Protein AF-0000000066328862 (afdb_homodimer)

InterPro domains:
  IPR002052 DNA methylase, N-6 adenine-specific, conserved site [PS00092] (103-109)
  IPR007848 Methyltransferase small domain [PF05175] (30-119)
  IPR029063 S-adenosyl-L-methionine-dependent methyltransferase superfamily [G3DSA:3.40.50.150] (1-232)
  IPR029063 S-adenosyl-L-methionine-dependent methyltransferase superfamily [SSF53335] (8-154)
  IPR050210 tRNA (adenine-N(6)-)-methyltransferase [PTHR47739] (4-227)

Radius of gyration: 25.63 Å; Cα contacts (8 Å, |Δi|>4): 1022; chains: 2; bounding box: 63×76×62 Å

Secondary structure (DSSP, 8-state):
--TT-EEEEEETTSPPP-HHHHHHHHHHGGG--SEEEEEEES-TTTHHHHHHHHH-TEEEEEEEE-SHHHHHHHHHHHTT-TTEEEEES-GGG---SS-EEEEEE------TT-TT---SS---------HHHHHHHHHHHEEEEEEEEEEEEGGGHHHHHHHHHHTTEEEEEEEEEESSTTSPEEEEEEEEEET--PPPEEPPPEE-BSSS-TT-B-HHHHHHHHHH-EEEEEE---/--TT-EEEEEETTSPPP-HHHHHHHHHHGGG--SEEEEEEET-TTTHHHHHHHHH-TEEEEEEEE-SHHHHHHHHHHHTT-TTEEEEES-GGG---SS-EEEEEE------TT-TT---SS---------HHHHHHHHHHHEEEEEEEEEEEEGGGHHHHHHHHHHTTEEEEEEEEEESSTTSPEEEEEEEEEET--PPPEEPPPEE-BSSS-TT-B-HHHHHHHHHH-EEEEEE---

Organism: Helicobacter pylori (strain ATCC 700392 / 26695) (NCBI:txid85962)

Sequence (476 aa):
MDRKLLRLYQPLNAYSYNSDSLFLYDFSRPFIKNSGAILDIGSGCGILGLLCARDNPLAIVHLVEKDNKMAFCSQKNALKFPNAQVFEGDFLDFNPPILYDIIVCNPPFYALGSIKSKIKGHARHQSELDFASLVAKVKKCLKPKGYFIFCYEALSLCLVIEGLKSVKLTLETLRFVQSFKDKNAHLMLGAARNNSKSALKVLPPLITHHSKNQSDNTKEVLSIYQTCNTYSIKALLNMDRKLLRLYQPLNAYSYNSDSLFLYDFSRPFIKNSGAILDIGSGCGILGLLCARDNPLAIVHLVEKDNKMAFCSQKNALKFPNAQVFEGDFLDFNPPILYDIIVCNPPFYALGSIKSKIKGHARHQSELDFASLVAKVKKCLKPKGYFIFCYEALSLCLVIEGLKSVKLTLETLRFVQSFKDKNAHLMLGAARNNSKSALKVLPPLITHHSKNQSDNTKEVLSIYQTCNTYSIKALLN

Nearest PDB structures (foldseek):
  7wm6-assembly2_D  TM=8.786E-01  e=4.513E-19  Mycoplasma capricolum subsp. capricolum
  7wm6-assembly1_A  TM=8.725E-01  e=9.317E-19  Mycoplasma capricolum subsp. capricolum
  3lpm-assembly1_B  TM=9.022E-01  e=5.055E-18  Listeria monocytogenes serotype 4b str. CLIP 80459
  7wm6-assembly1_B  TM=9.159E-01  e=1.488E-16  Mycoplasma capricolum subsp. capricolum
  7wm5-assembly1_A-2  TM=8.228E-01  e=4.156E-16  Mycoplasma capricolum subsp. capricolum

Foldseek 3Di:
DPLQAQEFEAAPPDDDDDLVLLVLLVVCVVQDDLEWEEEEEQCQLNLNQVNSLSSRVRYATEYEHADPRRLVRNQVSCVVRPRYDYDHHHLLPDDDPAATQEYEYAFPAPPPPPPPPPPDDDPCCPPRPDLLSVLQSNLVRHDAFGKYKYKYFPVCVVVNCVSCVVSQWAWAEKEFEDQEPPGDTGMMITITTHPDPHDHDYDYHHHQAHDPPNVRGDPVSVVSCVSSNYDYDHDHDD/DPLQAQEFEAAPPDDDDDLVLLVLLVVCVVQDDLEWEEEEEQCQLNLNQVNSLSVRVRYATEYEHADPRRLVRNQVSCVVRPRYDYDHHHLLPDDDPAATQEYEYEFPAPPPPPPPPPPDDDPVCPPRPDLLSVLQSNLVRHDAFGKYKYKYFPVCVVVNCVSCVVSQWAWAEKEFEDQEPPGDTGMMITITTHPDPHDHDYDYHHHQAHDPPNVRGDPVSVVSCVNSNYDYDHDHDD

pLDDT: mean 89.43, std 17.98, range [27.19, 98.94]

Structure (mmCIF, N/CA/C/O backbone):
data_AF-0000000066328862-model_v1
#
loop_
_entity.id
_entity.type
_entity.pdbx_description
1 polymer 'Methyltransferase small domain-containing protein'
#
loop_
_atom_site.group_PDB
_atom_site.id
_atom_site.type_symbol
_atom_site.label_atom_id
_atom_site.label_alt_id
_atom_site.label_comp_id
_atom_site.label_asym_id
_atom_site.label_entity_id
_atom_site.label_seq_id
_atom_site.pdbx_PDB_ins_code
_atom_site.Cartn_x
_atom_site.Cartn_y
_atom_site.Cartn_z
_atom_site.occupancy
_atom_site.B_iso_or_equiv
_atom_site.auth_seq_id
_atom_site.auth_comp_id
_atom_site.auth_asym_id
_atom_site.auth_atom_id
_atom_site.pdbx_PDB_model_num
ATOM 1 N N . MET A 1 1 ? -5.512 42.219 -2.586 1 34.72 1 MET A N 1
ATOM 2 C CA . MET A 1 1 ? -4.641 41.281 -1.863 1 34.72 1 MET A CA 1
ATOM 3 C C . MET A 1 1 ? -5.133 39.844 -2.01 1 34.72 1 MET A C 1
ATOM 5 O O . MET A 1 1 ? -6.305 39.562 -1.754 1 34.72 1 MET A O 1
ATOM 9 N N . ASP A 1 2 ? -4.59 39.031 -2.863 1 46.25 2 ASP A N 1
ATOM 10 C CA . ASP A 1 2 ? -5.094 37.719 -3.314 1 46.25 2 ASP A CA 1
ATOM 11 C C . ASP A 1 2 ? -5.434 36.844 -2.131 1 46.25 2 ASP A C 1
ATOM 13 O O . ASP A 1 2 ? -4.562 36.5 -1.328 1 46.25 2 ASP A O 1
ATOM 17 N N . ARG A 1 3 ? -6.594 36.781 -1.546 1 56.75 3 ARG A N 1
ATOM 18 C CA . ARG A 1 3 ? -7.211 36.406 -0.275 1 56.75 3 ARG A CA 1
ATOM 19 C C . ARG A 1 3 ? -6.762 35.031 0.168 1 56.75 3 ARG A C 1
ATOM 21 O O . ARG A 1 3 ? -6.902 34.656 1.34 1 56.75 3 ARG A O 1
ATOM 28 N N . LYS A 1 4 ? -5.965 34.25 -0.49 1 84.06 4 LYS A N 1
ATOM 29 C CA . LYS A 1 4 ? -5.711 32.938 0.059 1 84.06 4 LYS A CA 1
ATOM 30 C C . LYS A 1 4 ? -4.219 32.594 0.056 1 84.06 4 LYS A C 1
ATOM 32 O O . LYS A 1 4 ? -3.826 31.438 0.203 1 84.06 4 LYS A O 1
ATOM 37 N N . LEU A 1 5 ? -3.412 33.812 -0.08 1 93.31 5 LEU A N 1
ATOM 38 C CA . LEU A 1 5 ? -1.97 33.594 -0.104 1 93.31 5 LEU A CA 1
ATOM 39 C C . LEU A 1 5 ? -1.421 33.438 1.31 1 93.31 5 LEU A C 1
ATOM 41 O O . LEU A 1 5 ? -1.724 34.219 2.195 1 93.31 5 LEU A O 1
ATOM 45 N N . LEU A 1 6 ? -0.622 32.469 1.519 1 96.94 6 LEU A N 1
ATOM 46 C CA . LEU A 1 6 ? 0.038 32.219 2.797 1 96.94 6 LEU A CA 1
ATOM 47 C C . LEU A 1 6 ? 1.531 32.5 2.703 1 96.94 6 LEU A C 1
ATOM 49 O O . LEU A 1 6 ? 2.279 31.734 2.084 1 96.94 6 LEU A O 1
ATOM 53 N N . ARG A 1 7 ? 1.954 33.625 3.258 1 95.75 7 ARG A N 1
ATOM 54 C CA . ARG A 1 7 ? 3.371 33.969 3.324 1 95.75 7 ARG A CA 1
ATOM 55 C C . ARG A 1 7 ? 4.016 33.406 4.578 1 95.75 7 ARG A C 1
ATOM 57 O O . ARG A 1 7 ? 3.5 33.562 5.684 1 95.75 7 ARG A O 1
ATOM 64 N N . LEU A 1 8 ? 5.137 32.719 4.375 1 96.5 8 LEU A N 1
ATOM 65 C CA . LEU A 1 8 ? 5.805 32.062 5.496 1 96.5 8 LEU A CA 1
ATOM 66 C C . LEU A 1 8 ? 7.273 32.469 5.566 1 96.5 8 LEU A C 1
ATOM 68 O O . LEU A 1 8 ? 8.008 32.344 4.59 1 96.5 8 LEU A O 1
ATOM 72 N N . TYR A 1 9 ? 7.625 32.969 6.73 1 95.38 9 TYR A N 1
ATOM 73 C CA . TYR A 1 9 ? 9.047 33.188 7.008 1 95.38 9 TYR A CA 1
ATOM 74 C C . TYR A 1 9 ? 9.734 31.844 7.293 1 95.38 9 TYR A C 1
ATOM 76 O O . TYR A 1 9 ? 9.203 31.016 8.023 1 95.38 9 TYR A O 1
ATOM 84 N N . GLN A 1 10 ? 10.852 31.609 6.668 1 93.62 10 GLN A N 1
ATOM 85 C CA . GLN A 1 10 ? 11.688 30.438 6.898 1 93.62 10 GLN A CA 1
ATOM 86 C C . GLN A 1 10 ? 13.164 30.828 7.004 1 93.62 10 GLN A C 1
ATOM 88 O O . GLN A 1 10 ? 13.609 31.781 6.355 1 93.62 10 GLN A O 1
ATOM 93 N N . PRO A 1 11 ? 13.828 30.062 7.797 1 89.06 11 PRO A N 1
ATOM 94 C CA . PRO A 1 11 ? 15.258 30.391 7.906 1 89.06 11 PRO A CA 1
ATOM 95 C C . PRO A 1 11 ? 16.016 30.125 6.605 1 89.06 11 PRO A C 1
ATOM 97 O O . PRO A 1 11 ? 15.727 29.172 5.887 1 89.06 11 PRO A O 1
ATOM 100 N N . LEU A 1 12 ? 17.016 30.922 6.293 1 85.12 12 LEU A N 1
ATOM 101 C CA . LEU A 1 12 ? 17.828 30.828 5.086 1 85.12 12 LEU A CA 1
ATOM 102 C C . LEU A 1 12 ? 18.672 29.562 5.109 1 85.12 12 LEU A C 1
ATOM 104 O O . LEU A 1 12 ? 18.859 28.906 4.078 1 85.12 12 LEU A O 1
ATOM 108 N N . ASN A 1 13 ? 19.266 29.125 6.262 1 78.81 13 ASN A N 1
ATOM 109 C CA . ASN A 1 13 ? 20.188 28 6.344 1 78.81 13 ASN A CA 1
ATOM 110 C C . ASN A 1 13 ? 19.594 26.828 7.129 1 78.81 13 ASN A C 1
ATOM 112 O O . ASN A 1 13 ? 20.281 26.172 7.902 1 78.81 13 ASN A O 1
ATOM 116 N N . ALA A 1 14 ? 18.328 26.734 6.98 1 76.5 14 ALA A N 1
ATOM 117 C CA . ALA A 1 14 ? 17.688 25.609 7.668 1 76.5 14 ALA A CA 1
ATOM 118 C C . ALA A 1 14 ? 16.672 24.922 6.754 1 76.5 14 ALA A C 1
ATOM 120 O O . ALA A 1 14 ? 16.516 25.297 5.59 1 76.5 14 ALA A O 1
ATOM 121 N N . TYR A 1 15 ? 16.172 23.922 7.238 1 76.81 15 TYR A N 1
ATOM 122 C CA . TYR A 1 15 ? 15.188 23.125 6.504 1 76.81 15 TYR A CA 1
ATOM 123 C C . TYR A 1 15 ? 13.992 23.984 6.102 1 76.81 15 TYR A C 1
ATOM 125 O O . TYR A 1 15 ? 13.508 24.797 6.891 1 76.81 15 TYR A O 1
ATOM 133 N N . SER A 1 16 ? 13.656 23.969 4.809 1 85.56 16 SER A N 1
ATOM 134 C CA . SER A 1 16 ? 12.438 24.562 4.277 1 85.56 16 SER A CA 1
ATOM 135 C C . SER A 1 16 ? 11.375 23.5 4.008 1 85.56 16 SER A C 1
ATOM 137 O O . SER A 1 16 ? 11.703 22.328 3.783 1 85.56 16 SER A O 1
ATOM 139 N N . TYR A 1 17 ? 10.156 24.047 4.219 1 89.19 17 TYR A N 1
ATOM 140 C CA . TYR A 1 17 ? 9.117 23.078 3.896 1 89.19 17 TYR A CA 1
ATOM 141 C C . TYR A 1 17 ? 9.227 22.625 2.445 1 89.19 17 TYR A C 1
ATOM 143 O O . TYR A 1 17 ? 9.781 23.328 1.605 1 89.19 17 TYR A O 1
ATOM 151 N N . ASN A 1 18 ? 8.734 21.375 2.152 1 91.56 18 ASN A N 1
ATOM 152 C CA . ASN A 1 18 ? 8.797 20.812 0.809 1 91.56 18 ASN A CA 1
ATOM 153 C C . ASN A 1 18 ? 7.41 20.422 0.305 1 91.56 18 ASN A C 1
ATOM 155 O O . ASN A 1 18 ? 6.402 20.688 0.969 1 91.56 18 ASN A O 1
ATOM 159 N N . SER A 1 19 ? 7.332 19.906 -0.858 1 95.19 19 SER A N 1
ATOM 160 C CA . SER A 1 19 ? 6.074 19.578 -1.517 1 95.19 19 SER A CA 1
ATOM 161 C C . SER A 1 19 ? 5.312 18.5 -0.745 1 95.19 19 SER A C 1
ATOM 163 O O . SER A 1 19 ? 4.082 18.422 -0.826 1 95.19 19 SER A O 1
ATOM 165 N N . ASP A 1 20 ? 5.996 17.672 0.044 1 96.56 20 ASP A N 1
ATOM 166 C CA . ASP A 1 20 ? 5.324 16.641 0.824 1 96.56 20 ASP A CA 1
ATOM 167 C C . ASP A 1 20 ? 4.289 17.25 1.766 1 96.56 20 ASP A C 1
ATOM 169 O O . ASP A 1 20 ? 3.199 16.688 1.936 1 96.56 20 ASP A O 1
ATOM 173 N N . SER A 1 21 ? 4.664 18.406 2.381 1 97.44 21 SER A N 1
ATOM 174 C CA . SER A 1 21 ? 3.738 19.094 3.281 1 97.44 21 SER A CA 1
ATOM 175 C C . SER A 1 21 ? 2.479 19.547 2.545 1 97.44 21 SER A C 1
ATOM 177 O O . SER A 1 21 ? 1.374 19.453 3.088 1 97.44 21 SER A O 1
ATOM 179 N N . LEU A 1 22 ? 2.66 19.984 1.319 1 98.12 22 LEU A N 1
ATOM 180 C CA . LEU A 1 22 ? 1.532 20.469 0.534 1 98.12 22 LEU A CA 1
ATOM 181 C C . LEU A 1 22 ? 0.655 19.312 0.065 1 98.12 22 LEU A C 1
ATOM 183 O O . LEU A 1 22 ? -0.573 19.422 0.06 1 98.12 22 LEU A O 1
ATOM 187 N N . PHE A 1 23 ? 1.33 18.203 -0.307 1 98.62 23 PHE A N 1
ATOM 188 C CA . PHE A 1 23 ? 0.582 17 -0.649 1 98.62 23 PHE A CA 1
ATOM 189 C C . PHE A 1 23 ? -0.224 16.516 0.545 1 98.62 23 PHE A C 1
ATOM 191 O O . PHE A 1 23 ? -1.386 16.125 0.401 1 98.62 23 PHE A O 1
ATOM 198 N N . LEU A 1 24 ? 0.427 16.516 1.709 1 98.75 24 LEU A N 1
ATOM 199 C CA . LEU A 1 24 ? -0.233 16.062 2.926 1 98.75 24 LEU A CA 1
ATOM 200 C C . LEU A 1 24 ? -1.418 16.953 3.273 1 98.75 24 LEU A C 1
ATOM 202 O O . LEU A 1 24 ? -2.469 16.469 3.695 1 98.75 24 LEU A O 1
ATOM 206 N N . TYR A 1 25 ? -1.276 18.281 3.107 1 98.69 25 TYR A N 1
ATOM 207 C CA . TYR A 1 25 ? -2.387 19.203 3.352 1 98.69 25 TYR A CA 1
ATOM 208 C C . TYR A 1 25 ? -3.57 18.875 2.449 1 98.69 25 TYR A C 1
ATOM 210 O O . TYR A 1 25 ? -4.699 18.719 2.924 1 98.69 25 TYR A O 1
ATOM 218 N N . ASP A 1 26 ? -3.305 18.75 1.202 1 98.75 26 ASP A N 1
ATOM 219 C CA . ASP A 1 26 ? -4.371 18.438 0.256 1 98.75 26 ASP A CA 1
ATOM 220 C C . ASP A 1 26 ? -5.059 17.125 0.621 1 98.75 26 ASP A C 1
ATOM 222 O O . ASP A 1 26 ? -6.285 17.031 0.606 1 98.75 26 ASP A O 1
ATOM 226 N N . PHE A 1 27 ? -4.289 16.109 0.97 1 98.81 27 PHE A N 1
ATOM 227 C CA . PHE A 1 27 ? -4.785 14.789 1.364 1 98.81 27 PHE A CA 1
ATOM 228 C C . PHE A 1 27 ? -5.645 14.891 2.619 1 98.81 27 PHE A C 1
ATOM 230 O O . PHE A 1 27 ? -6.617 14.148 2.773 1 98.81 27 PHE A O 1
ATOM 237 N N . SER A 1 28 ? -5.344 15.828 3.521 1 98.75 28 SER A N 1
ATOM 238 C CA . SER A 1 28 ? -5.984 15.922 4.828 1 98.75 28 SER A CA 1
ATOM 239 C C . SER A 1 28 ? -7.332 16.625 4.738 1 98.75 28 SER A C 1
ATOM 241 O O . SER A 1 28 ? -8.188 16.469 5.609 1 98.75 28 SER A O 1
ATOM 243 N N . ARG A 1 29 ? -7.562 17.375 3.719 1 98.25 29 ARG A N 1
ATOM 244 C CA . ARG A 1 29 ? -8.672 18.312 3.625 1 98.25 29 ARG A CA 1
ATOM 245 C C . ARG A 1 29 ? -10.016 17.609 3.785 1 98.25 29 ARG A C 1
ATOM 247 O O . ARG A 1 29 ? -10.883 18.062 4.523 1 98.25 29 ARG A O 1
ATOM 254 N N . PRO A 1 30 ? -10.195 16.438 3.154 1 97.75 30 PRO A N 1
ATOM 255 C CA . PRO A 1 30 ? -11.5 15.773 3.273 1 97.75 30 PRO A CA 1
ATOM 256 C C . PRO A 1 30 ? -11.805 15.328 4.703 1 97.75 30 PRO A C 1
ATOM 258 O O . PRO A 1 30 ? -12.961 15.055 5.031 1 97.75 30 PRO A O 1
ATOM 261 N N . PHE A 1 31 ? -10.812 15.25 5.547 1 97.75 31 PHE A N 1
ATOM 262 C CA . PHE A 1 31 ? -10.992 14.742 6.898 1 97.75 31 PHE A CA 1
ATOM 263 C C . PH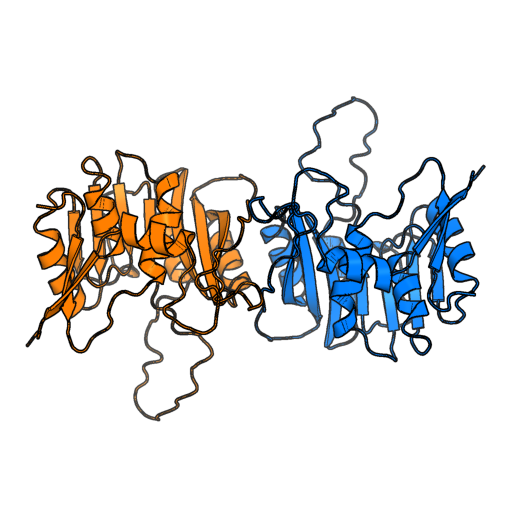E A 1 31 ? -11.227 15.883 7.883 1 97.75 31 PHE A C 1
ATOM 265 O O . PHE A 1 31 ? -11.664 15.656 9.016 1 97.75 31 PHE A O 1
ATOM 272 N N . ILE A 1 32 ? -10.828 17.094 7.504 1 97 32 ILE A N 1
ATOM 273 C CA . ILE A 1 32 ? -10.867 18.25 8.398 1 97 32 ILE A CA 1
ATOM 274 C C . ILE A 1 32 ? -12.25 18.906 8.328 1 97 32 ILE A C 1
ATOM 276 O O . ILE A 1 32 ? -12.711 19.266 7.246 1 97 32 ILE A O 1
ATOM 280 N N . LYS A 1 33 ? -12.766 18.984 9.484 1 90.06 33 LYS A N 1
ATOM 281 C CA . LYS A 1 33 ? -14.023 19.719 9.609 1 90.06 33 LYS A CA 1
ATOM 282 C C . LYS A 1 33 ? -13.773 21.203 9.844 1 90.06 33 LYS A C 1
ATOM 284 O O . LYS A 1 33 ? -12.703 21.594 10.32 1 90.06 33 LYS A O 1
ATOM 289 N N . ASN A 1 34 ? -14.773 21.953 9.547 1 88.25 34 ASN A N 1
ATOM 290 C CA . ASN A 1 34 ? -14.656 23.391 9.625 1 88.25 34 ASN A CA 1
ATOM 291 C C . ASN A 1 34 ? -14.359 23.859 11.047 1 88.25 34 ASN A C 1
ATOM 293 O O . ASN A 1 34 ? -13.672 24.875 11.242 1 88.25 34 ASN A O 1
ATOM 297 N N . SER A 1 35 ? -15.008 23.016 11.875 1 90.62 35 SER A N 1
ATOM 298 C CA . SER A 1 35 ? -14.781 23.344 13.281 1 90.62 35 SER A CA 1
ATOM 299 C C . SER A 1 35 ? -14.148 22.172 14.023 1 90.62 35 SER A C 1
ATOM 301 O O . SER A 1 35 ? -14.18 21.031 13.547 1 90.62 35 SER A O 1
ATOM 303 N N . GLY A 1 36 ? -13.156 22.344 14.906 1 95.19 36 GLY A N 1
ATOM 304 C CA . GLY A 1 36 ? -12.5 21.312 15.703 1 95.19 36 GLY A CA 1
ATOM 305 C C . GLY A 1 36 ? -11.094 21.688 16.125 1 95.19 36 GLY A C 1
ATOM 306 O O . GLY A 1 36 ? -10.727 22.875 16.094 1 95.19 36 GLY A O 1
ATOM 307 N N . ALA A 1 37 ? -10.5 20.719 16.641 1 98.69 37 ALA A N 1
ATOM 308 C CA . ALA A 1 37 ? -9.141 20.922 17.141 1 98.69 37 ALA A CA 1
ATOM 309 C C . ALA A 1 37 ? -8.125 20.156 16.281 1 98.69 37 ALA A C 1
ATOM 311 O O . ALA A 1 37 ? -8.289 18.969 16.031 1 98.69 37 ALA A O 1
ATOM 312 N N . ILE A 1 38 ? -7.133 20.875 15.797 1 98.81 38 ILE A N 1
ATOM 313 C CA . ILE A 1 38 ? -6.102 20.312 14.93 1 98.81 38 ILE A CA 1
ATOM 314 C C . ILE A 1 38 ? -4.73 20.5 15.578 1 98.81 38 ILE A C 1
ATOM 316 O O . ILE A 1 38 ? -4.43 21.547 16.141 1 98.81 38 ILE A O 1
ATOM 320 N N . LEU A 1 39 ? -3.932 19.453 15.578 1 98.81 39 LEU A N 1
ATOM 321 C CA . LEU A 1 39 ? -2.551 19.516 16.047 1 98.81 39 LEU A CA 1
ATOM 322 C C . LEU A 1 39 ? -1.579 19.219 14.906 1 98.81 39 LEU A C 1
ATOM 324 O O . LEU A 1 39 ? -1.739 18.219 14.188 1 98.81 39 LEU A O 1
ATOM 328 N N . ASP A 1 40 ? -0.647 20.094 14.688 1 98.69 40 ASP A N 1
ATOM 329 C CA . ASP A 1 40 ? 0.462 19.891 13.766 1 98.69 40 ASP A CA 1
ATOM 330 C C . ASP A 1 40 ? 1.74 19.516 14.508 1 98.69 40 ASP A C 1
ATOM 332 O O . ASP A 1 40 ? 2.336 20.359 15.188 1 98.69 40 ASP A O 1
ATOM 336 N N . ILE A 1 41 ? 2.197 18.25 14.336 1 97.69 41 ILE A N 1
ATOM 337 C CA . ILE A 1 41 ? 3.381 17.75 15.031 1 97.69 41 ILE A CA 1
ATOM 338 C C . ILE A 1 41 ? 4.621 17.984 14.172 1 97.69 41 ILE A C 1
ATOM 340 O O . ILE A 1 41 ? 4.652 17.609 13 1 97.69 41 ILE A O 1
ATOM 344 N N . GLY A 1 42 ? 5.703 18.453 14.781 1 95.38 42 GLY A N 1
ATOM 345 C CA . GLY A 1 42 ? 6.855 18.812 13.969 1 95.38 42 GLY A CA 1
ATOM 346 C C . GLY A 1 42 ? 6.527 19.812 12.883 1 95.38 42 GLY A C 1
ATOM 347 O O . GLY A 1 42 ? 6.773 19.562 11.703 1 95.38 42 GLY A O 1
ATOM 348 N N . SER A 1 43 ? 6.074 21.031 13.336 1 96 43 SER A N 1
ATOM 349 C CA . SER A 1 43 ? 5.383 21.938 12.43 1 96 43 SER A CA 1
ATOM 350 C C . SER A 1 43 ? 6.367 22.703 11.562 1 96 43 SER A C 1
ATOM 352 O O . SER A 1 43 ? 5.98 23.312 10.562 1 96 43 SER A O 1
ATOM 354 N N . GLY A 1 44 ? 7.73 22.656 11.914 1 94.56 44 GLY A N 1
ATOM 355 C CA . GLY A 1 44 ? 8.672 23.484 11.18 1 94.56 44 GLY A CA 1
ATOM 356 C C . GLY A 1 44 ? 8.297 24.969 11.195 1 94.56 44 GLY A C 1
ATOM 357 O O . GLY A 1 44 ? 8.078 25.547 12.258 1 94.56 44 GLY A O 1
ATOM 358 N N . CYS A 1 45 ? 8.195 25.562 10.07 1 95.56 45 CYS A N 1
ATOM 359 C CA . CYS A 1 45 ? 7.832 26.984 10 1 95.56 45 CYS A CA 1
ATOM 360 C C . CYS A 1 45 ? 6.32 27.156 10.102 1 95.56 45 CYS A C 1
ATOM 362 O O . CYS A 1 45 ? 5.812 28.266 10.023 1 95.56 45 CYS A O 1
ATOM 364 N N . GLY A 1 46 ? 5.578 26.078 10.203 1 97.5 46 GLY A N 1
ATOM 365 C CA . GLY A 1 46 ? 4.145 26.109 10.461 1 97.5 46 GLY A CA 1
ATOM 366 C C . GLY A 1 46 ? 3.311 25.891 9.211 1 97.5 46 GLY A C 1
ATOM 367 O O . GLY A 1 46 ? 2.096 26.094 9.227 1 97.5 46 GLY A O 1
ATOM 368 N N . ILE A 1 47 ? 3.934 25.391 8.094 1 97.38 47 ILE A N 1
ATOM 369 C CA . ILE A 1 47 ? 3.307 25.359 6.777 1 97.38 47 ILE A CA 1
ATOM 370 C C . ILE A 1 47 ? 2.012 24.562 6.844 1 97.38 47 ILE A C 1
ATOM 372 O O . ILE A 1 47 ? 0.949 25.047 6.453 1 97.38 47 ILE A O 1
ATOM 376 N N . LEU A 1 48 ? 2.004 23.375 7.395 1 98.06 48 LEU A N 1
ATOM 377 C CA . LEU A 1 48 ? 0.842 22.5 7.398 1 98.06 48 LEU A CA 1
ATOM 378 C C . LEU A 1 48 ? -0.24 23.031 8.336 1 98.06 48 LEU A C 1
ATOM 380 O O . LEU A 1 48 ? -1.391 23.203 7.922 1 98.06 48 LEU A O 1
ATOM 384 N N . GLY A 1 49 ? 0.129 23.328 9.562 1 98.44 49 GLY A N 1
ATOM 385 C CA . GLY A 1 49 ? -0.817 23.844 10.539 1 98.44 49 GLY A CA 1
ATOM 386 C C . GLY A 1 49 ? -1.453 25.156 10.117 1 98.44 49 GLY A C 1
ATOM 387 O O . GLY A 1 49 ? -2.654 25.359 10.305 1 98.44 49 GLY A O 1
ATOM 388 N N . LEU A 1 50 ? -0.693 26.016 9.508 1 98.5 50 LEU A N 1
ATOM 389 C CA . LEU A 1 50 ? -1.213 27.344 9.172 1 98.5 50 LEU A CA 1
ATOM 390 C C . LEU A 1 50 ? -2.078 27.281 7.914 1 98.5 50 LEU A C 1
ATOM 392 O O . LEU A 1 50 ? -3.01 28.078 7.758 1 98.5 50 LEU A O 1
ATOM 396 N N . LEU A 1 51 ? -1.783 26.328 6.984 1 98.31 51 LEU A N 1
ATOM 397 C CA . LEU A 1 51 ? -2.738 26.078 5.91 1 98.31 51 LEU A CA 1
ATOM 398 C C . LEU A 1 51 ? -4.082 25.625 6.477 1 98.31 51 LEU A C 1
ATOM 400 O O . LEU A 1 51 ? -5.133 26.094 6.035 1 98.31 51 LEU A O 1
ATOM 404 N N . CYS A 1 52 ? -4.027 24.766 7.5 1 98.25 52 CYS A N 1
ATOM 405 C CA . CYS A 1 52 ? -5.25 24.312 8.164 1 98.25 52 CYS A CA 1
ATOM 406 C C . CYS A 1 52 ? -5.961 25.484 8.828 1 98.25 52 CYS A C 1
ATOM 408 O O . CYS A 1 52 ? -7.18 25.625 8.711 1 98.25 52 CYS A O 1
ATOM 410 N N . ALA A 1 53 ? -5.191 26.312 9.516 1 98.06 53 ALA A N 1
ATOM 411 C CA . ALA A 1 53 ? -5.77 27.469 10.203 1 98.06 53 ALA A CA 1
ATOM 412 C C . ALA A 1 53 ? -6.422 28.422 9.211 1 98.06 53 ALA A C 1
ATOM 414 O O . ALA A 1 53 ? -7.523 28.922 9.453 1 98.06 53 ALA A O 1
ATOM 415 N N . ARG A 1 54 ? -5.73 28.672 8.109 1 97.44 54 ARG A N 1
ATOM 416 C CA . ARG A 1 54 ? -6.207 29.594 7.078 1 97.44 54 ARG A CA 1
ATOM 417 C C . ARG A 1 54 ? -7.539 29.125 6.508 1 97.44 54 ARG A C 1
ATOM 419 O O . ARG A 1 54 ? -8.461 29.938 6.344 1 97.44 54 ARG A O 1
ATOM 426 N N . ASP A 1 55 ? -7.688 27.859 6.25 1 97.06 55 ASP A N 1
ATOM 427 C CA . ASP A 1 55 ? -8.844 27.344 5.52 1 97.06 55 ASP A CA 1
ATOM 428 C C . ASP A 1 55 ? -9.945 26.906 6.473 1 97.06 55 ASP A C 1
ATOM 430 O O . ASP A 1 55 ? -11.047 26.562 6.043 1 97.06 55 ASP A O 1
ATOM 434 N N . ASN A 1 56 ? -9.648 26.875 7.773 1 97 56 ASN A N 1
ATOM 435 C CA . ASN A 1 56 ? -10.625 26.531 8.797 1 97 56 ASN A CA 1
ATOM 436 C C . ASN A 1 56 ? -10.617 27.547 9.945 1 97 56 ASN A C 1
ATOM 438 O O . ASN A 1 56 ? -10.18 27.219 11.055 1 97 56 ASN A O 1
ATOM 442 N N . PRO A 1 57 ? -11.219 28.688 9.734 1 96.19 57 PRO A N 1
ATOM 443 C CA . PRO A 1 57 ? -11.102 29.797 10.688 1 96.19 57 PRO A CA 1
ATOM 444 C C . PRO A 1 57 ? -11.789 29.5 12.016 1 96.19 57 PRO A C 1
ATOM 446 O O . PRO A 1 57 ? -11.477 30.125 13.031 1 96.19 57 PRO A O 1
ATOM 449 N N . LEU A 1 58 ? -12.664 28.516 12.016 1 97.69 58 LEU A N 1
ATOM 450 C CA . LEU A 1 58 ? -13.383 28.203 13.25 1 97.69 58 LEU A CA 1
ATOM 451 C C . LEU A 1 58 ? -12.672 27.109 14.023 1 97.69 58 LEU A C 1
ATOM 453 O O . LEU A 1 58 ? -13.047 26.797 15.156 1 97.69 58 LEU A O 1
ATOM 457 N N . ALA A 1 59 ? -11.641 26.547 13.5 1 98.06 59 ALA A N 1
ATOM 458 C CA . ALA A 1 59 ? -10.883 25.484 14.156 1 98.06 59 ALA A CA 1
ATOM 459 C C . ALA A 1 59 ? -9.852 26.062 15.117 1 98.06 59 ALA A C 1
ATOM 461 O O . ALA A 1 59 ? -9.453 27.219 14.992 1 98.06 59 ALA A O 1
ATOM 462 N N . ILE A 1 60 ? -9.586 25.266 16.125 1 98.31 60 ILE A N 1
ATOM 463 C CA . ILE A 1 60 ? -8.422 25.531 16.969 1 98.31 60 ILE A CA 1
ATOM 464 C C . ILE A 1 60 ? -7.219 24.75 16.438 1 98.31 60 ILE A C 1
ATOM 466 O O . ILE A 1 60 ? -7.285 23.531 16.266 1 98.31 60 ILE A O 1
ATOM 470 N N . VAL A 1 61 ? -6.137 25.5 16.156 1 98.75 61 VAL A N 1
ATOM 471 C CA . VAL A 1 61 ? -4.969 24.844 15.562 1 98.75 61 VAL A CA 1
ATOM 472 C C . VAL A 1 61 ? -3.76 25.031 16.469 1 98.75 61 VAL A C 1
ATOM 474 O O . VAL A 1 61 ? -3.379 26.156 16.797 1 98.75 61 VAL A O 1
ATOM 477 N N . HIS A 1 62 ? -3.221 23.938 16.938 1 98.88 62 HIS A N 1
ATOM 478 C CA . HIS A 1 62 ? -1.983 23.938 17.703 1 98.88 62 HIS A CA 1
ATOM 479 C C . HIS A 1 62 ? -0.825 23.375 16.891 1 98.88 62 HIS A C 1
ATOM 481 O O . HIS A 1 62 ? -1.005 22.422 16.125 1 98.88 62 HIS A O 1
ATOM 487 N N . LEU A 1 63 ? 0.31 24.016 17.016 1 98.69 63 LEU A N 1
ATOM 488 C CA . LEU A 1 63 ? 1.55 23.578 16.391 1 98.69 63 LEU A CA 1
ATOM 489 C C . LEU A 1 63 ? 2.611 23.266 17.438 1 98.69 63 LEU A C 1
ATOM 491 O O . LEU A 1 63 ? 2.777 24.016 18.406 1 98.69 63 LEU A O 1
ATOM 495 N N . VAL A 1 64 ? 3.283 22.141 17.266 1 98.06 64 VAL A N 1
ATOM 496 C CA . VAL A 1 64 ? 4.387 21.781 18.156 1 98.06 64 VAL A CA 1
ATOM 497 C C . VAL A 1 64 ? 5.68 21.656 17.344 1 98.06 64 VAL A C 1
ATOM 499 O O . VAL A 1 64 ? 5.719 20.953 16.344 1 98.06 64 VAL A O 1
ATOM 502 N N . GLU A 1 65 ? 6.695 22.344 17.734 1 95.81 65 GLU A N 1
ATOM 503 C CA . GLU A 1 65 ? 7.984 22.344 17.047 1 95.81 65 GLU A CA 1
ATOM 504 C C . GLU A 1 65 ? 9.141 22.391 18.047 1 95.81 65 GLU A C 1
ATOM 506 O O . GLU A 1 65 ? 9.18 23.266 18.906 1 95.81 65 GLU A O 1
ATOM 511 N N . LYS A 1 66 ? 10.078 21.422 17.859 1 94.62 66 LYS A N 1
ATOM 512 C CA . LYS A 1 66 ? 11.141 21.281 18.844 1 94.62 66 LYS A CA 1
ATOM 513 C C . LYS A 1 66 ? 12.305 22.219 18.531 1 94.62 66 LYS A C 1
ATOM 515 O O . LYS A 1 66 ? 13 22.672 19.438 1 94.62 66 LYS A O 1
ATOM 520 N N . ASP A 1 67 ? 12.617 22.438 17.25 1 92.69 67 ASP A N 1
ATOM 521 C CA . ASP A 1 67 ? 13.727 23.297 16.875 1 92.69 67 ASP A CA 1
ATOM 522 C C . ASP A 1 67 ? 13.406 24.766 17.156 1 92.69 67 ASP A C 1
ATOM 524 O O . ASP A 1 67 ? 12.414 25.297 16.656 1 92.69 67 ASP A O 1
ATOM 528 N N . ASN A 1 68 ? 14.227 25.422 17.906 1 93.88 68 ASN A N 1
ATOM 529 C CA . ASN A 1 68 ? 13.961 26.766 18.391 1 93.88 68 ASN A CA 1
ATOM 530 C C . ASN A 1 68 ? 13.852 27.766 17.234 1 93.88 68 ASN A C 1
ATOM 532 O O . ASN A 1 68 ? 13 28.656 17.266 1 93.88 68 ASN A O 1
ATOM 536 N N . LYS A 1 69 ? 14.711 27.594 16.281 1 92.31 69 LYS A N 1
ATOM 537 C CA . LYS A 1 69 ? 14.68 28.516 15.141 1 92.31 69 LYS A CA 1
ATOM 538 C C . LYS A 1 69 ? 13.406 28.344 14.32 1 92.31 69 LYS A C 1
ATOM 540 O O . LYS A 1 69 ? 12.781 29.328 13.914 1 92.31 69 LYS A O 1
ATOM 545 N N . MET A 1 70 ? 12.992 27.156 14.102 1 93.75 70 MET A N 1
ATOM 546 C CA . MET A 1 70 ? 11.773 26.859 13.359 1 93.75 70 MET A CA 1
ATOM 547 C C . MET A 1 70 ? 10.539 27.297 14.148 1 93.75 70 MET A C 1
ATOM 549 O O . MET A 1 70 ? 9.609 27.859 13.578 1 93.75 70 MET A O 1
ATOM 553 N N . ALA A 1 71 ? 10.594 27 15.43 1 95.69 71 ALA A N 1
ATOM 554 C CA . ALA A 1 71 ? 9.484 27.422 16.281 1 95.69 71 ALA A CA 1
ATOM 555 C C . ALA A 1 71 ? 9.312 28.938 16.25 1 95.69 71 ALA A C 1
ATOM 557 O O . ALA A 1 71 ? 8.188 29.438 16.234 1 95.69 71 ALA A O 1
ATOM 558 N N . PHE A 1 72 ? 10.406 29.609 16.281 1 95.88 72 PHE A N 1
ATOM 559 C CA . PHE A 1 72 ? 10.367 31.062 16.219 1 95.88 72 PHE A CA 1
ATOM 560 C C . PHE A 1 72 ? 9.688 31.531 14.93 1 95.88 72 PHE A C 1
ATOM 562 O O . PHE A 1 72 ? 8.797 32.375 14.969 1 95.88 72 PHE A O 1
ATOM 569 N N . CYS A 1 73 ? 10.094 30.969 13.828 1 95.94 73 CYS A N 1
ATOM 570 C CA . CYS A 1 73 ? 9.469 31.312 12.555 1 95.94 73 CYS A CA 1
ATOM 571 C C . CYS A 1 73 ? 7.984 30.969 12.562 1 95.94 73 CYS A C 1
ATOM 573 O O . CYS A 1 73 ? 7.16 31.766 12.102 1 95.94 73 CYS A O 1
ATOM 575 N N . SER A 1 74 ? 7.68 29.812 13.062 1 96.62 74 SER A N 1
ATOM 576 C CA . SER A 1 74 ? 6.285 29.375 13.148 1 96.62 74 SER A CA 1
ATOM 577 C C . SER A 1 74 ? 5.453 30.359 13.969 1 96.62 74 SER A C 1
ATOM 579 O O . SER A 1 74 ? 4.32 30.672 13.602 1 96.62 74 SER A O 1
ATOM 581 N N . GLN A 1 75 ? 6.016 30.812 15.07 1 97.88 75 GLN A N 1
ATOM 582 C CA . GLN A 1 75 ? 5.324 31.781 15.922 1 97.88 75 GLN A CA 1
ATOM 583 C C . GLN A 1 75 ? 5.074 33.094 15.172 1 97.88 75 GLN A C 1
ATOM 585 O O . GLN A 1 75 ? 3.973 33.625 15.227 1 97.88 75 GLN A O 1
ATOM 590 N N . LYS A 1 76 ? 6.066 33.562 14.492 1 97.31 76 LYS A N 1
ATOM 591 C CA . LYS A 1 76 ? 5.922 34.781 13.695 1 97.31 76 LYS A CA 1
ATOM 592 C C . LYS A 1 76 ? 4.867 34.594 12.609 1 97.31 76 LYS A C 1
ATOM 594 O O . LYS A 1 76 ? 4.027 35.469 12.406 1 97.31 76 LYS A O 1
ATOM 599 N N . ASN A 1 77 ? 4.957 33.469 11.914 1 97.81 77 ASN A N 1
ATOM 600 C CA . ASN A 1 77 ? 4.02 33.188 10.836 1 97.81 77 ASN A CA 1
ATOM 601 C C . ASN A 1 77 ? 2.59 33.062 11.352 1 97.81 77 ASN A C 1
ATOM 603 O O . ASN A 1 77 ? 1.637 33.375 10.641 1 97.81 77 ASN A O 1
ATOM 607 N N . ALA A 1 78 ? 2.41 32.625 12.594 1 98.25 78 ALA A N 1
ATOM 608 C CA . ALA A 1 78 ? 1.1 32.312 13.172 1 98.25 78 ALA A CA 1
ATOM 609 C C . ALA A 1 78 ? 0.424 33.594 13.672 1 98.25 78 ALA A C 1
ATOM 611 O O . ALA A 1 78 ? -0.771 33.594 13.977 1 98.25 78 ALA A O 1
ATOM 612 N N . LEU A 1 79 ? 1.141 34.719 13.789 1 97.25 79 LEU A N 1
ATOM 613 C CA . LEU A 1 79 ? 0.637 35.938 14.375 1 97.25 79 LEU A CA 1
ATOM 614 C C . LEU A 1 79 ? -0.626 36.406 13.664 1 97.25 79 LEU A C 1
ATOM 616 O O . LEU A 1 79 ? -1.516 37 14.281 1 97.25 79 LEU A O 1
ATOM 620 N N . LYS A 1 80 ? -0.82 36.094 12.453 1 94.31 80 LYS A N 1
ATOM 621 C CA . LYS A 1 80 ? -1.965 36.562 11.68 1 94.31 80 LYS A CA 1
ATOM 622 C C . LYS A 1 80 ? -3.145 35.594 11.805 1 94.31 80 LYS A C 1
ATOM 624 O O . LYS A 1 80 ? -4.219 35.844 11.25 1 94.31 80 LYS A O 1
ATOM 629 N N . PHE A 1 81 ? -2.951 34.562 12.477 1 97.62 81 PHE A N 1
ATOM 630 C CA . PHE A 1 81 ? -3.986 33.531 12.633 1 97.62 81 PHE A CA 1
ATOM 631 C C . PHE A 1 81 ? -4.418 33.438 14.094 1 97.62 81 PHE A C 1
ATOM 633 O O . PHE A 1 81 ? -3.824 32.688 14.867 1 97.62 81 PHE A O 1
ATOM 640 N N . PRO A 1 82 ? -5.477 34.094 14.43 1 97.81 82 PRO A N 1
ATOM 641 C CA . PRO A 1 82 ? -5.914 34.062 15.828 1 97.81 82 PRO A CA 1
ATOM 642 C C . PRO A 1 82 ? -6.285 32.688 16.312 1 97.81 82 PRO A C 1
ATOM 644 O O . PRO A 1 82 ? -6.328 32.438 17.531 1 97.81 82 PRO A O 1
ATOM 647 N N . ASN A 1 83 ? -6.559 31.766 15.398 1 98.19 83 ASN A N 1
ATOM 648 C CA . ASN A 1 83 ? -6.969 30.406 15.773 1 98.19 83 ASN A CA 1
ATOM 649 C C . ASN A 1 83 ? -5.777 29.453 15.82 1 98.19 83 ASN A C 1
ATOM 651 O O . ASN A 1 83 ? -5.957 28.234 15.906 1 98.19 83 ASN A O 1
ATOM 655 N N . ALA A 1 84 ? -4.543 29.969 15.758 1 98.75 84 ALA A N 1
ATOM 656 C CA . ALA A 1 84 ? -3.355 29.125 15.773 1 98.75 84 ALA A CA 1
ATOM 657 C C . ALA A 1 84 ? -2.441 29.484 16.938 1 98.75 84 ALA A C 1
ATOM 659 O O . ALA A 1 84 ? -2.244 30.672 17.25 1 98.75 84 ALA A O 1
ATOM 660 N N . GLN A 1 85 ? -1.919 28.484 17.609 1 98.69 85 GLN A N 1
ATOM 661 C CA . GLN A 1 85 ? -0.955 28.656 18.688 1 98.69 85 GLN A CA 1
ATOM 662 C C . GLN A 1 85 ? 0.228 27.703 18.531 1 98.69 85 GLN A C 1
ATOM 664 O O . GLN A 1 85 ? 0.043 26.516 18.281 1 98.69 85 GLN A O 1
ATOM 669 N N . VAL A 1 86 ? 1.432 28.234 18.688 1 98.56 86 VAL A N 1
ATOM 670 C CA . VAL A 1 86 ? 2.646 27.438 18.531 1 98.56 86 VAL A CA 1
ATOM 671 C C . VAL A 1 86 ? 3.223 27.094 19.906 1 98.56 86 VAL A C 1
ATOM 673 O O . VAL A 1 86 ? 3.344 27.969 20.766 1 98.56 86 VAL A O 1
ATOM 676 N N . PHE A 1 87 ? 3.49 25.875 20.109 1 98.5 87 PHE A N 1
ATOM 677 C CA . PHE A 1 87 ? 4.176 25.375 21.281 1 98.5 87 PHE A CA 1
ATOM 678 C C . PHE A 1 87 ? 5.59 24.922 20.938 1 98.5 87 PHE A C 1
ATOM 680 O O . PHE A 1 87 ? 5.77 23.969 20.156 1 98.5 87 PHE A O 1
ATOM 687 N N . GLU A 1 88 ? 6.594 25.594 21.516 1 97.88 88 GLU A N 1
ATOM 688 C CA . GLU A 1 88 ? 7.973 25.156 21.328 1 97.88 88 GLU A CA 1
ATOM 689 C C . GLU A 1 88 ? 8.328 24.031 22.281 1 97.88 88 GLU A C 1
ATOM 691 O O . GLU A 1 88 ? 8.219 24.172 23.5 1 97.88 88 GLU A O 1
ATOM 696 N N . GLY A 1 89 ? 8.719 22.844 21.734 1 96.56 89 GLY A N 1
ATOM 697 C CA . GLY A 1 89 ? 9.109 21.719 22.562 1 96.56 89 GLY A CA 1
ATOM 698 C C . GLY A 1 89 ? 9.055 20.391 21.828 1 96.56 89 GLY A C 1
ATOM 699 O O . GLY A 1 89 ? 8.609 20.328 20.672 1 96.56 89 GLY A O 1
ATOM 700 N N . ASP A 1 90 ? 9.555 19.391 22.484 1 95.94 90 ASP A N 1
ATOM 701 C CA . ASP A 1 90 ? 9.484 18.016 21.984 1 95.94 90 ASP A CA 1
ATOM 702 C C . ASP A 1 90 ? 8.062 17.469 22.109 1 95.94 90 ASP A C 1
ATOM 704 O O . ASP A 1 90 ? 7.453 17.516 23.172 1 95.94 90 ASP A O 1
ATOM 708 N N . PHE A 1 91 ? 7.598 17.016 20.984 1 96.38 91 PHE A N 1
ATOM 709 C CA . PHE A 1 91 ? 6.246 16.469 20.984 1 96.38 91 PHE A CA 1
ATOM 710 C C . PHE A 1 91 ? 6.098 15.375 22.031 1 96.38 91 PHE A C 1
ATOM 712 O O . PHE A 1 91 ? 5.055 15.266 22.688 1 96.38 91 PHE A O 1
ATOM 719 N N . LEU A 1 92 ? 7.09 14.578 22.156 1 95.56 92 LEU A N 1
ATOM 720 C CA . LEU A 1 92 ? 7.004 13.469 23.109 1 95.56 92 LEU A CA 1
ATOM 721 C C . LEU A 1 92 ? 6.848 13.977 24.531 1 95.56 92 LEU A C 1
ATOM 723 O O . LEU A 1 92 ? 6.359 13.25 25.406 1 95.56 92 LEU A O 1
ATOM 727 N N . ASP A 1 93 ? 7.234 15.234 24.781 1 96.44 93 ASP A N 1
ATOM 728 C CA . ASP A 1 93 ? 7.098 15.852 26.094 1 96.44 93 ASP A CA 1
ATOM 729 C C . ASP A 1 93 ? 5.902 16.797 26.141 1 96.44 93 ASP A C 1
ATOM 731 O O . ASP A 1 93 ? 5.613 17.391 27.188 1 96.44 93 ASP A O 1
ATOM 735 N N . PHE A 1 94 ? 5.277 16.953 25.016 1 96.75 94 PHE A N 1
ATOM 736 C CA . PHE A 1 94 ? 4.18 17.906 24.875 1 96.75 94 PHE A CA 1
ATOM 737 C C . PHE A 1 94 ? 2.963 17.438 25.672 1 96.75 94 PHE A C 1
ATOM 739 O O . PHE A 1 94 ? 2.516 16.297 25.531 1 96.75 94 PHE A O 1
ATOM 746 N N . ASN A 1 95 ? 2.471 18.297 26.578 1 96 95 ASN A N 1
ATOM 747 C CA . ASN A 1 95 ? 1.21 18.078 27.281 1 96 95 ASN A CA 1
ATOM 748 C C . ASN A 1 95 ? 0.065 18.844 26.625 1 96 95 ASN A C 1
ATOM 750 O O . ASN A 1 95 ? -0.08 20.047 26.844 1 96 95 ASN A O 1
ATOM 754 N N . PRO A 1 96 ? -0.733 18.141 25.906 1 95.5 96 PRO A N 1
ATOM 755 C CA . PRO A 1 96 ? -1.78 18.844 25.172 1 95.5 96 PRO A CA 1
ATOM 756 C C . PRO A 1 96 ? -2.83 19.469 26.078 1 95.5 96 PRO A C 1
ATOM 758 O O . PRO A 1 96 ? -3.354 18.812 26.969 1 95.5 96 PRO A O 1
ATOM 761 N N . PRO A 1 97 ? -3.188 20.719 25.875 1 95.88 97 PRO A N 1
ATOM 762 C CA . PRO A 1 97 ? -4.25 21.359 26.672 1 95.88 97 PRO A CA 1
ATOM 763 C C . PRO A 1 97 ? -5.633 20.797 26.344 1 95.88 97 PRO A C 1
ATOM 765 O O . PRO A 1 97 ? -6.578 20.984 27.109 1 95.88 97 PRO A O 1
ATOM 768 N N . ILE A 1 98 ? -5.797 20.25 25.188 1 97.69 98 ILE A N 1
ATOM 769 C CA . ILE A 1 98 ? -7.027 19.625 24.703 1 97.69 98 ILE A CA 1
ATOM 770 C C . ILE A 1 98 ? -6.695 18.359 23.906 1 97.69 98 ILE A C 1
ATOM 772 O O . ILE A 1 98 ? -5.523 18.094 23.625 1 97.69 98 ILE A O 1
ATOM 776 N N . LEU A 1 99 ? -7.781 17.594 23.609 1 98.31 99 LEU A N 1
ATOM 777 C CA . LEU A 1 99 ? -7.641 16.516 22.656 1 98.31 99 LEU A CA 1
ATOM 778 C C . LEU A 1 99 ? -7.996 16.984 21.25 1 98.31 99 LEU A C 1
ATOM 780 O O . LEU A 1 99 ? -8.742 17.953 21.078 1 98.31 99 LEU A O 1
ATOM 784 N N . TYR A 1 100 ? -7.562 16.25 20.328 1 98.69 100 TYR A N 1
ATOM 785 C CA . TYR A 1 100 ? -7.648 16.781 18.969 1 98.69 100 TYR A CA 1
ATOM 786 C C . TYR A 1 100 ? -8.523 15.883 18.094 1 98.69 100 TYR A C 1
ATOM 788 O O . TYR A 1 100 ? -8.523 14.664 18.25 1 98.69 100 TYR A O 1
ATOM 796 N N . ASP A 1 101 ? -9.281 16.516 17.141 1 98.75 101 ASP A N 1
ATOM 797 C CA . ASP A 1 101 ? -10.016 15.805 16.109 1 98.75 101 ASP A CA 1
ATOM 798 C C . ASP A 1 101 ? -9.086 15.32 15 1 98.75 101 ASP A C 1
ATOM 800 O O . ASP A 1 101 ? -9.297 14.258 14.414 1 98.75 101 ASP A O 1
ATOM 804 N N . ILE A 1 102 ? -8.078 16.141 14.742 1 98.81 102 ILE A N 1
ATOM 805 C CA . ILE A 1 102 ? -7.133 15.883 13.656 1 98.81 102 ILE A CA 1
ATOM 806 C C . ILE A 1 102 ? -5.711 16.141 14.148 1 98.81 102 ILE A C 1
ATOM 808 O O . ILE A 1 102 ? -5.434 17.156 14.773 1 98.81 102 ILE A O 1
ATOM 812 N N . ILE A 1 103 ? -4.867 15.219 13.906 1 98.81 103 ILE A N 1
ATOM 813 C CA . ILE A 1 103 ? -3.432 15.406 14.078 1 98.81 103 ILE A CA 1
ATOM 814 C C . ILE A 1 103 ? -2.721 15.195 12.742 1 98.81 103 ILE A C 1
ATOM 816 O O . ILE A 1 103 ? -2.91 14.164 12.086 1 98.81 103 ILE A O 1
ATOM 820 N N . VAL A 1 104 ? -1.981 16.172 12.305 1 98.75 104 VAL A N 1
ATOM 821 C CA . VAL A 1 104 ? -1.206 16.062 11.07 1 98.75 104 VAL A CA 1
ATOM 822 C C . VAL A 1 104 ? 0.285 16.031 11.398 1 98.75 104 VAL A C 1
ATOM 824 O O . VAL A 1 104 ? 0.727 16.672 12.359 1 98.75 104 VAL A O 1
ATOM 827 N N . CYS A 1 105 ? 1.03 15.289 10.602 1 97.88 105 CYS A N 1
ATOM 828 C CA . CYS A 1 105 ? 2.463 15.172 10.852 1 97.88 105 CYS A CA 1
ATOM 829 C C . CYS A 1 105 ? 3.215 14.836 9.562 1 97.88 105 CYS A C 1
ATOM 831 O O . CYS A 1 105 ? 2.906 13.844 8.906 1 97.88 105 CYS A O 1
ATOM 833 N N . ASN A 1 106 ? 4.086 15.617 9.133 1 95.88 106 ASN A N 1
ATOM 834 C CA . ASN A 1 106 ? 5.141 15.32 8.172 1 95.88 106 ASN A CA 1
ATOM 835 C C . ASN A 1 106 ? 6.488 15.125 8.852 1 95.88 106 ASN A C 1
ATOM 837 O O . ASN A 1 106 ? 7.273 16.062 8.969 1 95.88 106 ASN A O 1
ATOM 841 N N . PRO A 1 107 ? 6.703 13.922 9.352 1 86.31 107 PRO A N 1
ATOM 842 C CA . PRO A 1 107 ? 7.902 13.727 10.172 1 86.31 107 PRO A CA 1
ATOM 843 C C . PRO A 1 107 ? 9.195 13.898 9.375 1 86.31 107 PRO A C 1
ATOM 845 O O . PRO A 1 107 ? 9.195 13.727 8.156 1 86.31 107 PRO A O 1
ATOM 848 N N . PRO A 1 108 ? 10.195 14.375 10.078 1 65.75 108 PRO A N 1
ATOM 849 C CA . PRO A 1 108 ? 11.484 14.406 9.383 1 65.75 108 PRO A CA 1
ATOM 850 C C . PRO A 1 108 ? 12.008 13.016 9.055 1 65.75 108 PRO A C 1
ATOM 852 O O . PRO A 1 108 ? 11.781 12.07 9.812 1 65.75 108 PRO A O 1
ATOM 855 N N . PHE A 1 109 ? 11.82 12.57 7.75 1 56.38 109 PHE A N 1
ATOM 856 C CA . PHE A 1 109 ? 12.156 11.195 7.391 1 56.38 109 PHE A CA 1
ATOM 857 C C . PHE A 1 109 ? 13.664 10.977 7.438 1 56.38 109 PHE A C 1
ATOM 859 O O . PHE A 1 109 ? 14.422 11.688 6.77 1 56.38 109 PHE A O 1
ATOM 866 N N . TYR A 1 110 ? 14.305 10.742 8.492 1 44.91 110 TYR A N 1
ATOM 867 C CA . TYR A 1 110 ? 15.648 10.211 8.32 1 44.91 110 TYR A CA 1
ATOM 868 C C . TYR A 1 110 ? 15.609 8.734 7.965 1 44.91 110 TYR A C 1
ATOM 870 O O . TYR A 1 110 ? 14.906 7.949 8.609 1 44.91 110 TYR A O 1
ATOM 878 N N . ALA A 1 111 ? 15.648 8.5 6.613 1 42.41 111 ALA A N 1
ATOM 879 C CA . ALA A 1 111 ? 15.75 7.102 6.215 1 42.41 111 ALA A CA 1
ATOM 880 C C . ALA A 1 111 ? 16.609 6.312 7.191 1 42.41 111 ALA A C 1
ATOM 882 O O . ALA A 1 111 ? 17.719 6.746 7.543 1 42.41 111 ALA A O 1
ATOM 883 N N . LEU A 1 112 ? 16.078 5.391 7.934 1 38.91 112 LEU A N 1
ATOM 884 C CA . LEU A 1 112 ? 16.969 4.484 8.664 1 38.91 112 LEU A CA 1
ATOM 885 C C . LEU A 1 112 ? 18.219 4.184 7.863 1 38.91 112 LEU A C 1
ATOM 887 O O . LEU A 1 112 ? 19.312 4.035 8.438 1 38.91 112 LEU A O 1
ATOM 891 N N . GLY A 1 113 ? 18.125 3.85 6.535 1 37.62 113 GLY A N 1
ATOM 892 C CA . GLY A 1 113 ? 19.266 3.33 5.781 1 37.62 113 GLY A CA 1
ATOM 893 C C . GLY A 1 113 ? 20.297 4.391 5.449 1 37.62 113 GLY A C 1
ATOM 894 O O . GLY A 1 113 ? 21.359 4.086 4.895 1 37.62 113 GLY A O 1
ATOM 895 N N . SER A 1 114 ? 19.922 5.559 5.168 1 37.34 114 SER A N 1
ATOM 896 C CA . SER A 1 114 ? 21 6.457 4.742 1 37.34 114 SER A CA 1
ATOM 897 C C . SER A 1 114 ? 21.984 6.707 5.871 1 37.34 114 SER A C 1
ATOM 899 O O . SER A 1 114 ? 22.516 7.816 6.012 1 37.34 114 SER A O 1
ATOM 901 N N . ILE A 1 115 ? 22.078 5.844 6.695 1 32.53 115 ILE A N 1
ATOM 902 C CA . ILE A 1 115 ? 23.203 5.969 7.609 1 32.53 115 ILE A CA 1
ATOM 903 C C . ILE A 1 115 ? 24.516 5.809 6.836 1 32.53 115 ILE A C 1
ATOM 905 O O . ILE A 1 115 ? 25.359 5.004 7.211 1 32.53 115 ILE A O 1
ATOM 909 N N . LYS A 1 116 ? 24.609 5.93 5.496 1 32.19 116 LYS A N 1
ATOM 910 C CA . LYS A 1 116 ? 25.984 5.809 5.02 1 32.19 116 LYS A CA 1
ATOM 911 C C . LYS A 1 116 ? 26.875 6.879 5.641 1 32.19 116 LYS A C 1
ATOM 913 O O . LYS A 1 116 ? 28.109 6.742 5.645 1 32.19 116 LYS A O 1
ATOM 918 N N . SER A 1 117 ? 26.719 8.141 5.426 1 29.98 117 SER A N 1
ATOM 919 C CA . SER A 1 117 ? 27.922 8.914 5.734 1 29.98 117 SER A CA 1
ATOM 920 C C . SER A 1 117 ? 28.266 8.828 7.215 1 29.98 117 SER A C 1
ATOM 922 O O . SER A 1 117 ? 27.5 9.297 8.07 1 29.98 117 SER A O 1
ATOM 924 N N . LYS A 1 118 ? 28.969 7.762 7.547 1 33.16 118 LYS A N 1
ATOM 925 C CA . LYS A 1 118 ? 29.812 7.656 8.727 1 33.16 118 LYS A CA 1
ATOM 926 C C . LYS A 1 118 ? 30.656 8.914 8.906 1 33.16 118 LYS A C 1
ATOM 928 O O . LYS A 1 118 ? 31.844 8.93 8.57 1 33.16 118 LYS A O 1
ATOM 933 N N . ILE A 1 119 ? 30.656 9.961 8.523 1 27.19 119 ILE A N 1
ATOM 934 C CA . ILE A 1 119 ? 31.594 10.742 9.312 1 27.19 119 ILE A CA 1
ATOM 935 C C . ILE A 1 119 ? 31.453 10.398 10.789 1 27.19 119 ILE A C 1
ATOM 937 O O . ILE A 1 119 ? 30.344 10.328 11.312 1 27.19 119 ILE A O 1
ATOM 941 N N . LYS A 1 120 ? 32.625 9.93 11.508 1 31.73 120 LYS A N 1
ATOM 942 C CA . LYS A 1 120 ? 33 9.445 12.82 1 31.73 120 LYS A CA 1
ATOM 943 C C . LYS A 1 120 ? 32.156 10.07 13.922 1 31.73 120 LYS A C 1
ATOM 945 O O . LYS A 1 120 ? 31.922 9.445 14.961 1 31.73 120 LYS A O 1
ATOM 950 N N . GLY A 1 121 ? 32.438 11.344 14.188 1 27.61 121 GLY A N 1
ATOM 951 C CA . GLY A 1 121 ? 32.219 11.844 15.539 1 27.61 121 GLY A CA 1
ATOM 952 C C . GLY A 1 121 ? 30.797 11.68 16.016 1 27.61 121 GLY A C 1
ATOM 953 O O . GLY A 1 121 ? 30.547 11.133 17.094 1 27.61 121 GLY A O 1
ATOM 954 N N . HIS A 1 122 ? 29.984 12.742 15.633 1 29.31 122 HIS A N 1
ATOM 955 C CA . HIS A 1 122 ? 28.844 13.008 16.516 1 29.31 122 HIS A CA 1
ATOM 956 C C . HIS A 1 122 ? 27.797 11.898 16.422 1 29.31 122 HIS A C 1
ATOM 958 O O . HIS A 1 122 ? 27.562 11.367 15.328 1 29.31 122 HIS A O 1
ATOM 964 N N . ALA A 1 123 ? 27.719 11.023 17.484 1 33.19 123 ALA A N 1
ATOM 965 C CA . ALA A 1 123 ? 26.625 10.352 18.188 1 33.19 123 ALA A CA 1
ATOM 966 C C . ALA A 1 123 ? 25.266 10.938 17.781 1 33.19 123 ALA A C 1
ATOM 968 O O . ALA A 1 123 ? 24.562 11.492 18.625 1 33.19 123 ALA A O 1
ATOM 969 N N . ARG A 1 124 ? 25.234 11.781 16.828 1 31.92 124 ARG A N 1
ATOM 970 C CA . ARG A 1 124 ? 23.844 12.195 16.625 1 31.92 124 ARG A CA 1
ATOM 971 C C . ARG A 1 124 ? 22.953 11 16.328 1 31.92 124 ARG A C 1
ATOM 973 O O . ARG A 1 124 ? 22.688 10.688 15.164 1 31.92 124 ARG A O 1
ATOM 980 N N . HIS A 1 125 ? 23.391 9.82 16.344 1 37.41 125 HIS A N 1
ATOM 981 C CA . HIS A 1 125 ? 22.391 8.766 16.469 1 37.41 125 HIS A CA 1
ATOM 982 C C . HIS A 1 125 ? 21.141 9.281 17.188 1 37.41 125 HIS A C 1
ATOM 984 O O . HIS A 1 125 ? 20.859 8.859 18.328 1 37.41 125 HIS A O 1
ATOM 990 N N . GLN A 1 126 ? 21.109 10.57 17.5 1 34.88 126 GLN A N 1
ATOM 991 C CA . GLN A 1 126 ? 20.062 11.289 18.219 1 34.88 126 GLN A CA 1
ATOM 992 C C . GLN A 1 126 ? 18.688 10.695 17.938 1 34.88 126 GLN A C 1
ATOM 994 O O . GLN A 1 126 ? 18.469 10.125 16.859 1 34.88 126 GLN A O 1
ATOM 999 N N . SER A 1 127 ? 17.641 10.812 18.938 1 43.59 127 SER A N 1
ATOM 1000 C CA . SER A 1 127 ? 16.297 10.43 19.344 1 43.59 127 SER A CA 1
ATOM 1001 C C . SER A 1 127 ? 15.297 10.641 18.203 1 43.59 127 SER A C 1
ATOM 1003 O O . SER A 1 127 ? 14.648 11.688 18.125 1 43.59 127 SER A O 1
ATOM 1005 N N . GLU A 1 128 ? 15.734 10.602 17 1 54.47 128 GLU A N 1
ATOM 1006 C CA . GLU A 1 128 ? 14.742 10.68 15.938 1 54.47 128 GLU A CA 1
ATOM 1007 C C . GLU A 1 128 ? 13.453 9.961 16.328 1 54.47 128 GLU A C 1
ATOM 1009 O O . GLU A 1 128 ? 13.484 8.977 17.062 1 54.47 128 GLU A O 1
ATOM 1014 N N . LEU A 1 129 ? 12.383 10.789 16.375 1 65.38 129 LEU A N 1
ATOM 1015 C CA . LEU A 1 129 ? 11.031 10.312 16.672 1 65.38 129 LEU A CA 1
ATOM 1016 C C . LEU A 1 129 ? 10.703 9.07 15.859 1 65.38 129 LEU A C 1
ATOM 1018 O O . LEU A 1 129 ? 10.492 9.156 14.648 1 65.38 129 LEU A O 1
ATOM 1022 N N . ASP A 1 130 ? 11.086 7.844 16.484 1 85.62 130 ASP A N 1
ATOM 1023 C CA . ASP A 1 130 ? 10.688 6.629 15.781 1 85.62 130 ASP A CA 1
ATOM 1024 C C . ASP A 1 130 ? 9.172 6.531 15.664 1 85.62 130 ASP A C 1
ATOM 1026 O O . ASP A 1 130 ? 8.445 7.113 16.469 1 85.62 130 ASP A O 1
ATOM 1030 N N . PHE A 1 131 ? 8.727 5.969 14.68 1 93.12 131 PHE A N 1
ATOM 1031 C CA . PHE A 1 131 ? 7.309 5.953 14.328 1 93.12 131 PHE A CA 1
ATOM 1032 C C . PHE A 1 131 ? 6.477 5.348 15.453 1 93.12 131 PHE A C 1
ATOM 1034 O O . PHE A 1 131 ? 5.371 5.809 15.734 1 93.12 131 PHE A O 1
ATOM 1041 N N . ALA A 1 132 ? 7.023 4.367 16.141 1 93 132 ALA A N 1
ATOM 1042 C CA . ALA A 1 132 ? 6.297 3.711 17.234 1 93 132 ALA A CA 1
ATOM 1043 C C . ALA A 1 132 ? 6.035 4.68 18.375 1 93 132 ALA A C 1
ATOM 1045 O O . ALA A 1 132 ? 4.914 4.758 18.891 1 93 132 ALA A O 1
ATOM 1046 N N . SER A 1 133 ? 7.066 5.434 18.766 1 94.06 133 SER A N 1
ATOM 1047 C CA . SER A 1 133 ? 6.902 6.418 19.844 1 94.06 133 SER A CA 1
ATOM 1048 C C . SER A 1 133 ? 5.961 7.543 19.406 1 94.06 133 SER A C 1
ATOM 1050 O O . SER A 1 133 ? 5.16 8.023 20.219 1 94.06 133 SER A O 1
ATOM 1052 N N . LEU A 1 134 ? 6.078 7.902 18.188 1 95.88 134 LEU A N 1
ATOM 1053 C CA . LEU A 1 134 ? 5.219 8.945 17.641 1 95.88 134 LEU A CA 1
ATOM 1054 C C . LEU A 1 134 ? 3.748 8.555 17.75 1 95.88 134 LEU A C 1
ATOM 1056 O O . LEU A 1 134 ? 2.945 9.289 18.328 1 95.88 134 LEU A O 1
ATOM 1060 N N . VAL A 1 135 ? 3.416 7.379 17.281 1 96.88 135 VAL A N 1
ATOM 1061 C CA . VAL A 1 135 ? 2.008 7.004 17.203 1 96.88 135 VAL A CA 1
ATOM 1062 C C . VAL A 1 135 ? 1.48 6.707 18.609 1 96.88 135 VAL A C 1
ATOM 1064 O O . VAL A 1 135 ? 0.304 6.941 18.891 1 96.88 135 VAL A O 1
ATOM 1067 N N . ALA A 1 136 ? 2.328 6.234 19.516 1 96.94 136 ALA A N 1
ATOM 1068 C CA . ALA A 1 136 ? 1.91 6.035 20.891 1 96.94 136 ALA A CA 1
ATOM 1069 C C . ALA A 1 136 ? 1.474 7.352 21.531 1 96.94 136 ALA A C 1
ATOM 1071 O O . ALA A 1 136 ? 0.449 7.41 22.219 1 96.94 136 ALA A O 1
ATOM 1072 N N . LYS A 1 137 ? 2.26 8.359 21.344 1 97.5 137 LYS A N 1
ATOM 1073 C CA . LYS A 1 137 ? 1.927 9.68 21.875 1 97.5 137 LYS A CA 1
ATOM 1074 C C . LYS A 1 137 ? 0.728 10.281 21.141 1 97.5 137 LYS A C 1
ATOM 1076 O O . LYS A 1 137 ? -0.141 10.891 21.766 1 97.5 137 LYS A O 1
ATOM 1081 N N . VAL A 1 138 ? 0.629 10.094 19.812 1 98.12 138 VAL A N 1
ATOM 1082 C CA . VAL A 1 138 ? -0.497 10.562 19.016 1 98.12 138 VAL A CA 1
ATOM 1083 C C . VAL A 1 138 ? -1.801 10 19.578 1 98.12 138 VAL A C 1
ATOM 1085 O O . VAL A 1 138 ? -2.777 10.734 19.75 1 98.12 138 VAL A O 1
ATOM 1088 N N . LYS A 1 139 ? -1.781 8.727 19.859 1 98.12 139 LYS A N 1
ATOM 1089 C CA . LYS A 1 139 ? -2.963 8.055 20.391 1 98.12 139 LYS A CA 1
ATOM 1090 C C . LYS A 1 139 ? -3.488 8.75 21.641 1 98.12 139 LYS A C 1
ATOM 1092 O O . LYS A 1 139 ? -4.695 8.945 21.781 1 98.12 139 LYS A O 1
ATOM 1097 N N . LYS A 1 140 ? -2.605 9.211 22.469 1 97.81 140 LYS A N 1
ATOM 1098 C CA . LYS A 1 140 ? -2.963 9.852 23.734 1 97.81 140 LYS A CA 1
ATOM 1099 C C . LYS A 1 140 ? -3.512 11.258 23.5 1 97.81 140 LYS A C 1
ATOM 1101 O O . LYS A 1 140 ? -4.156 11.836 24.375 1 97.81 140 LYS A O 1
ATOM 1106 N N . CYS A 1 141 ? -3.281 11.82 22.359 1 98.56 141 CYS A N 1
ATOM 1107 C CA . CYS A 1 141 ? -3.646 13.203 22.078 1 98.56 141 CYS A CA 1
ATOM 1108 C C . CYS A 1 141 ? -4.926 13.266 21.25 1 98.56 141 CYS A C 1
ATOM 1110 O O . CYS A 1 141 ? -5.5 14.344 21.062 1 98.56 141 CYS A O 1
ATOM 1112 N N . LEU A 1 142 ? -5.359 12.094 20.766 1 98.38 142 LEU A N 1
ATOM 1113 C CA . LEU A 1 142 ? -6.488 12.07 19.844 1 98.38 142 LEU A CA 1
ATOM 1114 C C . LEU A 1 142 ? -7.805 11.906 20.594 1 98.38 142 LEU A C 1
ATOM 1116 O O . LEU A 1 142 ? -7.883 11.141 21.547 1 98.38 142 LEU A O 1
ATOM 1120 N N . LYS A 1 143 ? -8.875 12.602 20.109 1 97.69 143 LYS A N 1
ATOM 1121 C CA . LYS A 1 143 ? -10.242 12.289 20.516 1 97.69 143 LYS A CA 1
ATOM 1122 C C . LYS A 1 143 ? -10.68 10.938 19.953 1 97.69 143 LYS A C 1
ATOM 1124 O O . LYS A 1 143 ? -10.109 10.445 18.969 1 97.69 143 LYS A O 1
ATOM 1129 N N . PRO A 1 144 ? -11.703 10.391 20.609 1 96.19 144 PRO A N 1
ATOM 1130 C CA . PRO A 1 144 ? -12.305 9.242 19.938 1 96.19 144 PRO A CA 1
ATOM 1131 C C . PRO A 1 144 ? -12.758 9.562 18.516 1 96.19 144 PRO A C 1
ATOM 1133 O O . PRO A 1 144 ? -13.281 10.648 18.266 1 96.19 144 PRO A O 1
ATOM 1136 N N . LYS A 1 145 ? -12.414 8.703 17.594 1 95.75 145 LYS A N 1
ATOM 1137 C CA . LYS A 1 145 ? -12.781 8.812 16.188 1 95.75 145 LYS A CA 1
ATOM 1138 C C . LYS A 1 145 ? -11.961 9.898 15.484 1 95.75 145 LYS A C 1
ATOM 1140 O O . LYS A 1 145 ? -12.25 10.258 14.344 1 95.75 145 LYS A O 1
ATOM 1145 N N . GLY A 1 146 ? -11.023 10.523 16.266 1 98.12 146 GLY A N 1
ATOM 1146 C CA . GLY A 1 146 ? -10.109 11.461 15.633 1 98.12 146 GLY A CA 1
ATOM 1147 C C . GLY A 1 146 ? -9.188 10.805 14.617 1 98.12 146 GLY A C 1
ATOM 1148 O O . GLY A 1 146 ? -9.062 9.578 14.594 1 98.12 146 GLY A O 1
ATOM 1149 N N . TYR A 1 147 ? -8.586 11.625 13.758 1 98.75 147 TYR A N 1
ATOM 1150 C CA . TYR A 1 147 ? -7.711 11.133 12.703 1 98.75 147 TYR A CA 1
ATOM 1151 C C . TYR A 1 147 ? -6.266 11.555 12.945 1 98.75 147 TYR A C 1
ATOM 1153 O O . TYR A 1 147 ? -6.008 12.695 13.359 1 98.75 147 TYR A O 1
ATOM 1161 N N . PHE A 1 148 ? -5.414 10.594 12.805 1 98.81 148 PHE A N 1
ATOM 1162 C CA . PHE A 1 148 ? -3.994 10.852 12.578 1 98.81 148 PHE A CA 1
ATOM 1163 C C . PHE A 1 148 ? -3.658 10.805 11.094 1 98.81 148 PHE A C 1
ATOM 1165 O O . PHE A 1 148 ? -3.805 9.766 10.453 1 98.81 148 PHE A O 1
ATOM 1172 N N . ILE A 1 149 ? -3.246 11.953 10.484 1 98.88 149 ILE A N 1
ATOM 1173 C CA . ILE A 1 149 ? -2.951 12.078 9.062 1 98.88 149 ILE A CA 1
ATOM 1174 C C . ILE A 1 149 ? -1.478 12.43 8.875 1 98.88 149 ILE A C 1
ATOM 1176 O O . ILE A 1 149 ? -1.003 13.445 9.391 1 98.88 149 ILE A O 1
ATOM 1180 N N . PHE A 1 150 ? -0.776 11.586 8.109 1 98.31 150 PHE A N 1
ATOM 1181 C CA . PHE A 1 150 ? 0.677 11.703 8.086 1 98.31 150 PHE A CA 1
ATOM 1182 C C . PHE A 1 150 ? 1.228 11.328 6.715 1 98.31 150 PHE A C 1
ATOM 1184 O O . PHE A 1 150 ? 0.511 10.773 5.883 1 98.31 150 PHE A O 1
ATOM 1191 N N . CYS A 1 151 ? 2.412 11.719 6.445 1 97.5 151 CYS A N 1
ATOM 1192 C CA . CYS A 1 151 ? 3.166 11.141 5.34 1 97.5 151 CYS A CA 1
ATOM 1193 C C . CYS A 1 151 ? 4.43 10.445 5.844 1 97.5 151 CYS A C 1
ATOM 1195 O O . CYS A 1 151 ? 4.914 10.75 6.938 1 97.5 151 CYS A O 1
ATOM 1197 N N . TYR A 1 152 ? 4.891 9.477 5.207 1 96.44 152 TYR A N 1
ATOM 1198 C CA . TYR A 1 152 ? 6.066 8.672 5.523 1 96.44 152 TYR A CA 1
ATOM 1199 C C . TYR A 1 152 ? 6.645 8.031 4.266 1 96.44 152 TYR A C 1
ATOM 1201 O O . TYR A 1 152 ? 5.98 7.977 3.227 1 96.44 152 TYR A O 1
ATOM 1209 N N . GLU A 1 153 ? 7.906 7.695 4.309 1 96.06 153 GLU A N 1
ATOM 1210 C CA . GLU A 1 153 ? 8.5 7.027 3.156 1 96.06 153 GLU A CA 1
ATOM 1211 C C . GLU A 1 153 ? 7.766 5.734 2.826 1 96.06 153 GLU A C 1
ATOM 1213 O O . GLU A 1 153 ? 7.414 4.965 3.725 1 96.06 153 GLU A O 1
ATOM 1218 N N . ALA A 1 154 ? 7.578 5.465 1.555 1 97.38 154 ALA A N 1
ATOM 1219 C CA . ALA A 1 154 ? 6.797 4.316 1.098 1 97.38 154 ALA A CA 1
ATOM 1220 C C . ALA A 1 154 ? 7.453 3.006 1.515 1 97.38 154 ALA A C 1
ATOM 1222 O O . ALA A 1 154 ? 6.766 2.041 1.857 1 97.38 154 ALA A O 1
ATOM 1223 N N . LEU A 1 155 ? 8.766 2.965 1.505 1 96.12 155 LEU A N 1
ATOM 1224 C CA . LEU A 1 155 ? 9.484 1.727 1.797 1 96.12 155 LEU A CA 1
ATOM 1225 C C . LEU A 1 155 ? 9.242 1.284 3.236 1 96.12 155 LEU A C 1
ATOM 1227 O O . LEU A 1 155 ? 9.539 0.143 3.598 1 96.12 155 LEU A O 1
ATOM 1231 N N . SER A 1 156 ? 8.703 2.148 4.09 1 95.25 156 SER A N 1
ATOM 1232 C CA . SER A 1 156 ? 8.484 1.855 5.504 1 95.25 156 SER A CA 1
ATOM 1233 C C . SER A 1 156 ? 7.039 1.437 5.762 1 95.25 156 SER A C 1
ATOM 1235 O O . SER A 1 156 ? 6.578 1.449 6.902 1 95.25 156 SER A O 1
ATOM 1237 N N . LEU A 1 157 ? 6.32 1.062 4.715 1 97.75 157 LEU A N 1
ATOM 1238 C CA . LEU A 1 157 ? 4.902 0.737 4.805 1 97.75 157 LEU A CA 1
ATOM 1239 C C . LEU A 1 157 ? 4.652 -0.3 5.895 1 97.75 157 LEU A C 1
ATOM 1241 O O . LEU A 1 157 ? 3.771 -0.12 6.742 1 97.75 157 LEU A O 1
ATOM 1245 N N . CYS A 1 158 ? 5.363 -1.384 5.91 1 96.88 158 CYS A N 1
ATOM 1246 C CA . CYS A 1 158 ? 5.145 -2.457 6.871 1 96.88 158 CYS A CA 1
ATOM 1247 C C . CYS A 1 158 ? 5.363 -1.963 8.297 1 96.88 158 CYS A C 1
ATOM 1249 O O . CYS A 1 158 ? 4.586 -2.285 9.195 1 96.88 158 CYS A O 1
ATOM 1251 N N . LEU A 1 159 ? 6.406 -1.174 8.516 1 94.75 159 LEU A N 1
ATOM 1252 C CA . LEU A 1 159 ? 6.688 -0.582 9.82 1 94.75 159 LEU A CA 1
ATOM 1253 C C . LEU A 1 159 ? 5.543 0.319 10.266 1 94.75 159 LEU A C 1
ATOM 1255 O O . LEU A 1 159 ? 5.133 0.277 11.43 1 94.75 159 LEU A O 1
ATOM 1259 N N . VAL A 1 160 ? 5.055 1.089 9.367 1 96.62 160 VAL A N 1
ATOM 1260 C CA . VAL A 1 160 ? 3.984 2.041 9.656 1 96.62 160 VAL A CA 1
ATOM 1261 C C . VAL A 1 160 ? 2.723 1.289 10.07 1 96.62 160 VAL A C 1
ATOM 1263 O O . VAL A 1 160 ? 2.105 1.619 11.086 1 96.62 160 VAL A O 1
ATOM 1266 N N . ILE A 1 161 ? 2.387 0.288 9.305 1 97.56 161 ILE A N 1
ATOM 1267 C CA . ILE A 1 161 ? 1.17 -0.468 9.578 1 97.56 161 ILE A CA 1
ATOM 1268 C C . ILE A 1 161 ? 1.294 -1.167 10.93 1 97.56 161 ILE A C 1
ATOM 1270 O O . ILE A 1 161 ? 0.353 -1.164 11.727 1 97.56 161 ILE A O 1
ATOM 1274 N N . GLU A 1 162 ? 2.4 -1.722 11.203 1 95.62 162 GLU A N 1
ATOM 1275 C CA . GLU A 1 162 ? 2.648 -2.361 12.492 1 95.62 162 GLU A CA 1
ATOM 1276 C C . GLU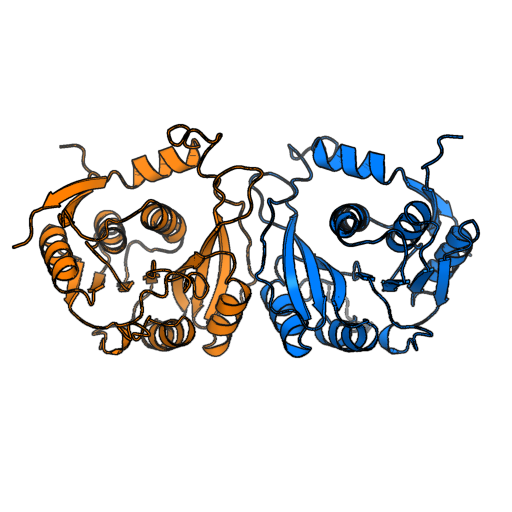 A 1 162 ? 2.535 -1.358 13.633 1 95.62 162 GLU A C 1
ATOM 1278 O O . GLU A 1 162 ? 1.941 -1.657 14.672 1 95.62 162 GLU A O 1
ATOM 1283 N N . GLY A 1 163 ? 3.154 -0.212 13.477 1 96.06 163 GLY A N 1
ATOM 1284 C CA . GLY A 1 163 ? 3.096 0.826 14.492 1 96.06 163 GLY A CA 1
ATOM 1285 C C . GLY A 1 163 ? 1.681 1.284 14.797 1 96.06 163 GLY A C 1
ATOM 1286 O O . GLY A 1 163 ? 1.3 1.408 15.961 1 96.06 163 GLY A O 1
ATOM 1287 N N . LEU A 1 164 ? 0.901 1.54 13.766 1 97.81 164 LEU A N 1
ATOM 1288 C CA . LEU A 1 164 ? -0.483 1.963 13.945 1 97.81 164 LEU A CA 1
ATOM 1289 C C . LEU A 1 164 ? -1.283 0.903 14.695 1 97.81 164 LEU A C 1
ATOM 1291 O O . LEU A 1 164 ? -2.021 1.222 15.633 1 97.81 164 LEU A O 1
ATOM 1295 N N . LYS A 1 165 ? -1.1 -0.281 14.258 1 95.31 165 LYS A N 1
ATOM 1296 C CA . LYS A 1 165 ? -1.832 -1.385 14.875 1 95.31 165 LYS A CA 1
ATOM 1297 C C . LYS A 1 165 ? -1.502 -1.503 16.359 1 95.31 165 LYS A C 1
ATOM 1299 O O . LYS A 1 165 ? -2.383 -1.78 17.172 1 95.31 165 LYS A O 1
ATOM 1304 N N . SER A 1 166 ? -0.287 -1.305 16.734 1 95.31 166 SER A N 1
ATOM 1305 C CA . SER A 1 166 ? 0.179 -1.491 18.094 1 95.31 166 SER A CA 1
ATOM 1306 C C . SER A 1 166 ? -0.545 -0.556 19.062 1 95.31 166 SER A C 1
ATOM 1308 O O . SER A 1 166 ? -0.605 -0.819 20.266 1 95.31 166 SER A O 1
ATOM 1310 N N . VAL A 1 167 ? -1.105 0.535 18.578 1 97.19 167 VAL A N 1
ATOM 1311 C CA . VAL A 1 167 ? -1.771 1.494 19.453 1 97.19 167 VAL A CA 1
ATOM 1312 C C . VAL A 1 167 ? -3.248 1.594 19.094 1 97.19 167 VAL A C 1
ATOM 1314 O O . VAL A 1 167 ? -3.93 2.545 19.469 1 97.19 167 VAL A O 1
ATOM 1317 N N . LYS A 1 168 ? -3.717 0.688 18.172 1 96 168 LYS A N 1
ATOM 1318 C CA . LYS A 1 168 ? -5.121 0.559 17.797 1 96 168 LYS A CA 1
ATOM 1319 C C . LYS A 1 168 ? -5.582 1.763 16.984 1 96 168 LYS A C 1
ATOM 1321 O O . LYS A 1 168 ? -6.68 2.277 17.188 1 96 168 LYS A O 1
ATOM 1326 N N . LEU A 1 169 ? -4.754 2.301 16.203 1 98.25 169 LEU A N 1
ATOM 1327 C CA . LEU A 1 169 ? -5.121 3.23 15.148 1 98.25 169 LEU A CA 1
ATOM 1328 C C . LEU A 1 169 ? -5.348 2.492 13.836 1 98.25 169 LEU A C 1
ATOM 1330 O O . LEU A 1 169 ? -4.469 1.764 13.367 1 98.25 169 LEU A O 1
ATOM 1334 N N . THR A 1 170 ? -6.469 2.664 13.266 1 97.88 170 THR A N 1
ATOM 1335 C CA . THR A 1 170 ? -6.84 1.931 12.062 1 97.88 170 THR A CA 1
ATOM 1336 C C . THR A 1 170 ? -6.539 2.754 10.812 1 97.88 170 THR A C 1
ATOM 1338 O O . THR A 1 170 ? -7.09 3.842 10.633 1 97.88 170 THR A O 1
ATOM 1341 N N . LEU A 1 171 ? -5.652 2.227 10 1 98.5 171 LEU A N 1
ATOM 1342 C CA . LEU A 1 171 ? -5.402 2.881 8.719 1 98.5 171 LEU A CA 1
ATOM 1343 C C . LEU A 1 171 ? -6.617 2.775 7.809 1 98.5 171 LEU A C 1
ATOM 1345 O O . LEU A 1 171 ? -6.965 1.685 7.352 1 98.5 171 LEU A O 1
ATOM 1349 N N . GLU A 1 172 ? -7.27 3.908 7.492 1 98.38 172 GLU A N 1
ATOM 1350 C CA . GLU A 1 172 ? -8.508 3.898 6.727 1 98.38 172 GLU A CA 1
ATOM 1351 C C . GLU A 1 172 ? -8.273 4.312 5.277 1 98.38 172 GLU A C 1
ATOM 1353 O O . GLU A 1 172 ? -9.008 3.898 4.375 1 98.38 172 GLU A O 1
ATOM 1358 N N . THR A 1 173 ? -7.359 5.164 5.082 1 98.81 173 THR A N 1
ATOM 1359 C CA . THR A 1 173 ? -7.07 5.672 3.746 1 98.81 173 THR A CA 1
ATOM 1360 C C . THR A 1 173 ? -5.562 5.758 3.518 1 98.81 173 THR A C 1
ATOM 1362 O O . THR A 1 173 ? -4.82 6.207 4.391 1 98.81 173 THR A O 1
ATOM 1365 N N . LEU A 1 174 ? -5.113 5.273 2.408 1 98.88 174 LEU A N 1
ATOM 1366 C CA . LEU A 1 174 ? -3.709 5.246 2.014 1 98.88 174 LEU A CA 1
ATOM 1367 C C . LEU A 1 174 ? -3.539 5.727 0.576 1 98.88 174 LEU A C 1
ATOM 1369 O O . LEU A 1 174 ? -4.281 5.305 -0.315 1 98.88 174 LEU A O 1
ATOM 1373 N N . ARG A 1 175 ? -2.666 6.668 0.33 1 98.94 175 ARG A N 1
ATOM 1374 C CA . ARG A 1 175 ? -2.328 7.152 -1.004 1 98.94 175 ARG A CA 1
ATOM 1375 C C . ARG A 1 175 ? -0.818 7.262 -1.182 1 98.94 175 ARG A C 1
ATOM 1377 O O . ARG A 1 175 ? -0.134 7.875 -0.359 1 98.94 175 ARG A O 1
ATOM 1384 N N . PHE A 1 176 ? -0.331 6.664 -2.213 1 98.81 176 PHE A N 1
ATOM 1385 C CA . PHE A 1 176 ? 1.098 6.738 -2.494 1 98.81 176 PHE A CA 1
ATOM 1386 C C . PHE A 1 176 ? 1.411 7.918 -3.404 1 98.81 176 PHE A C 1
ATOM 1388 O O . PHE A 1 176 ? 0.533 8.406 -4.117 1 98.81 176 PHE A O 1
ATOM 1395 N N . VAL A 1 177 ? 2.625 8.391 -3.324 1 98.62 177 VAL A N 1
ATOM 1396 C CA . VAL A 1 177 ? 3.139 9.461 -4.176 1 98.62 177 VAL A CA 1
ATOM 1397 C C . VAL A 1 177 ? 4.277 8.93 -5.039 1 98.62 177 VAL A C 1
ATOM 1399 O O . VAL A 1 177 ? 5.199 8.281 -4.539 1 98.62 177 VAL A O 1
ATOM 1402 N N . GLN A 1 178 ? 4.176 9.18 -6.309 1 97.62 178 GLN A N 1
ATOM 1403 C CA . GLN A 1 178 ? 5.168 8.773 -7.301 1 97.62 178 GLN A CA 1
ATOM 1404 C C . GLN A 1 178 ? 5.68 9.984 -8.078 1 97.62 178 GLN A C 1
ATOM 1406 O O . GLN A 1 178 ? 4.91 10.875 -8.43 1 97.62 178 GLN A O 1
ATOM 1411 N N . SER A 1 179 ? 7.004 9.945 -8.391 1 95.56 179 SER A N 1
ATOM 1412 C CA . SER A 1 179 ? 7.566 11.031 -9.18 1 95.56 179 SER A CA 1
ATOM 1413 C C . SER A 1 179 ? 7.008 11.031 -10.602 1 95.56 179 SER A C 1
ATOM 1415 O O . SER A 1 179 ? 6.656 12.078 -11.141 1 95.56 179 SER A O 1
ATOM 1417 N N . PHE A 1 180 ? 6.988 9.812 -11.203 1 93.81 180 PHE A N 1
ATOM 1418 C CA . PHE A 1 180 ? 6.41 9.586 -12.523 1 93.81 180 PHE A CA 1
ATOM 1419 C C . PHE A 1 180 ? 5.52 8.352 -12.523 1 93.81 180 PHE A C 1
ATOM 1421 O O . PHE A 1 180 ? 5.578 7.535 -11.602 1 93.81 180 PHE A O 1
ATOM 1428 N N . LYS A 1 181 ? 4.707 8.352 -13.547 1 92.88 181 LYS A N 1
ATOM 1429 C CA . LYS A 1 181 ? 3.709 7.289 -13.609 1 92.88 181 LYS A CA 1
ATOM 1430 C C . LYS A 1 181 ? 4.367 5.914 -13.547 1 92.88 181 LYS A C 1
ATOM 1432 O O . LYS A 1 181 ? 3.77 4.953 -13.055 1 92.88 181 LYS A O 1
ATOM 1437 N N . ASP A 1 182 ? 5.621 5.734 -14.016 1 94.38 182 ASP A N 1
ATOM 1438 C CA . ASP A 1 182 ? 6.262 4.43 -14.109 1 94.38 182 ASP A CA 1
ATOM 1439 C C . ASP A 1 182 ? 7.32 4.254 -13.023 1 94.38 182 ASP A C 1
ATOM 1441 O O . ASP A 1 182 ? 8.148 3.342 -13.094 1 94.38 182 ASP A O 1
ATOM 1445 N N . LYS A 1 183 ? 7.375 5.133 -12.039 1 96.5 183 LYS A N 1
ATOM 1446 C CA . LYS A 1 183 ? 8.352 5.051 -10.961 1 96.5 183 LYS A CA 1
ATOM 1447 C C . LYS A 1 183 ? 7.727 4.473 -9.695 1 96.5 183 LYS A C 1
ATOM 1449 O O . LYS A 1 183 ? 6.535 4.664 -9.445 1 96.5 183 LYS A O 1
ATOM 1454 N N . ASN A 1 184 ? 8.547 3.812 -8.938 1 98.25 184 ASN A N 1
ATOM 1455 C CA . ASN A 1 184 ? 8.109 3.33 -7.633 1 98.25 184 ASN A CA 1
ATOM 1456 C C . ASN A 1 184 ? 7.652 4.477 -6.734 1 98.25 184 ASN A C 1
ATOM 1458 O O . ASN A 1 184 ? 8.141 5.602 -6.863 1 98.25 184 ASN A O 1
ATOM 1462 N N . ALA A 1 185 ? 6.676 4.16 -5.855 1 98.56 185 ALA A N 1
ATOM 1463 C CA . ALA A 1 185 ? 6.27 5.148 -4.859 1 98.56 185 ALA A CA 1
ATOM 1464 C C . ALA A 1 185 ? 7.422 5.484 -3.918 1 98.56 185 ALA A C 1
ATOM 1466 O O . ALA A 1 185 ? 8.172 4.598 -3.508 1 98.56 185 ALA A O 1
ATOM 1467 N N . HIS A 1 186 ? 7.605 6.762 -3.592 1 97.19 186 HIS A N 1
ATOM 1468 C CA . HIS A 1 186 ? 8.656 7.152 -2.658 1 97.19 186 HIS A CA 1
ATOM 1469 C C . HIS A 1 186 ? 8.07 7.629 -1.336 1 97.19 186 HIS A C 1
ATOM 1471 O O . HIS A 1 186 ? 8.758 7.645 -0.314 1 97.19 186 HIS A O 1
ATOM 1477 N N . LEU A 1 187 ? 6.816 7.992 -1.395 1 97.5 187 LEU A N 1
ATOM 1478 C CA . LEU A 1 187 ? 6.117 8.555 -0.245 1 97.5 187 LEU A CA 1
ATOM 1479 C C . LEU A 1 187 ? 4.727 7.949 -0.099 1 97.5 187 LEU A C 1
ATOM 1481 O O . LEU A 1 187 ? 4.117 7.539 -1.09 1 97.5 187 LEU A O 1
ATOM 1485 N N . MET A 1 188 ? 4.289 7.812 1.16 1 98.5 188 MET A N 1
ATOM 1486 C CA . MET A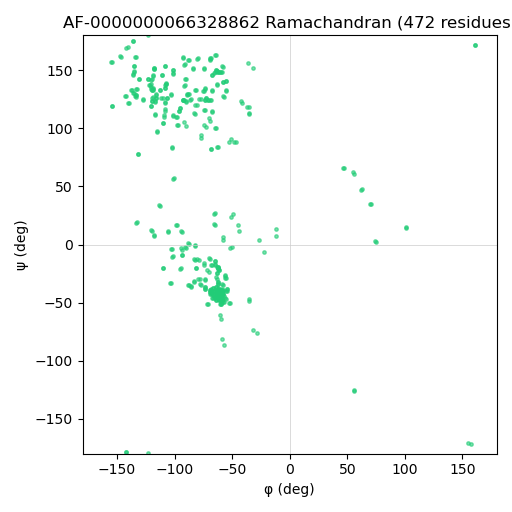 1 188 ? 2.898 7.453 1.419 1 98.5 188 MET A CA 1
ATOM 1487 C C . MET A 1 188 ? 2.203 8.531 2.246 1 98.5 188 MET A C 1
ATOM 1489 O O . MET A 1 188 ? 2.828 9.164 3.1 1 98.5 188 MET A O 1
ATOM 1493 N N . LEU A 1 189 ? 0.952 8.789 1.937 1 98.81 189 LEU A N 1
ATOM 1494 C CA . LEU A 1 189 ? 0.013 9.562 2.738 1 98.81 189 LEU A CA 1
ATOM 1495 C C . LEU A 1 189 ? -1.018 8.656 3.4 1 98.81 189 LEU A C 1
ATOM 1497 O O . LEU A 1 189 ? -1.665 7.852 2.727 1 98.81 189 LEU A O 1
ATOM 1501 N N . GLY A 1 190 ? -1.15 8.773 4.727 1 98.75 190 GLY A N 1
ATOM 1502 C CA . GLY A 1 190 ? -2.061 7.895 5.445 1 98.75 190 GLY A CA 1
ATOM 1503 C C . GLY A 1 190 ? -2.99 8.641 6.383 1 98.75 190 GLY A C 1
ATOM 1504 O O . GLY A 1 190 ? -2.604 9.648 6.98 1 98.75 190 GLY A O 1
ATOM 1505 N N . ALA A 1 191 ? -4.227 8.195 6.48 1 98.88 191 ALA A N 1
ATOM 1506 C CA . ALA A 1 191 ? -5.184 8.625 7.496 1 98.88 191 ALA A CA 1
ATOM 1507 C C . ALA A 1 191 ? -5.598 7.453 8.383 1 98.88 191 ALA A C 1
ATOM 1509 O O . ALA A 1 191 ? -6.184 6.477 7.902 1 98.88 191 ALA A O 1
ATOM 1510 N N . ALA A 1 192 ? -5.184 7.531 9.594 1 98.75 192 ALA A N 1
ATOM 1511 C CA . ALA A 1 192 ? -5.516 6.504 10.578 1 98.75 192 ALA A CA 1
ATOM 1512 C C . ALA A 1 192 ? -6.527 7.023 11.594 1 98.75 192 ALA A C 1
ATOM 1514 O O . ALA A 1 192 ? -6.387 8.133 12.102 1 98.75 192 ALA A O 1
ATOM 1515 N N . ARG A 1 193 ? -7.48 6.27 11.867 1 98.38 193 ARG A N 1
ATOM 1516 C CA . ARG A 1 193 ? -8.578 6.695 12.719 1 98.38 193 ARG A CA 1
ATOM 1517 C C . ARG A 1 193 ? -8.523 6.004 14.078 1 98.38 193 ARG A C 1
ATOM 1519 O O . ARG A 1 193 ? -8.25 4.805 14.156 1 98.38 193 ARG A O 1
ATOM 1526 N N . ASN A 1 194 ? -8.773 6.773 15.094 1 97.5 194 ASN A N 1
ATOM 1527 C CA . ASN A 1 194 ? -8.82 6.254 16.453 1 97.5 194 ASN A CA 1
ATOM 1528 C C . ASN A 1 194 ? -10.078 5.434 16.703 1 97.5 194 ASN A C 1
ATOM 1530 O O . ASN A 1 194 ? -11.195 5.902 16.453 1 97.5 194 ASN A O 1
ATOM 1534 N N . ASN A 1 195 ? -9.938 4.172 17.141 1 89.12 195 ASN A N 1
ATOM 1535 C CA . ASN A 1 195 ? -11.039 3.291 17.531 1 89.12 195 ASN A CA 1
ATOM 1536 C C . ASN A 1 195 ? -11.969 3.018 16.344 1 89.12 195 ASN A C 1
ATOM 1538 O O . ASN A 1 195 ? -13.188 3.17 16.453 1 89.12 195 ASN A O 1
ATOM 1542 N N . SER A 1 196 ? -11.5 2.684 15.219 1 90.44 196 SER A N 1
ATOM 1543 C CA . SER A 1 196 ? -12.242 2.393 13.992 1 90.44 196 SER A CA 1
ATOM 1544 C C . SER A 1 196 ? -12.023 0.951 13.547 1 90.44 196 SER A C 1
ATOM 1546 O O . SER A 1 196 ? -11 0.343 13.867 1 90.44 196 SER A O 1
ATOM 1548 N N . LYS A 1 197 ? -13.016 0.427 12.875 1 87.75 197 LYS A N 1
ATOM 1549 C CA . LYS A 1 197 ? -12.914 -0.892 12.258 1 87.75 197 LYS A CA 1
ATOM 1550 C C . LYS A 1 197 ? -13.109 -0.81 10.75 1 87.75 197 LYS A C 1
ATOM 1552 O O . LYS A 1 197 ? -13.352 -1.827 10.094 1 87.75 197 LYS A O 1
ATOM 1557 N N . SER A 1 198 ? -13.078 0.41 10.266 1 89.88 198 SER A 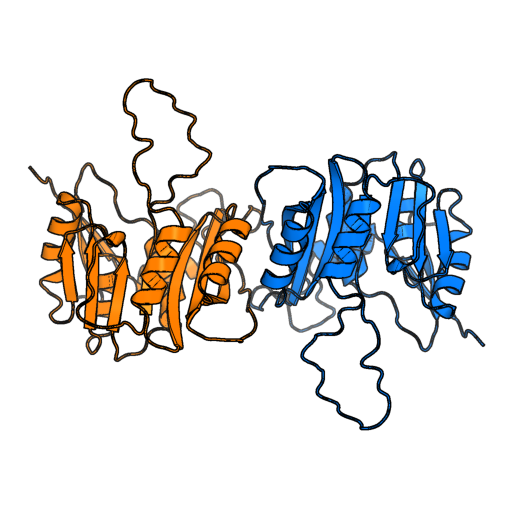N 1
ATOM 1558 C CA . SER A 1 198 ? -13.336 0.641 8.852 1 89.88 198 SER A CA 1
ATOM 1559 C C . SER A 1 198 ? -12.281 -0.02 7.977 1 89.88 198 SER A C 1
ATOM 1561 O O . SER A 1 198 ? -11.117 -0.134 8.383 1 89.88 198 SER A O 1
ATOM 1563 N N . ALA A 1 199 ? -12.742 -0.412 6.797 1 91.19 199 ALA A N 1
ATOM 1564 C CA . ALA A 1 199 ? -11.836 -1.036 5.836 1 91.19 199 ALA A CA 1
ATOM 1565 C C . ALA A 1 199 ? -10.914 0 5.199 1 91.19 199 ALA A C 1
ATOM 1567 O O . ALA A 1 199 ? -11.297 1.162 5.039 1 91.19 199 ALA A O 1
ATOM 1568 N N . LEU A 1 200 ? -9.781 -0.434 4.824 1 97.81 200 LEU A N 1
ATOM 1569 C CA . LEU A 1 200 ? -8.781 0.404 4.176 1 97.81 200 LEU A CA 1
ATOM 1570 C C . LEU A 1 200 ? -9.188 0.718 2.738 1 97.81 200 LEU A C 1
ATOM 1572 O O . LEU A 1 200 ? -9.664 -0.161 2.016 1 97.81 200 LEU A O 1
ATOM 1576 N N . LYS A 1 201 ? -9.062 1.949 2.361 1 98.44 201 LYS A N 1
ATOM 1577 C CA . LYS A 1 201 ? -9.133 2.383 0.968 1 98.44 201 LYS A CA 1
ATOM 1578 C C . LYS A 1 201 ? -7.754 2.795 0.456 1 98.44 201 LYS A C 1
ATOM 1580 O O . LYS A 1 201 ? -7.094 3.65 1.052 1 98.44 201 LYS A O 1
ATOM 1585 N N . VAL A 1 202 ? -7.328 2.152 -0.59 1 98.75 202 VAL A N 1
ATOM 1586 C CA . VAL A 1 202 ? -6.09 2.545 -1.252 1 98.75 202 VAL A CA 1
ATOM 1587 C C . VAL A 1 202 ? -6.406 3.412 -2.469 1 98.75 202 VAL A C 1
ATOM 1589 O O . VAL A 1 202 ? -6.902 2.916 -3.482 1 98.75 202 VAL A O 1
ATOM 1592 N N . LEU A 1 203 ? -6.09 4.684 -2.371 1 98.88 203 LEU A N 1
ATOM 1593 C CA . LEU A 1 203 ? -6.441 5.664 -3.393 1 98.88 203 LEU A CA 1
ATOM 1594 C C . LEU A 1 203 ? -5.469 5.598 -4.562 1 98.88 203 LEU A C 1
ATOM 1596 O O . LEU A 1 203 ? -4.359 5.074 -4.43 1 98.88 203 LEU A O 1
ATOM 1600 N N . PRO A 1 204 ? -5.918 6.148 -5.742 1 98.5 204 PRO A N 1
ATOM 1601 C CA . PRO A 1 204 ? -4.945 6.305 -6.828 1 98.5 204 PRO A CA 1
ATOM 1602 C C . PRO A 1 204 ? -3.721 7.117 -6.414 1 98.5 204 PRO A C 1
ATOM 1604 O O . PRO A 1 204 ? -3.842 8.07 -5.645 1 98.5 204 PRO A O 1
ATOM 1607 N N . PRO A 1 205 ? -2.574 6.695 -6.887 1 98.56 205 PRO A N 1
ATOM 1608 C CA . PRO A 1 205 ? -1.378 7.441 -6.488 1 98.56 205 PRO A CA 1
ATOM 1609 C C . PRO A 1 205 ? -1.386 8.883 -6.996 1 98.56 205 PRO A C 1
ATOM 1611 O O . PRO A 1 205 ? -2.041 9.188 -7.992 1 98.56 205 PRO A O 1
ATOM 1614 N N . LEU A 1 206 ? -0.757 9.734 -6.258 1 98.56 206 LEU A N 1
ATOM 1615 C CA . LEU A 1 206 ? -0.443 11.078 -6.73 1 98.56 206 LEU A CA 1
ATOM 1616 C C . LEU A 1 206 ? 0.823 11.078 -7.578 1 98.56 206 LEU A C 1
ATOM 1618 O O . LEU A 1 206 ? 1.912 10.789 -7.074 1 98.56 206 LEU A O 1
ATOM 1622 N N . ILE A 1 207 ? 0.698 11.344 -8.828 1 97.81 207 ILE A N 1
ATOM 1623 C CA . ILE A 1 207 ? 1.84 11.484 -9.727 1 97.81 207 ILE A CA 1
ATOM 1624 C C . ILE A 1 207 ? 2.295 12.945 -9.742 1 97.81 207 ILE A C 1
ATOM 1626 O O . ILE A 1 207 ? 1.518 13.836 -10.094 1 97.81 207 ILE A O 1
ATOM 1630 N N . THR A 1 208 ? 3.545 13.219 -9.422 1 97.06 208 THR A N 1
ATOM 1631 C CA . THR A 1 208 ? 3.936 14.602 -9.195 1 97.06 208 THR A CA 1
ATOM 1632 C C . THR A 1 208 ? 4.367 15.266 -10.5 1 97.06 208 THR A C 1
ATOM 1634 O O . THR A 1 208 ? 4.109 16.453 -10.711 1 97.06 208 THR A O 1
ATOM 1637 N N . HIS A 1 209 ? 5.02 14.438 -11.391 1 95.38 209 HIS A N 1
ATOM 1638 C CA . HIS A 1 209 ? 5.547 14.984 -12.633 1 95.38 209 HIS A CA 1
ATOM 1639 C C . HIS A 1 209 ? 5.211 14.086 -13.82 1 95.38 209 HIS A C 1
ATOM 1641 O O . HIS A 1 209 ? 5.035 12.875 -13.656 1 95.38 209 HIS A O 1
ATOM 1647 N N . HIS A 1 210 ? 5.137 14.711 -15.016 1 88.75 210 HIS A N 1
ATOM 1648 C CA . HIS A 1 210 ? 4.926 13.93 -16.234 1 88.75 210 HIS A CA 1
ATOM 1649 C C . HIS A 1 210 ? 6.242 13.367 -16.75 1 88.75 210 HIS A C 1
ATOM 1651 O O . HIS A 1 210 ? 6.25 12.383 -17.5 1 88.75 210 HIS A O 1
ATOM 1657 N N . SER A 1 211 ? 7.293 14.117 -16.516 1 82.88 211 SER A N 1
ATOM 1658 C CA . SER A 1 211 ? 8.617 13.742 -17 1 82.88 211 SER A CA 1
ATOM 1659 C C . SER A 1 211 ? 9.695 14.086 -15.992 1 82.88 211 SER A C 1
ATOM 1661 O O . SER A 1 211 ? 9.398 14.586 -14.906 1 82.88 211 SER A O 1
ATOM 1663 N N . LYS A 1 212 ? 10.914 13.789 -16.406 1 79.94 212 LYS A N 1
ATOM 1664 C CA . LYS A 1 212 ? 12.055 14.023 -15.516 1 79.94 212 LYS A CA 1
ATOM 1665 C C . LYS A 1 212 ? 12.305 15.516 -15.328 1 79.94 212 LYS A C 1
ATOM 1667 O O . LYS A 1 212 ? 13.039 15.922 -14.422 1 79.94 212 LYS A O 1
ATOM 1672 N N . ASN A 1 213 ? 11.609 16.203 -16.203 1 77 213 ASN A N 1
ATOM 1673 C CA . ASN A 1 213 ? 11.711 17.656 -16.031 1 77 213 ASN A CA 1
ATOM 1674 C C . ASN A 1 213 ? 10.906 18.141 -14.828 1 77 213 ASN A C 1
ATOM 1676 O O . ASN A 1 213 ? 9.68 18.031 -14.812 1 77 213 ASN A O 1
ATOM 1680 N N . GLN A 1 214 ? 11.562 18.672 -13.844 1 73.81 214 GLN A N 1
ATOM 1681 C CA . GLN A 1 214 ? 10.961 19.047 -12.57 1 73.81 214 GLN A CA 1
ATOM 1682 C C . GLN A 1 214 ? 9.906 20.125 -12.75 1 73.81 214 GLN A C 1
ATOM 1684 O O . GLN A 1 214 ? 9.047 20.312 -11.883 1 73.81 214 GLN A O 1
ATOM 1689 N N . SER A 1 215 ? 9.93 20.797 -13.781 1 77.19 215 SER A N 1
ATOM 1690 C CA . SER A 1 215 ? 8.938 21.844 -14.016 1 77.19 215 SER A CA 1
ATOM 1691 C C . SER A 1 215 ? 7.691 21.281 -14.695 1 77.19 215 SER A C 1
ATOM 1693 O O . SER A 1 215 ? 6.703 21.984 -14.867 1 77.19 215 SER A O 1
ATOM 1695 N N . ASP A 1 216 ? 7.734 20.062 -14.906 1 88.31 216 ASP A N 1
ATOM 1696 C CA . ASP A 1 216 ? 6.625 19.453 -15.633 1 88.31 216 ASP A CA 1
ATOM 1697 C C . ASP A 1 216 ? 5.664 18.75 -14.672 1 88.31 216 ASP A C 1
ATOM 1699 O O . ASP A 1 216 ? 5.398 17.562 -14.812 1 88.31 216 ASP A O 1
ATOM 1703 N N . ASN A 1 217 ? 5.176 19.594 -13.727 1 93.31 217 ASN A N 1
ATOM 1704 C CA . ASN A 1 217 ? 4.234 19.094 -12.734 1 93.31 217 ASN A CA 1
ATOM 1705 C C . ASN A 1 217 ? 2.938 18.609 -13.383 1 93.31 217 ASN A C 1
ATOM 1707 O O . ASN A 1 217 ? 2.525 19.141 -14.414 1 93.31 217 ASN A O 1
ATOM 1711 N N . THR A 1 218 ? 2.301 17.625 -12.805 1 96.38 218 THR A N 1
ATOM 1712 C CA . THR A 1 218 ? 0.976 17.188 -13.242 1 96.38 218 THR A CA 1
ATOM 1713 C C . THR A 1 218 ? -0.068 18.266 -12.914 1 96.38 218 THR A C 1
ATOM 1715 O O . THR A 1 218 ? 0.168 19.125 -12.078 1 96.38 218 THR A O 1
ATOM 1718 N N . LYS A 1 219 ? -1.224 18.188 -13.609 1 96.06 219 LYS A N 1
ATOM 1719 C CA . LYS A 1 219 ? -2.32 19.109 -13.352 1 96.06 219 LYS A CA 1
ATOM 1720 C C . LYS A 1 219 ? -2.777 19.031 -11.898 1 96.06 219 LYS A C 1
ATOM 1722 O O . LYS A 1 219 ? -3.102 20.062 -11.297 1 96.06 219 LYS A O 1
ATOM 1727 N N . GLU A 1 220 ? -2.816 17.844 -11.359 1 97.38 220 GLU A N 1
ATOM 1728 C CA . GLU A 1 220 ? -3.24 17.656 -9.977 1 97.38 220 GLU A CA 1
ATOM 1729 C C . GLU A 1 220 ? -2.299 18.391 -9.016 1 97.38 220 GLU A C 1
ATOM 1731 O O . GLU A 1 220 ? -2.748 19.078 -8.102 1 97.38 220 GLU A O 1
ATOM 1736 N N . VAL A 1 221 ? -0.995 18.266 -9.219 1 97.62 221 VAL A N 1
ATOM 1737 C CA . VAL A 1 221 ? -0.01 18.906 -8.359 1 97.62 221 VAL A CA 1
ATOM 1738 C C . VAL A 1 221 ? -0.119 20.422 -8.508 1 97.62 221 VAL A C 1
ATOM 1740 O O . VAL A 1 221 ? -0.06 21.156 -7.512 1 97.62 221 VAL A O 1
ATOM 1743 N N . LEU A 1 222 ? -0.318 20.891 -9.711 1 96.62 222 LEU A N 1
ATOM 1744 C CA . LEU A 1 222 ? -0.498 22.328 -9.914 1 96.62 222 LEU A CA 1
ATOM 1745 C C . LEU A 1 222 ? -1.722 22.828 -9.164 1 96.62 222 LEU A C 1
ATOM 1747 O O . LEU A 1 222 ? -1.685 23.922 -8.57 1 96.62 222 LEU A O 1
ATOM 1751 N N . SER A 1 223 ? -2.785 22.062 -9.211 1 97.5 223 SER A N 1
ATOM 1752 C CA . SER A 1 223 ? -3.992 22.422 -8.477 1 97.5 223 SER A CA 1
ATOM 1753 C C . SER A 1 223 ? -3.729 22.484 -6.977 1 97.5 223 SER A C 1
ATOM 1755 O O . SER A 1 223 ? -4.234 23.375 -6.289 1 97.5 223 SER A O 1
ATOM 1757 N N . ILE A 1 224 ? -2.943 21.531 -6.461 1 98.06 224 ILE A N 1
ATOM 1758 C CA . ILE A 1 224 ? -2.578 21.516 -5.051 1 98.06 224 ILE A CA 1
ATOM 1759 C C . ILE A 1 224 ? -1.796 22.781 -4.703 1 98.06 224 ILE A C 1
ATOM 1761 O O . ILE A 1 224 ? -2.094 23.453 -3.709 1 98.06 224 ILE A O 1
ATOM 1765 N N . TYR A 1 225 ? -0.773 23.125 -5.543 1 96.75 225 TYR A N 1
ATOM 1766 C CA . TYR A 1 225 ? 0.038 24.312 -5.305 1 96.75 225 TYR A CA 1
ATOM 1767 C C . TYR A 1 225 ? -0.821 25.562 -5.316 1 96.75 225 TYR A C 1
ATOM 1769 O O . TYR A 1 225 ? -0.634 26.469 -4.488 1 96.75 225 TYR A O 1
ATOM 1777 N N . GLN A 1 226 ? -1.776 25.594 -6.219 1 96.19 226 GLN A N 1
ATOM 1778 C CA . GLN A 1 226 ? -2.672 26.75 -6.312 1 96.19 226 GLN A CA 1
ATOM 1779 C C . GLN A 1 226 ? -3.555 26.859 -5.074 1 96.19 226 GLN A C 1
ATOM 1781 O O . GLN A 1 226 ? -3.764 27.953 -4.551 1 96.19 226 GLN A O 1
ATOM 1786 N N . THR A 1 227 ? -4.055 25.734 -4.66 1 96.44 227 THR A N 1
ATOM 1787 C CA . THR A 1 227 ? -4.895 25.703 -3.469 1 96.44 227 THR A CA 1
ATOM 1788 C C . THR A 1 227 ? -4.102 26.141 -2.238 1 96.44 227 THR A C 1
ATOM 1790 O O . THR A 1 227 ? -4.594 26.922 -1.417 1 96.44 227 THR A O 1
ATOM 1793 N N . CYS A 1 228 ? -2.887 25.656 -2.111 1 97.44 228 CYS A N 1
ATOM 1794 C CA . CYS A 1 228 ? -2.055 26.016 -0.968 1 97.44 228 CYS A CA 1
ATOM 1795 C C . CYS A 1 228 ? -1.629 27.469 -1.035 1 97.44 228 CYS A C 1
ATOM 1797 O O . CYS A 1 228 ? -1.646 28.172 -0.023 1 97.44 228 CYS A O 1
ATOM 1799 N N . ASN A 1 229 ? -1.263 27.953 -2.291 1 97.44 229 ASN A N 1
ATOM 1800 C CA . ASN A 1 229 ? -0.92 29.344 -2.543 1 97.44 229 ASN A CA 1
ATOM 1801 C C . ASN A 1 229 ? 0.037 29.891 -1.485 1 97.44 229 ASN A C 1
ATOM 1803 O O . ASN A 1 229 ? -0.302 30.828 -0.755 1 97.44 229 ASN A O 1
ATOM 1807 N N . THR A 1 230 ? 1.256 29.328 -1.463 1 96.69 230 THR A N 1
ATOM 1808 C CA . THR A 1 230 ? 2.238 29.688 -0.447 1 96.69 230 THR A CA 1
ATOM 1809 C C . THR A 1 230 ? 3.373 30.516 -1.057 1 96.69 230 THR A C 1
ATOM 1811 O O . THR A 1 230 ? 3.615 30.438 -2.264 1 96.69 230 THR A O 1
ATOM 1814 N N . TYR A 1 231 ? 3.982 31.297 -0.265 1 94.88 231 TYR A N 1
ATOM 1815 C CA . TYR A 1 231 ? 5.168 32.062 -0.625 1 94.88 231 TYR A CA 1
ATOM 1816 C C . TYR A 1 231 ? 6.172 32.094 0.52 1 94.88 231 TYR A C 1
ATOM 1818 O O . TYR A 1 231 ? 5.852 32.5 1.631 1 94.88 231 TYR A O 1
ATOM 1826 N N . SER A 1 232 ? 7.391 31.609 0.233 1 93.5 232 SER A N 1
ATOM 1827 C CA . SER A 1 232 ? 8.438 31.531 1.248 1 93.5 232 SER A CA 1
ATOM 1828 C C . SER A 1 232 ? 9.258 32.812 1.305 1 93.5 232 SER A C 1
ATOM 1830 O O . SER A 1 232 ? 9.688 33.312 0.27 1 93.5 232 SER A O 1
ATOM 1832 N N . ILE A 1 233 ? 9.391 33.312 2.443 1 93.44 233 ILE A N 1
ATOM 1833 C CA . ILE A 1 233 ? 10.273 34.438 2.703 1 93.44 233 ILE A CA 1
ATOM 1834 C C . ILE A 1 233 ? 11.484 33.969 3.514 1 93.44 233 ILE A C 1
ATOM 1836 O O . ILE A 1 233 ? 11.352 33.625 4.688 1 93.44 233 ILE A O 1
ATOM 1840 N N . LYS A 1 234 ? 12.641 33.969 2.918 1 91.44 234 LYS A N 1
ATOM 1841 C CA . LYS A 1 234 ? 13.844 33.531 3.619 1 91.44 234 LYS A CA 1
ATOM 1842 C C . LYS A 1 234 ? 14.359 34.625 4.547 1 91.44 234 LYS A C 1
ATOM 1844 O O . LYS A 1 234 ? 14.539 35.75 4.129 1 91.44 234 LYS A O 1
ATOM 1849 N N . ALA A 1 235 ? 14.5 34.188 5.797 1 88.44 235 ALA A N 1
ATOM 1850 C CA . ALA A 1 235 ? 14.922 35.156 6.805 1 88.44 235 ALA A CA 1
ATOM 1851 C C . ALA A 1 235 ? 16.25 34.75 7.445 1 88.44 235 ALA A C 1
ATOM 1853 O O . ALA A 1 235 ? 16.469 33.562 7.703 1 88.44 235 ALA A O 1
ATOM 1854 N N . LEU A 1 236 ? 17.188 35.656 7.574 1 83.25 236 LEU A N 1
ATOM 1855 C CA . LEU A 1 236 ? 18.406 35.438 8.328 1 83.25 236 LEU A CA 1
ATOM 1856 C C . LEU A 1 236 ? 18.141 35.438 9.828 1 83.25 236 LEU A C 1
ATOM 1858 O O . LEU A 1 236 ? 17.641 36.438 10.359 1 83.25 236 LEU A O 1
ATOM 1862 N N . LEU A 1 237 ? 18.094 34.312 10.344 1 75 237 LEU A N 1
ATOM 1863 C CA . LEU A 1 237 ? 17.891 34.25 11.789 1 75 237 LEU A CA 1
ATOM 1864 C C . LEU A 1 237 ? 19.234 34.25 12.516 1 75 237 LEU A C 1
ATOM 1866 O O . LEU A 1 237 ? 20.156 33.531 12.094 1 75 237 LEU A O 1
ATOM 1870 N N . ASN A 1 238 ? 19.703 35.406 13.117 1 62.97 238 ASN A N 1
ATOM 1871 C CA . ASN A 1 238 ? 20.938 35.5 13.883 1 62.97 238 ASN A CA 1
ATOM 1872 C C . ASN A 1 238 ? 20.938 34.531 15.055 1 62.97 238 ASN A C 1
ATOM 1874 O O . ASN A 1 238 ? 19.891 34.25 15.633 1 62.97 238 ASN A O 1
ATOM 1878 N N . MET B 1 1 ? 1.261 -23.969 -35.625 1 34.97 1 MET B N 1
ATOM 1879 C CA . MET B 1 1 ? 0.603 -24.047 -34.344 1 34.97 1 MET B CA 1
ATOM 1880 C C . MET B 1 1 ? 1.13 -22.969 -33.375 1 34.97 1 MET B C 1
ATOM 1882 O O . MET B 1 1 ? 2.342 -22.844 -33.219 1 34.97 1 MET B O 1
ATOM 1886 N N . ASP B 1 2 ? 0.479 -21.875 -33.125 1 46.12 2 ASP B N 1
ATOM 1887 C CA . ASP B 1 2 ? 0.932 -20.625 -32.5 1 46.12 2 ASP B CA 1
ATOM 1888 C C . ASP B 1 2 ? 1.593 -20.922 -31.156 1 46.12 2 ASP B C 1
ATOM 1890 O O . ASP B 1 2 ? 0.948 -21.422 -30.234 1 46.12 2 ASP B O 1
ATOM 1894 N N . ARG B 1 3 ? 2.838 -21.203 -30.984 1 56.41 3 ARG B N 1
ATOM 1895 C CA . ARG B 1 3 ? 3.748 -21.891 -30.078 1 56.41 3 ARG B CA 1
ATOM 1896 C C . ARG B 1 3 ? 3.527 -21.422 -28.641 1 56.41 3 ARG B C 1
ATOM 1898 O O . ARG B 1 3 ? 3.91 -22.125 -27.703 1 56.41 3 ARG B O 1
ATOM 1905 N N . LYS B 1 4 ? 2.709 -20.516 -28.25 1 83.62 4 LYS B N 1
ATOM 1906 C CA . LYS B 1 4 ? 2.707 -20.156 -26.828 1 83.62 4 LYS B CA 1
ATOM 1907 C C . LYS B 1 4 ? 1.286 -20.109 -26.281 1 83.62 4 LYS B C 1
ATOM 1909 O O . LYS B 1 4 ? 1.051 -19.578 -25.203 1 83.62 4 LYS B O 1
ATOM 1914 N N . LEU B 1 5 ? 0.349 -20.844 -27.109 1 93.31 5 LEU B N 1
ATOM 1915 C CA . LEU B 1 5 ? -1.042 -20.844 -26.672 1 93.31 5 LEU B CA 1
ATOM 1916 C C . LEU B 1 5 ? -1.271 -21.891 -25.594 1 93.31 5 LEU B C 1
ATOM 1918 O O . LEU B 1 5 ? -0.871 -23.047 -25.75 1 93.31 5 LEU B O 1
ATOM 1922 N N . LEU B 1 6 ? -1.919 -21.547 -24.562 1 96.88 6 LEU B N 1
ATOM 1923 C CA . LEU B 1 6 ? -2.277 -22.453 -23.469 1 96.88 6 LEU B CA 1
ATOM 1924 C C . LEU B 1 6 ? -3.779 -22.703 -23.453 1 96.88 6 LEU B C 1
ATOM 1926 O O . LEU B 1 6 ? -4.559 -21.828 -23.078 1 96.88 6 LEU B O 1
ATOM 1930 N N . ARG B 1 7 ? -4.188 -23.875 -23.906 1 95.69 7 ARG B N 1
ATOM 1931 C CA . ARG B 1 7 ? -5.586 -24.281 -23.844 1 95.69 7 ARG B CA 1
ATOM 1932 C C . ARG B 1 7 ? -5.906 -24.953 -22.516 1 95.69 7 ARG B C 1
ATOM 1934 O O . ARG B 1 7 ? -5.191 -25.859 -22.078 1 95.69 7 ARG B O 1
ATOM 1941 N N . LEU B 1 8 ? -6.973 -24.484 -21.891 1 96.5 8 LEU B N 1
ATOM 1942 C CA . LEU B 1 8 ? -7.328 -25.016 -20.578 1 96.5 8 LEU B CA 1
ATOM 1943 C C . LEU B 1 8 ? -8.789 -25.469 -20.547 1 96.5 8 LEU B C 1
ATOM 1945 O O . LEU B 1 8 ? -9.688 -24.688 -20.875 1 96.5 8 LEU B O 1
ATOM 1949 N N . TYR B 1 9 ? -8.945 -26.719 -20.172 1 95.31 9 TYR B N 1
ATOM 1950 C CA . TYR B 1 9 ? -10.289 -27.203 -19.875 1 95.31 9 TYR B CA 1
ATOM 1951 C C . TYR B 1 9 ? -10.766 -26.656 -18.531 1 95.31 9 TYR B C 1
ATOM 1953 O O . TYR B 1 9 ? -10.016 -26.656 -17.547 1 95.31 9 TYR B O 1
ATOM 1961 N N . GLN B 1 10 ? -11.961 -26.125 -18.484 1 93.5 10 GLN B N 1
ATOM 1962 C CA . GLN B 1 10 ? -12.602 -25.672 -17.266 1 93.5 10 GLN B CA 1
ATOM 1963 C C . GLN B 1 10 ? -14.055 -26.125 -17.203 1 93.5 10 GLN B C 1
ATOM 1965 O O . GLN B 1 10 ? -14.719 -26.25 -18.234 1 93.5 10 GLN B O 1
ATOM 1970 N N . PRO B 1 11 ? -14.477 -26.328 -15.992 1 88.88 11 PRO B N 1
ATOM 1971 C CA . PRO B 1 11 ? -15.875 -26.75 -15.891 1 88.88 11 PRO B CA 1
ATOM 1972 C C . PRO B 1 11 ? -16.859 -25.656 -16.312 1 88.88 11 PRO B C 1
ATOM 1974 O O . PRO B 1 11 ? -16.609 -24.469 -16.062 1 88.88 11 PRO B O 1
ATOM 1977 N N . LEU B 1 12 ? -17.969 -26 -16.906 1 84.81 12 LEU B N 1
ATOM 1978 C CA . LEU B 1 12 ? -18.984 -25.078 -17.391 1 84.81 12 LEU B CA 1
ATOM 1979 C C . LEU B 1 12 ? -19.688 -24.391 -16.219 1 84.81 12 LEU B C 1
ATOM 1981 O O . LEU B 1 12 ? -19.984 -23.203 -16.281 1 84.81 12 LEU B O 1
ATOM 1985 N N . ASN B 1 13 ? -19.984 -25.078 -15.07 1 78.62 13 ASN B N 1
ATOM 1986 C CA . ASN B 1 13 ? -20.766 -24.516 -13.969 1 78.62 13 ASN B CA 1
ATOM 1987 C C . ASN B 1 13 ? -19.906 -24.344 -12.719 1 78.62 13 ASN B C 1
ATOM 1989 O O . ASN B 1 13 ? -20.375 -24.609 -11.602 1 78.62 13 ASN B O 1
ATOM 1993 N N . ALA B 1 14 ? -18.703 -24.047 -12.977 1 76.19 14 ALA B N 1
ATOM 1994 C CA . ALA B 1 14 ? -17.828 -23.812 -11.828 1 76.19 14 ALA B CA 1
ATOM 1995 C C . ALA B 1 14 ? -16.953 -22.578 -12.039 1 76.19 14 ALA B C 1
ATOM 1997 O O . ALA B 1 14 ? -17.078 -21.891 -13.055 1 76.19 14 ALA B O 1
ATOM 1998 N N . TYR B 1 15 ? -16.266 -22.281 -11.086 1 76.81 15 TYR B N 1
ATOM 1999 C CA . TYR B 1 15 ? -15.375 -21.125 -11.117 1 76.81 15 TYR B CA 1
ATOM 2000 C C . TYR B 1 15 ? -14.375 -21.234 -12.266 1 76.81 15 TYR B C 1
ATOM 2002 O O . TYR B 1 15 ? -13.828 -22.312 -12.516 1 76.81 15 TYR B O 1
ATOM 2010 N N . SER B 1 16 ? -14.305 -20.188 -13.086 1 85.44 16 SER B N 1
ATOM 2011 C CA . SER B 1 16 ? -13.289 -20.031 -14.117 1 85.44 16 SER B CA 1
ATOM 2012 C C . SER B 1 16 ? -12.195 -19.062 -13.68 1 85.44 16 SER B C 1
ATOM 2014 O O . SER B 1 16 ? -12.43 -18.203 -12.836 1 85.44 16 SER B O 1
ATOM 2016 N N . TYR B 1 17 ? -11.031 -19.469 -14.227 1 89.19 17 TYR B N 1
ATOM 2017 C CA . TYR B 1 17 ? -9.977 -18.516 -13.891 1 89.19 17 TYR B CA 1
ATOM 2018 C C . TYR B 1 17 ? -10.336 -17.109 -14.375 1 89.19 17 TYR B C 1
ATOM 2020 O O . TYR B 1 17 ? -11.117 -16.953 -15.312 1 89.19 17 TYR B O 1
ATOM 2028 N N . ASN B 1 18 ? -9.797 -16.062 -13.68 1 91.56 18 ASN B N 1
ATOM 2029 C CA . ASN B 1 18 ? -10.07 -14.672 -14.023 1 91.56 18 ASN B CA 1
ATOM 2030 C C . ASN B 1 18 ? -8.781 -13.898 -14.297 1 91.56 18 ASN B C 1
ATOM 2032 O O . ASN B 1 18 ? -7.695 -14.477 -14.312 1 91.56 18 ASN B O 1
ATOM 2036 N N . SER B 1 19 ? -8.898 -12.672 -14.609 1 95.25 19 SER B N 1
ATOM 2037 C CA . SER B 1 19 ? -7.77 -11.828 -15.008 1 95.25 19 SER B CA 1
ATOM 2038 C C . SER B 1 19 ? -6.766 -11.688 -13.867 1 95.25 19 SER B C 1
ATOM 2040 O O . SER B 1 19 ? -5.578 -11.461 -14.109 1 95.25 19 SER B O 1
ATOM 2042 N N . ASP B 1 20 ? -7.191 -11.852 -12.617 1 96.56 20 ASP B N 1
ATOM 2043 C CA . ASP B 1 20 ? -6.277 -11.742 -11.484 1 96.56 20 ASP B CA 1
ATOM 2044 C C . ASP B 1 20 ? -5.133 -12.75 -11.602 1 96.56 20 ASP B C 1
ATOM 2046 O O . ASP B 1 20 ? -3.982 -12.43 -11.297 1 96.56 20 ASP B O 1
ATOM 2050 N N . SER B 1 21 ? -5.492 -13.984 -12.07 1 97.5 21 SER B N 1
ATOM 2051 C CA . SER B 1 21 ? -4.477 -15.016 -12.25 1 97.5 21 SER B CA 1
ATOM 2052 C C . SER B 1 21 ? -3.445 -14.594 -13.297 1 97.5 21 SER B C 1
ATOM 2054 O O . SER B 1 21 ? -2.252 -14.859 -13.133 1 97.5 21 SER B O 1
ATOM 2056 N N . LEU B 1 22 ? -3.914 -13.938 -14.336 1 98.12 22 LEU B N 1
ATOM 2057 C CA . LEU B 1 22 ? -3.025 -13.523 -15.414 1 98.12 22 LEU B CA 1
ATOM 2058 C C . LEU B 1 22 ? -2.152 -12.352 -14.977 1 98.12 22 LEU B C 1
ATOM 2060 O O . LEU B 1 22 ? -0.969 -12.289 -15.32 1 98.12 22 LEU B O 1
ATOM 2064 N N . PHE B 1 23 ? -2.773 -11.438 -14.195 1 98.62 23 PHE B N 1
ATOM 2065 C CA . PHE B 1 23 ? -1.997 -10.352 -13.617 1 98.62 23 PHE B CA 1
ATOM 2066 C C . PHE B 1 23 ? -0.916 -10.891 -12.688 1 98.62 23 PHE B C 1
ATOM 2068 O O . PHE B 1 23 ? 0.224 -10.422 -12.719 1 98.62 23 PHE B O 1
ATOM 2075 N N . LEU B 1 24 ? -1.314 -11.867 -11.867 1 98.75 24 LEU B N 1
ATOM 2076 C CA . LEU B 1 24 ? -0.376 -12.453 -10.922 1 98.75 24 LEU B CA 1
ATOM 2077 C C . LEU B 1 24 ? 0.759 -13.164 -11.648 1 98.75 24 LEU B C 1
ATOM 2079 O O . LEU B 1 24 ? 1.917 -13.086 -11.234 1 98.75 24 LEU B O 1
ATOM 2083 N N . TYR B 1 25 ? 0.459 -13.875 -12.75 1 98.69 25 TYR B N 1
ATOM 2084 C CA . TYR B 1 25 ? 1.499 -14.523 -13.539 1 98.69 25 TYR B CA 1
ATOM 2085 C C . TYR B 1 25 ? 2.5 -13.508 -14.062 1 98.69 25 TYR B C 1
ATOM 2087 O O . TYR B 1 25 ? 3.711 -13.672 -13.898 1 98.69 25 TYR B O 1
ATOM 2095 N N . ASP B 1 26 ? 1.992 -12.5 -14.672 1 98.75 26 ASP B N 1
ATOM 2096 C CA . ASP B 1 26 ? 2.867 -11.461 -15.211 1 98.75 26 ASP B CA 1
ATOM 2097 C C . ASP B 1 26 ? 3.742 -10.859 -14.109 1 98.75 26 ASP B C 1
ATOM 2099 O O . ASP B 1 26 ? 4.945 -10.664 -14.305 1 98.75 26 ASP B O 1
ATOM 2103 N N . PHE B 1 27 ? 3.166 -10.57 -12.961 1 98.81 27 PHE B N 1
ATOM 2104 C CA . PHE B 1 27 ? 3.861 -10.008 -11.805 1 98.81 27 PHE B CA 1
ATOM 2105 C C . PHE B 1 27 ? 4.941 -10.961 -11.305 1 98.81 27 PHE B C 1
ATOM 2107 O O . PHE B 1 27 ? 5.996 -10.523 -10.844 1 98.81 27 PHE B O 1
ATOM 2114 N N . SER B 1 28 ? 4.734 -12.266 -11.438 1 98.75 28 SER B N 1
ATOM 2115 C CA . SER B 1 28 ? 5.613 -13.281 -10.859 1 98.75 28 SER B CA 1
ATOM 2116 C C . SER B 1 28 ? 6.836 -13.516 -11.734 1 98.75 28 SER B C 1
ATOM 2118 O O . SER B 1 28 ? 7.867 -14 -11.258 1 98.75 28 SER B O 1
ATOM 2120 N N . ARG B 1 29 ? 6.785 -13.172 -12.969 1 98.25 29 ARG B N 1
ATOM 2121 C CA . ARG B 1 29 ? 7.754 -13.578 -13.984 1 98.25 29 ARG B CA 1
ATOM 2122 C C . ARG B 1 29 ? 9.164 -13.125 -13.602 1 98.25 29 ARG B C 1
ATOM 2124 O O . ARG B 1 29 ? 10.117 -13.898 -13.695 1 98.25 29 ARG B O 1
ATOM 2131 N N . PRO B 1 30 ? 9.328 -11.875 -13.109 1 97.75 30 PRO B N 1
ATOM 2132 C CA . PRO B 1 30 ? 10.688 -11.438 -12.797 1 97.75 30 PRO B CA 1
ATOM 2133 C C . PRO B 1 30 ? 11.32 -12.234 -11.664 1 97.75 30 PRO B C 1
ATOM 2135 O O . PRO B 1 30 ? 12.539 -12.203 -11.492 1 97.75 30 PRO B O 1
ATOM 2138 N N . PHE B 1 31 ? 10.531 -12.938 -10.898 1 97.75 31 PHE B N 1
ATOM 2139 C CA . PHE B 1 31 ? 11.039 -13.656 -9.727 1 97.75 31 PHE B CA 1
ATOM 2140 C C . PHE B 1 31 ? 11.352 -15.109 -10.078 1 97.75 31 PHE B C 1
ATOM 2142 O O . PHE B 1 31 ? 12.023 -15.797 -9.312 1 97.75 31 PHE B O 1
ATOM 2149 N N . ILE B 1 32 ? 10.766 -15.609 -11.148 1 97 32 ILE B N 1
ATOM 2150 C CA . ILE B 1 32 ? 10.875 -17.016 -11.523 1 97 32 ILE B CA 1
ATOM 2151 C C . ILE B 1 32 ? 12.133 -17.234 -12.352 1 97 32 ILE B C 1
ATOM 2153 O O . ILE B 1 32 ? 12.336 -16.578 -13.375 1 97 32 ILE B O 1
ATOM 2157 N N . LYS B 1 33 ? 12.867 -18.141 -11.836 1 90.12 33 LYS B N 1
ATOM 2158 C CA . LYS B 1 33 ? 14.039 -18.562 -12.578 1 90.12 33 LYS B CA 1
ATOM 2159 C C . LYS B 1 33 ? 13.695 -19.703 -13.547 1 90.12 33 LYS B C 1
ATOM 2161 O O . LYS B 1 33 ? 12.711 -20.422 -13.344 1 90.12 33 LYS B O 1
ATOM 2166 N N . ASN B 1 34 ? 14.539 -19.828 -14.5 1 88.31 34 ASN B N 1
ATOM 2167 C CA . ASN B 1 34 ? 14.289 -20.812 -15.562 1 88.31 34 ASN B CA 1
ATOM 2168 C C . ASN B 1 34 ? 14.25 -22.234 -15.008 1 88.31 34 ASN B C 1
ATOM 2170 O O . ASN B 1 34 ? 13.516 -23.078 -15.523 1 88.31 34 ASN B O 1
ATOM 2174 N N . SER B 1 35 ? 15.141 -22.281 -13.992 1 90.81 35 SER B N 1
ATOM 2175 C CA . SER B 1 35 ? 15.18 -23.594 -13.359 1 90.81 35 SER B CA 1
ATOM 2176 C C . SER B 1 35 ? 14.828 -23.516 -11.875 1 90.81 35 SER B C 1
ATOM 2178 O O . SER B 1 35 ? 14.898 -22.438 -11.281 1 90.81 35 SER B O 1
ATOM 2180 N N . GLY B 1 36 ? 14.008 -24.375 -11.281 1 95.19 36 GLY B N 1
ATOM 2181 C CA . GLY B 1 36 ? 13.641 -24.422 -9.875 1 95.19 36 GLY B CA 1
ATOM 2182 C C . GLY B 1 36 ? 12.32 -25.125 -9.625 1 95.19 36 GLY B C 1
ATOM 2183 O O . GLY B 1 36 ? 11.828 -25.859 -10.492 1 95.19 36 GLY B O 1
ATOM 2184 N N . ALA B 1 37 ? 11.945 -25 -8.438 1 98.69 37 ALA B N 1
ATOM 2185 C CA . ALA B 1 37 ? 10.703 -25.641 -8.023 1 98.69 37 ALA B CA 1
ATOM 2186 C C . ALA B 1 37 ? 9.617 -24.594 -7.738 1 98.69 37 ALA B C 1
ATOM 2188 O O . ALA B 1 37 ? 9.844 -23.641 -7 1 98.69 37 ALA B O 1
ATOM 2189 N N . ILE B 1 38 ? 8.477 -24.766 -8.391 1 98.81 38 ILE B N 1
ATOM 2190 C CA . ILE B 1 38 ? 7.352 -23.859 -8.266 1 98.81 38 ILE B CA 1
ATOM 2191 C C . ILE B 1 38 ? 6.133 -24.594 -7.73 1 98.81 38 ILE B C 1
ATOM 2193 O O . ILE B 1 38 ? 5.848 -25.719 -8.164 1 98.81 38 ILE B O 1
ATOM 2197 N N . LEU B 1 39 ? 5.461 -24.031 -6.758 1 98.81 39 LEU B N 1
ATOM 2198 C CA . LEU B 1 39 ? 4.207 -24.562 -6.246 1 98.81 39 LEU B CA 1
ATOM 2199 C C . LEU B 1 39 ? 3.057 -23.594 -6.496 1 98.81 39 LEU B C 1
ATOM 2201 O O . LEU B 1 39 ? 3.166 -22.406 -6.191 1 98.81 39 LEU B O 1
ATOM 2205 N N . ASP B 1 40 ? 2.018 -24.062 -7.117 1 98.69 40 ASP B N 1
ATOM 2206 C CA . ASP B 1 40 ? 0.768 -23.328 -7.293 1 98.69 40 ASP B CA 1
ATOM 2207 C C . ASP B 1 40 ? -0.29 -23.797 -6.301 1 98.69 40 ASP B C 1
ATOM 2209 O O . ASP B 1 40 ? -0.816 -24.906 -6.426 1 98.69 40 ASP B O 1
ATOM 2213 N N . ILE B 1 41 ? -0.636 -22.922 -5.32 1 97.75 41 ILE B N 1
ATOM 2214 C CA . ILE B 1 41 ? -1.597 -23.266 -4.277 1 97.75 41 ILE B CA 1
ATOM 2215 C C . ILE B 1 41 ? -3.004 -22.859 -4.719 1 97.75 41 ILE B C 1
ATOM 2217 O O . ILE B 1 41 ? -3.232 -21.719 -5.117 1 97.75 41 ILE B O 1
ATOM 2221 N N . GLY B 1 42 ? -3.98 -23.734 -4.48 1 95.38 42 GLY B N 1
ATOM 2222 C CA . GLY B 1 42 ? -5.305 -23.438 -5.008 1 95.38 42 GLY B CA 1
ATOM 2223 C C . GLY B 1 42 ? -5.309 -23.203 -6.508 1 95.38 42 GLY B C 1
ATOM 2224 O O . GLY B 1 42 ? -5.77 -22.156 -6.969 1 95.38 42 GLY B O 1
ATOM 2225 N N . SER B 1 43 ? -4.887 -24.266 -7.27 1 96 43 SER B N 1
ATOM 2226 C CA . SER B 1 43 ? -4.492 -24.062 -8.656 1 96 43 SER B CA 1
ATOM 2227 C C . SER B 1 43 ? -5.707 -23.953 -9.57 1 96 43 SER B C 1
ATOM 2229 O O . SER B 1 43 ? -5.598 -23.516 -10.719 1 96 43 SER B O 1
ATOM 2231 N N . GLY B 1 44 ? -6.957 -24.344 -9.039 1 94.56 44 GLY B N 1
ATOM 2232 C CA . GLY B 1 44 ? -8.102 -24.391 -9.93 1 94.56 44 GLY B CA 1
ATOM 2233 C C . GLY B 1 44 ? -7.891 -25.266 -11.141 1 94.56 44 GLY B C 1
ATOM 2234 O O . GLY B 1 44 ? -7.512 -26.438 -11.008 1 94.56 44 GLY B O 1
ATOM 2235 N N . CYS B 1 45 ? -8.078 -24.75 -12.305 1 95.62 45 CYS B N 1
ATOM 2236 C CA . CYS B 1 45 ? -7.871 -25.547 -13.516 1 95.62 45 CYS B CA 1
ATOM 2237 C C . CYS B 1 45 ? -6.398 -25.578 -13.898 1 95.62 45 CYS B C 1
ATOM 2239 O O . CYS B 1 45 ? -6.031 -26.156 -14.93 1 95.62 45 CYS B O 1
ATOM 2241 N N . GLY B 1 46 ? -5.547 -24.922 -13.156 1 97.56 46 GLY B N 1
ATOM 2242 C CA . GLY B 1 46 ? -4.105 -25 -13.312 1 97.56 46 GLY B CA 1
ATOM 2243 C C . GLY B 1 46 ? -3.521 -23.812 -14.055 1 97.56 46 GLY B C 1
ATOM 2244 O O . GLY B 1 46 ? -2.352 -23.828 -14.445 1 97.56 46 GLY B O 1
ATOM 2245 N N . ILE B 1 47 ? -4.305 -22.703 -14.227 1 97.38 47 ILE B N 1
ATOM 2246 C CA . ILE B 1 47 ? -3.961 -21.594 -15.109 1 97.38 47 ILE B CA 1
ATOM 2247 C C . ILE B 1 47 ? -2.605 -21.016 -14.711 1 97.38 47 ILE B C 1
ATOM 2249 O O . ILE B 1 47 ? -1.697 -20.906 -15.539 1 97.38 47 ILE B O 1
ATOM 2253 N N . LEU B 1 48 ? -2.371 -20.719 -13.469 1 98.06 48 LEU B N 1
ATOM 2254 C CA . LEU B 1 48 ? -1.149 -20.062 -13.023 1 98.06 48 LEU B CA 1
ATOM 2255 C C . LEU B 1 48 ? 0.042 -21 -13.094 1 98.06 48 LEU B C 1
ATOM 2257 O O . LEU B 1 48 ? 1.062 -20.688 -13.711 1 98.06 48 LEU B O 1
ATOM 2261 N N . GLY B 1 49 ? -0.091 -22.172 -12.516 1 98.5 49 GLY B N 1
ATOM 2262 C CA . GLY B 1 49 ? 0.978 -23.156 -12.531 1 98.5 49 GLY B CA 1
ATOM 2263 C C . GLY B 1 49 ? 1.38 -23.578 -13.93 1 98.5 49 GLY B C 1
ATOM 2264 O O . GLY B 1 49 ? 2.568 -23.734 -14.219 1 98.5 49 GLY B O 1
ATOM 2265 N N . LEU B 1 50 ? 0.424 -23.734 -14.812 1 98.5 50 LEU B N 1
ATOM 2266 C CA . LEU B 1 50 ? 0.729 -24.234 -16.141 1 98.5 50 LEU B CA 1
ATOM 2267 C C . LEU B 1 50 ? 1.322 -23.141 -17.031 1 98.5 50 LEU B C 1
ATOM 2269 O O . LEU B 1 50 ? 2.119 -23.422 -17.922 1 98.5 50 LEU B O 1
ATOM 2273 N N . LEU B 1 51 ? 0.938 -21.859 -16.781 1 98.31 51 LEU B N 1
ATOM 2274 C CA . LEU B 1 51 ? 1.675 -20.766 -17.422 1 98.31 51 LEU B CA 1
ATOM 2275 C C . LEU B 1 51 ? 3.143 -20.797 -17 1 98.31 51 LEU B C 1
ATOM 2277 O O . LEU B 1 51 ? 4.031 -20.641 -17.844 1 98.31 51 LEU B O 1
ATOM 2281 N N . CYS B 1 52 ? 3.381 -21.062 -15.711 1 98.25 52 CYS B N 1
ATOM 2282 C CA . CYS B 1 52 ? 4.75 -21.172 -15.227 1 98.25 52 CYS B CA 1
ATOM 2283 C C . CYS B 1 52 ? 5.465 -22.359 -15.883 1 98.25 52 CYS B C 1
ATOM 2285 O O . CYS B 1 52 ? 6.617 -22.234 -16.312 1 98.25 52 CYS B O 1
ATOM 2287 N N . ALA B 1 53 ? 4.773 -23.469 -15.953 1 98 53 ALA B N 1
ATOM 2288 C CA . ALA B 1 53 ? 5.363 -24.672 -16.562 1 98 53 ALA B CA 1
ATOM 2289 C C . ALA B 1 53 ? 5.699 -24.438 -18.031 1 98 53 ALA B C 1
ATOM 2291 O O . ALA B 1 53 ? 6.773 -24.812 -18.5 1 98 53 ALA B O 1
ATOM 2292 N N . ARG B 1 54 ? 4.773 -23.797 -18.734 1 97.38 54 ARG B N 1
ATOM 2293 C CA . ARG B 1 54 ? 4.934 -23.531 -20.156 1 97.38 54 ARG B CA 1
ATOM 2294 C C . ARG B 1 54 ? 6.164 -22.672 -20.406 1 97.38 54 ARG B C 1
ATOM 2296 O O . ARG B 1 54 ? 6.949 -22.953 -21.328 1 97.38 54 ARG B O 1
ATOM 2303 N N . ASP B 1 55 ? 6.383 -21.656 -19.609 1 97 55 ASP B N 1
ATOM 2304 C CA . ASP B 1 55 ? 7.406 -20.656 -19.891 1 97 55 ASP B CA 1
ATOM 2305 C C . ASP B 1 55 ? 8.727 -21.016 -19.203 1 97 55 ASP B C 1
ATOM 2307 O O . ASP B 1 55 ? 9.742 -20.359 -19.422 1 97 55 ASP B O 1
ATOM 2311 N N . ASN B 1 56 ? 8.695 -22.031 -18.344 1 96.94 56 ASN B N 1
ATOM 2312 C CA . ASN B 1 56 ? 9.891 -22.516 -17.656 1 96.94 56 ASN B CA 1
ATOM 2313 C C . ASN B 1 56 ? 10.016 -24.031 -17.75 1 96.94 56 ASN B C 1
ATOM 2315 O O . ASN B 1 56 ? 9.852 -24.734 -16.766 1 96.94 56 ASN B O 1
ATOM 2319 N N . PRO B 1 57 ? 10.453 -24.531 -18.891 1 96.06 57 PRO B N 1
ATOM 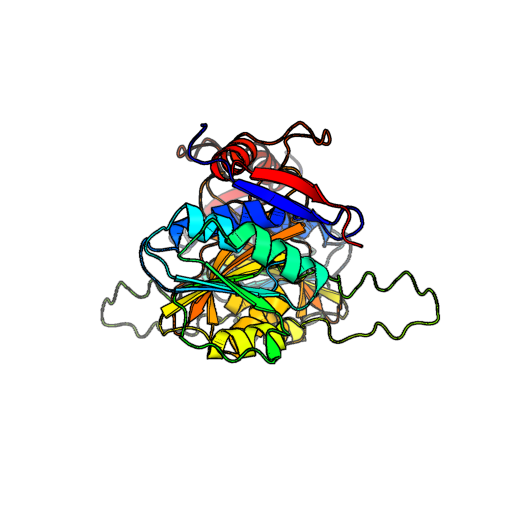2320 C CA . PRO B 1 57 ? 10.414 -25.969 -19.156 1 96.06 57 PRO B CA 1
ATOM 2321 C C . PRO B 1 57 ? 11.391 -26.75 -18.281 1 96.06 57 PRO B C 1
ATOM 2323 O O . PRO B 1 57 ? 11.227 -27.953 -18.094 1 96.06 57 PRO B O 1
ATOM 2326 N N . LEU B 1 58 ? 12.344 -26.047 -17.703 1 97.62 58 LEU B N 1
ATOM 2327 C CA . LEU B 1 58 ? 13.312 -26.75 -16.859 1 97.62 58 LEU B CA 1
ATOM 2328 C C . LEU B 1 58 ? 12.891 -26.719 -15.398 1 97.62 58 LEU B C 1
ATOM 2330 O O . LEU B 1 58 ? 13.523 -27.359 -14.555 1 97.62 58 LEU B O 1
ATOM 2334 N N . ALA B 1 59 ? 11.836 -26.062 -15.07 1 98.06 59 ALA B N 1
ATOM 2335 C CA . ALA B 1 59 ? 11.344 -25.984 -13.695 1 98.06 59 ALA B CA 1
ATOM 2336 C C . ALA B 1 59 ? 10.477 -27.203 -13.352 1 98.06 59 ALA B C 1
ATOM 2338 O O . ALA B 1 59 ? 9.945 -27.859 -14.25 1 98.06 59 ALA B O 1
ATOM 2339 N N . ILE B 1 60 ? 10.492 -27.5 -12.102 1 98.31 60 ILE B N 1
ATOM 2340 C CA . ILE B 1 60 ? 9.508 -28.438 -11.555 1 98.31 60 ILE B CA 1
ATOM 2341 C C . ILE B 1 60 ? 8.305 -27.656 -11.031 1 98.31 60 ILE B C 1
ATOM 2343 O O . ILE B 1 60 ? 8.453 -26.766 -10.195 1 98.31 60 ILE B O 1
ATOM 2347 N N . VAL B 1 61 ? 7.117 -28.016 -11.555 1 98.75 61 VAL B N 1
ATOM 2348 C CA . VAL B 1 61 ? 5.926 -27.266 -11.164 1 98.75 61 VAL B CA 1
ATOM 2349 C C . VAL B 1 61 ? 4.914 -28.219 -10.516 1 98.75 61 VAL B C 1
ATOM 2351 O O . VAL B 1 61 ? 4.488 -29.203 -11.125 1 98.75 61 VAL B O 1
ATOM 2354 N N . HIS B 1 62 ? 4.594 -27.938 -9.273 1 98.88 62 HIS B N 1
ATOM 2355 C CA . HIS B 1 62 ? 3.549 -28.656 -8.562 1 98.88 62 HIS B CA 1
ATOM 2356 C C . HIS B 1 62 ? 2.309 -27.797 -8.375 1 98.88 62 HIS B C 1
ATOM 2358 O O . HIS B 1 62 ? 2.418 -26.594 -8.141 1 98.88 62 HIS B O 1
ATOM 2364 N N . LEU B 1 63 ? 1.169 -28.422 -8.57 1 98.69 63 LEU B N 1
ATOM 2365 C CA . LEU B 1 63 ? -0.124 -27.781 -8.359 1 98.69 63 LEU B CA 1
ATOM 2366 C C . LEU B 1 63 ? -0.913 -28.5 -7.27 1 98.69 63 LEU B C 1
ATOM 2368 O O . LEU B 1 63 ? -0.959 -29.734 -7.246 1 98.69 63 LEU B O 1
ATOM 2372 N N . VAL B 1 64 ? -1.483 -27.719 -6.352 1 98.12 64 VAL B N 1
ATOM 2373 C CA . VAL B 1 64 ? -2.346 -28.297 -5.328 1 98.12 64 VAL B CA 1
ATOM 2374 C C . VAL B 1 64 ? -3.754 -27.719 -5.449 1 98.12 64 VAL B C 1
ATOM 2376 O O . VAL B 1 64 ? -3.93 -26.5 -5.488 1 98.12 64 VAL B O 1
ATOM 2379 N N . GLU B 1 65 ? -4.734 -28.547 -5.535 1 95.81 65 GLU B N 1
ATOM 2380 C CA . GLU B 1 65 ? -6.129 -28.141 -5.684 1 95.81 65 GLU B CA 1
ATOM 2381 C C . GLU B 1 65 ? -7.059 -29.062 -4.895 1 95.81 65 GLU B C 1
ATOM 2383 O O . GLU B 1 65 ? -7.008 -30.281 -5.047 1 95.81 65 GLU B O 1
ATOM 2388 N N . LYS B 1 66 ? -7.91 -28.406 -4.066 1 94.56 66 LYS B N 1
ATOM 2389 C CA . LYS B 1 66 ? -8.734 -29.172 -3.143 1 94.56 66 LYS B CA 1
ATOM 2390 C C . LYS B 1 66 ? -10.023 -29.641 -3.818 1 94.56 66 LYS B C 1
ATOM 2392 O O . LYS B 1 66 ? -10.555 -30.703 -3.486 1 94.56 66 LYS B O 1
ATOM 2397 N N . ASP B 1 67 ? -10.602 -28.812 -4.688 1 92.62 67 ASP B N 1
ATOM 2398 C CA . ASP B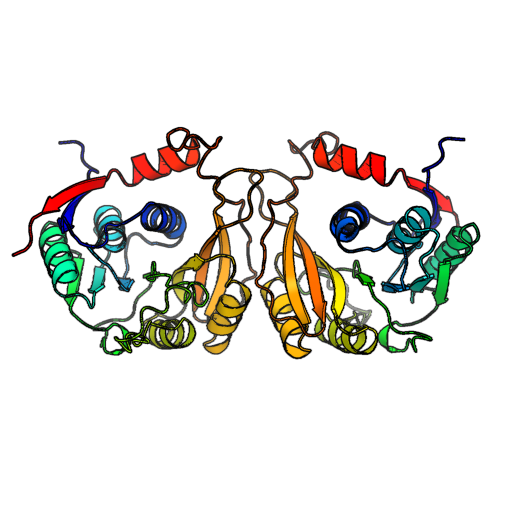 1 67 ? -11.852 -29.156 -5.359 1 92.62 67 ASP B CA 1
ATOM 2399 C C . ASP B 1 67 ? -11.633 -30.266 -6.391 1 92.62 67 ASP B C 1
ATOM 2401 O O . ASP B 1 67 ? -10.82 -30.109 -7.305 1 92.62 67 ASP B O 1
ATOM 2405 N N . ASN B 1 68 ? -12.336 -31.328 -6.285 1 93.75 68 ASN B N 1
ATOM 2406 C CA . ASN B 1 68 ? -12.109 -32.531 -7.098 1 93.75 68 ASN B CA 1
ATOM 2407 C C . ASN B 1 68 ? -12.336 -32.25 -8.578 1 93.75 68 ASN B C 1
ATOM 2409 O O . ASN B 1 68 ? -11.602 -32.75 -9.43 1 93.75 68 ASN B O 1
ATOM 2413 N N . LYS B 1 69 ? -13.359 -31.469 -8.859 1 92.25 69 LYS B N 1
ATOM 2414 C CA . LYS B 1 69 ? -13.648 -31.156 -10.25 1 92.25 69 LYS B CA 1
ATOM 2415 C C . LYS B 1 69 ? -12.555 -30.281 -10.859 1 92.25 69 LYS B C 1
ATOM 2417 O O . LYS B 1 69 ? -12.133 -30.516 -11.992 1 92.25 69 LYS B O 1
ATOM 2422 N N . MET B 1 70 ? -12.086 -29.344 -10.148 1 93.69 70 MET B N 1
ATOM 2423 C CA . MET B 1 70 ? -11.016 -28.453 -10.617 1 93.69 70 MET B CA 1
ATOM 2424 C C . MET B 1 70 ? -9.703 -29.219 -10.734 1 93.69 70 MET B C 1
ATOM 2426 O O . MET B 1 70 ? -8.969 -29.047 -11.711 1 93.69 70 MET B O 1
ATOM 2430 N N . ALA B 1 71 ? -9.461 -30.047 -9.734 1 95.62 71 ALA B N 1
ATOM 2431 C CA . ALA B 1 71 ? -8.25 -30.859 -9.781 1 95.62 71 ALA B CA 1
ATOM 2432 C C . ALA B 1 71 ? -8.234 -31.766 -11.008 1 95.62 71 ALA B C 1
ATOM 2434 O O . ALA B 1 71 ? -7.191 -31.953 -11.633 1 95.62 71 ALA B O 1
ATOM 2435 N N . PHE B 1 72 ? -9.367 -32.312 -11.281 1 95.88 72 PHE B N 1
ATOM 2436 C CA . PHE B 1 72 ? -9.492 -33.156 -12.46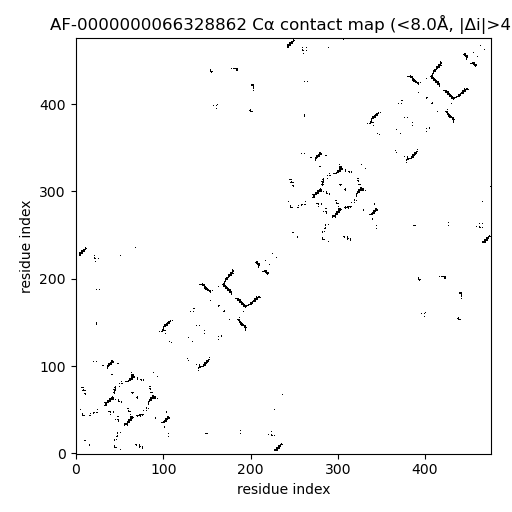1 1 95.88 72 PHE B CA 1
ATOM 2437 C C . PHE B 1 72 ? -9.141 -32.375 -13.719 1 95.88 72 PHE B C 1
ATOM 2439 O O . PHE B 1 72 ? -8.344 -32.844 -14.539 1 95.88 72 PHE B O 1
ATOM 2446 N N . CYS B 1 73 ? -9.703 -31.219 -13.867 1 95.94 73 CYS B N 1
ATOM 2447 C CA . CYS B 1 73 ? -9.391 -30.375 -15.016 1 95.94 73 CYS B CA 1
ATOM 2448 C C . CYS B 1 73 ? -7.906 -30.031 -15.047 1 95.94 73 CYS B C 1
ATOM 2450 O O . CYS B 1 73 ? -7.277 -30.078 -16.109 1 95.94 73 CYS B O 1
ATOM 2452 N N . SER B 1 74 ? -7.398 -29.672 -13.914 1 96.62 74 SER B N 1
ATOM 2453 C CA . SER B 1 74 ? -5.98 -29.328 -13.812 1 96.62 74 SER B CA 1
ATOM 2454 C C . SER B 1 74 ? -5.102 -30.484 -14.25 1 96.62 74 SER B C 1
ATOM 2456 O O . SER B 1 74 ? -4.105 -30.297 -14.953 1 96.62 74 SER B O 1
ATOM 2458 N N . GLN B 1 75 ? -5.461 -31.688 -13.836 1 97.81 75 GLN B N 1
ATOM 2459 C CA . GLN B 1 75 ? -4.711 -32.875 -14.227 1 97.81 75 GLN B CA 1
ATOM 2460 C C . GLN B 1 75 ? -4.75 -33.094 -15.742 1 97.81 75 GLN B C 1
ATOM 2462 O O . GLN B 1 75 ? -3.721 -33.375 -16.359 1 97.81 75 GLN B O 1
ATOM 2467 N N . LYS B 1 76 ? -5.895 -32.938 -16.281 1 97.31 76 LYS B N 1
ATOM 2468 C CA . LYS B 1 76 ? -6.043 -33.062 -17.734 1 97.31 76 LYS B CA 1
ATOM 2469 C C . LYS B 1 76 ? -5.219 -32 -18.469 1 97.31 76 LYS B C 1
ATOM 2471 O O . LYS B 1 76 ? -4.527 -32.312 -19.438 1 97.31 76 LYS B O 1
ATOM 2476 N N . ASN B 1 77 ? -5.348 -30.781 -17.984 1 97.81 77 ASN B N 1
ATOM 2477 C CA . ASN B 1 77 ? -4.625 -29.672 -18.609 1 97.81 77 ASN B CA 1
ATOM 2478 C C . ASN B 1 77 ? -3.115 -29.844 -18.484 1 97.81 77 ASN B C 1
ATOM 2480 O O . ASN B 1 77 ? -2.363 -29.406 -19.359 1 97.81 77 ASN B O 1
ATOM 2484 N N . ALA B 1 78 ? -2.637 -30.531 -17.453 1 98.25 78 ALA B N 1
ATOM 2485 C CA . ALA B 1 78 ? -1.214 -30.656 -17.156 1 98.25 78 ALA B CA 1
ATOM 2486 C C . ALA B 1 78 ? -0.577 -31.766 -17.969 1 98.25 78 ALA B C 1
ATOM 2488 O O . ALA B 1 78 ? 0.649 -31.891 -18.031 1 98.25 78 ALA B O 1
ATOM 2489 N N . LEU B 1 79 ? -1.363 -32.625 -18.625 1 97.19 79 LEU B N 1
ATOM 2490 C CA . LEU B 1 79 ? -0.876 -33.812 -19.344 1 97.19 79 LEU B CA 1
ATOM 2491 C C . LEU B 1 79 ? 0.159 -33.406 -20.391 1 97.19 79 LEU B C 1
ATOM 2493 O O . LEU B 1 79 ? 1.091 -34.188 -20.656 1 97.19 79 LEU B O 1
ATOM 2497 N N . LYS B 1 80 ? 0.129 -32.25 -20.891 1 94.25 80 LYS B N 1
ATOM 2498 C CA . LYS B 1 80 ? 1.037 -31.844 -21.953 1 94.25 80 LYS B CA 1
ATOM 2499 C C . LYS B 1 80 ? 2.309 -31.219 -21.391 1 94.25 80 LYS B C 1
ATOM 2501 O O . LYS B 1 80 ? 3.215 -30.844 -22.125 1 94.25 80 LYS B O 1
ATOM 2506 N N . PHE B 1 81 ? 2.365 -31.109 -20.125 1 97.56 81 PHE B N 1
ATOM 2507 C CA . PHE B 1 81 ? 3.512 -30.516 -19.453 1 97.56 81 PHE B CA 1
ATOM 2508 C C . PHE B 1 81 ? 4.238 -31.531 -18.594 1 97.56 81 PHE B C 1
ATOM 2510 O O . PHE B 1 81 ? 3.891 -31.719 -17.422 1 97.56 81 PHE B O 1
ATOM 2517 N N . PRO B 1 82 ? 5.277 -32.094 -19.109 1 97.75 82 PRO B N 1
ATOM 2518 C CA . PRO B 1 82 ? 5.984 -33.125 -18.359 1 97.75 82 PRO B CA 1
ATOM 2519 C C . PRO B 1 82 ? 6.582 -32.594 -17.047 1 97.75 82 PRO B C 1
ATOM 2521 O O . PRO B 1 82 ? 6.895 -33.375 -16.156 1 97.75 82 PRO B O 1
ATOM 2524 N N . ASN B 1 83 ? 6.758 -31.297 -16.953 1 98.12 83 ASN B N 1
ATOM 2525 C CA . ASN B 1 83 ? 7.371 -30.703 -15.758 1 98.12 83 ASN B CA 1
ATOM 2526 C C . ASN B 1 83 ? 6.316 -30.266 -14.75 1 98.12 83 ASN B C 1
ATOM 2528 O O . ASN B 1 83 ? 6.629 -29.547 -13.797 1 98.12 83 ASN B O 1
ATOM 2532 N N . ALA B 1 84 ? 5.051 -30.656 -14.938 1 98.75 84 ALA B N 1
ATOM 2533 C CA . ALA B 1 84 ? 3.979 -30.266 -14.031 1 98.75 84 ALA B CA 1
ATOM 2534 C C . ALA B 1 84 ? 3.291 -31.484 -13.422 1 98.75 84 ALA B C 1
ATOM 2536 O O . ALA B 1 84 ? 3.049 -32.469 -14.117 1 98.75 84 ALA B O 1
ATOM 2537 N N . GLN B 1 85 ? 3.014 -31.406 -12.148 1 98.69 85 GLN B N 1
ATOM 2538 C CA . GLN B 1 85 ? 2.279 -32.438 -11.438 1 98.69 85 GLN B CA 1
ATOM 2539 C C . GLN B 1 85 ? 1.189 -31.859 -10.555 1 98.69 85 GLN B C 1
ATOM 2541 O O . GLN B 1 85 ? 1.438 -30.906 -9.812 1 98.69 85 GLN B O 1
ATOM 2546 N N . VAL B 1 86 ? -0.001 -32.438 -10.617 1 98.56 86 VAL B N 1
ATOM 2547 C CA . VAL B 1 86 ? -1.139 -31.953 -9.844 1 98.56 86 VAL B CA 1
ATOM 2548 C C . VAL B 1 86 ? -1.379 -32.844 -8.641 1 98.56 86 VAL B C 1
ATOM 2550 O O . VAL B 1 86 ? -1.398 -34.094 -8.773 1 98.56 86 VAL B O 1
ATOM 2553 N N . PHE B 1 87 ? -1.481 -32.281 -7.527 1 98.5 87 PHE B N 1
ATOM 2554 C CA . PHE B 1 87 ? -1.855 -32.938 -6.289 1 98.5 87 PHE B CA 1
ATOM 2555 C C . PHE B 1 87 ? -3.254 -32.531 -5.848 1 98.5 87 PHE B C 1
ATOM 2557 O O . PHE B 1 87 ? -3.492 -31.359 -5.531 1 98.5 87 PHE B O 1
ATOM 2564 N N . GLU B 1 88 ? -4.195 -33.5 -5.84 1 97.88 88 GLU B N 1
ATOM 2565 C CA . GLU B 1 88 ? -5.535 -33.219 -5.328 1 97.88 88 GLU B CA 1
ATOM 2566 C C . GLU B 1 88 ? -5.57 -33.281 -3.805 1 97.88 88 GLU B C 1
ATOM 2568 O O . GLU B 1 88 ? -5.23 -34.312 -3.215 1 97.88 88 GLU B O 1
ATOM 2573 N N . GLY B 1 89 ? -5.941 -32.156 -3.137 1 96.5 89 GLY B N 1
ATOM 2574 C CA . GLY B 1 89 ? -6.035 -32.125 -1.686 1 96.5 89 GLY B CA 1
ATOM 2575 C C . GLY B 1 89 ? -6 -30.734 -1.103 1 96.5 89 GLY B C 1
ATOM 2576 O O . GLY B 1 89 ? -5.801 -29.766 -1.83 1 96.5 89 GLY B O 1
ATOM 2577 N N . ASP B 1 90 ? -6.254 -30.688 0.173 1 95.94 90 ASP B N 1
ATOM 2578 C CA . ASP B 1 90 ? -6.145 -29.438 0.923 1 95.94 90 ASP B CA 1
ATOM 2579 C C . ASP B 1 90 ? -4.684 -29.047 1.122 1 95.94 90 ASP B C 1
ATOM 2581 O O . ASP B 1 90 ? -3.879 -29.844 1.605 1 95.94 90 ASP B O 1
ATOM 2585 N N . PHE B 1 91 ? -4.414 -27.859 0.712 1 96.38 91 PHE B N 1
ATOM 2586 C CA . PHE B 1 91 ? -3.045 -27.391 0.855 1 96.38 91 PHE B CA 1
ATOM 2587 C C . PHE B 1 91 ? -2.58 -27.5 2.303 1 96.38 91 PHE B C 1
ATOM 2589 O O . PHE B 1 91 ? -1.421 -27.828 2.562 1 96.38 91 PHE B O 1
ATOM 2596 N N . LEU B 1 92 ? -3.434 -27.188 3.211 1 95.5 92 LEU B N 1
ATOM 2597 C CA . LEU B 1 92 ? -3.047 -27.219 4.617 1 95.5 92 LEU B CA 1
ATOM 2598 C C . LEU B 1 92 ? -2.654 -28.625 5.047 1 95.5 92 LEU B C 1
ATOM 2600 O O . LEU B 1 92 ? -1.932 -28.797 6.031 1 95.5 92 LEU B O 1
ATOM 2604 N N . ASP B 1 93 ? -3.102 -29.641 4.277 1 96.44 93 ASP B N 1
ATOM 2605 C CA . ASP B 1 93 ? -2.762 -31.031 4.566 1 96.44 93 ASP B CA 1
ATOM 2606 C C . ASP B 1 93 ? -1.684 -31.547 3.611 1 96.44 93 ASP B C 1
ATOM 2608 O O . ASP B 1 93 ? -1.253 -32.688 3.709 1 96.44 93 ASP B O 1
ATOM 2612 N N . PHE B 1 94 ? -1.328 -30.703 2.693 1 96.75 94 PHE B N 1
ATOM 2613 C CA . PHE B 1 94 ? -0.384 -31.094 1.648 1 96.75 94 PHE B CA 1
ATOM 2614 C C . PHE B 1 94 ? 1.009 -31.297 2.229 1 96.75 94 PHE B C 1
ATOM 2616 O O . PHE B 1 94 ? 1.533 -30.438 2.934 1 96.75 94 PHE B O 1
ATOM 2623 N N . ASN B 1 95 ? 1.591 -32.5 2.01 1 95.94 95 ASN B N 1
ATOM 2624 C CA . ASN B 1 95 ? 2.982 -32.781 2.338 1 95.94 95 ASN B CA 1
ATOM 2625 C C . ASN B 1 95 ? 3.889 -32.625 1.119 1 95.94 95 ASN B C 1
ATOM 2627 O O . ASN B 1 95 ? 3.955 -33.531 0.281 1 95.94 95 ASN B O 1
ATOM 2631 N N . PRO B 1 96 ? 4.582 -31.562 1.071 1 95.5 96 PRO B N 1
ATOM 2632 C CA . PRO B 1 96 ? 5.379 -31.312 -0.132 1 95.5 96 PRO B CA 1
ATOM 2633 C C . PRO B 1 96 ? 6.527 -32.312 -0.298 1 95.5 96 PRO B C 1
ATOM 2635 O O . PRO B 1 96 ? 7.285 -32.531 0.645 1 95.5 96 PRO B O 1
ATOM 2638 N N . PRO B 1 97 ? 6.715 -32.875 -1.458 1 95.88 97 PRO B N 1
ATOM 2639 C CA . PRO B 1 97 ? 7.848 -33.781 -1.691 1 95.88 97 PRO B CA 1
ATOM 2640 C C . PRO B 1 97 ? 9.188 -33.031 -1.748 1 95.88 97 PRO B C 1
ATOM 2642 O O . PRO B 1 97 ? 10.242 -33.656 -1.623 1 95.88 97 PRO B O 1
ATOM 2645 N N . ILE B 1 98 ? 9.156 -31.797 -2.023 1 97.75 98 ILE B N 1
ATOM 2646 C CA . ILE B 1 98 ? 10.32 -30.906 -2.086 1 97.75 98 ILE B CA 1
ATOM 2647 C C . ILE B 1 98 ? 9.953 -29.547 -1.517 1 97.75 98 ILE B C 1
ATOM 2649 O O . ILE B 1 98 ? 8.781 -29.266 -1.246 1 97.75 98 ILE B O 1
ATOM 2653 N N . LEU B 1 99 ? 11.023 -28.734 -1.32 1 98.31 99 LEU B N 1
ATOM 2654 C CA . LEU B 1 99 ? 10.805 -27.312 -1.021 1 98.31 99 LEU B CA 1
ATOM 2655 C C . LEU B 1 99 ? 10.812 -26.484 -2.297 1 98.31 99 LEU B C 1
ATOM 2657 O O . LEU B 1 99 ? 11.406 -26.891 -3.303 1 98.31 99 LEU B O 1
ATOM 2661 N N . TYR B 1 100 ? 10.273 -25.359 -2.195 1 98.75 100 TYR B N 1
ATOM 2662 C CA . TYR B 1 100 ? 10.031 -24.625 -3.432 1 98.75 100 TYR B CA 1
ATOM 2663 C C . TYR B 1 100 ? 10.789 -23.297 -3.434 1 98.75 100 TYR B C 1
ATOM 2665 O O . TYR B 1 100 ? 10.945 -22.656 -2.389 1 98.75 100 TYR B O 1
ATOM 2673 N N . ASP B 1 101 ? 11.266 -22.875 -4.648 1 98.75 101 ASP B N 1
ATOM 2674 C CA . ASP B 1 101 ? 11.852 -21.562 -4.855 1 98.75 101 ASP B CA 1
ATOM 2675 C C . ASP B 1 101 ? 10.766 -20.484 -4.953 1 98.75 101 ASP B C 1
ATOM 2677 O O . ASP B 1 101 ? 10.961 -19.359 -4.512 1 98.75 101 ASP B O 1
ATOM 2681 N N . ILE B 1 102 ? 9.656 -20.906 -5.535 1 98.81 102 ILE B N 1
ATOM 2682 C CA . ILE B 1 102 ? 8.539 -20 -5.789 1 98.81 102 ILE B CA 1
ATOM 2683 C C . ILE B 1 102 ? 7.227 -20.672 -5.402 1 98.81 102 ILE B C 1
ATOM 2685 O O . ILE B 1 102 ? 6.984 -21.828 -5.773 1 98.81 102 ILE B O 1
ATOM 2689 N N . ILE B 1 103 ? 6.445 -20 -4.664 1 98.81 103 ILE B N 1
ATOM 2690 C CA . ILE B 1 103 ? 5.062 -20.391 -4.418 1 98.81 103 ILE B CA 1
ATOM 2691 C C . ILE B 1 103 ? 4.121 -19.297 -4.902 1 98.81 103 ILE B C 1
ATOM 2693 O O . ILE B 1 103 ? 4.273 -18.125 -4.531 1 98.81 103 ILE B O 1
ATOM 2697 N N . VAL B 1 104 ? 3.223 -19.641 -5.773 1 98.75 104 VAL B N 1
ATOM 2698 C CA . VAL B 1 104 ? 2.229 -18.688 -6.266 1 98.75 104 VAL B CA 1
ATOM 2699 C C . VAL B 1 104 ? 0.844 -19.078 -5.75 1 98.75 104 VAL B C 1
ATOM 2701 O O . VAL B 1 104 ? 0.546 -20.266 -5.582 1 98.75 104 VAL B O 1
ATOM 2704 N N . CYS B 1 105 ? 0.026 -18.047 -5.488 1 97.94 105 CYS B N 1
ATOM 2705 C CA . CYS B 1 105 ? -1.308 -18.312 -4.961 1 97.94 105 CYS B CA 1
ATOM 2706 C C . CYS B 1 105 ? -2.268 -17.188 -5.309 1 97.94 105 CYS B C 1
ATOM 2708 O O . CYS B 1 105 ? -2.006 -16.031 -4.988 1 97.94 105 CYS B O 1
ATOM 2710 N N . ASN B 1 106 ? -3.271 -17.438 -6 1 95.94 106 ASN B N 1
ATOM 2711 C CA . ASN B 1 106 ? -4.465 -16.609 -6.121 1 95.94 106 ASN B CA 1
ATOM 2712 C C . ASN B 1 106 ? -5.617 -17.156 -5.285 1 95.94 106 ASN B C 1
ATOM 2714 O O . ASN B 1 106 ? -6.449 -17.906 -5.789 1 95.94 106 ASN B O 1
ATOM 2718 N N . PRO B 1 107 ? -5.617 -16.812 -4.012 1 86.62 107 PRO B N 1
ATOM 2719 C CA . PRO B 1 107 ? -6.602 -17.438 -3.127 1 86.62 107 PRO B CA 1
ATOM 2720 C C . PRO B 1 107 ? -8.039 -17.047 -3.471 1 86.62 107 PRO B C 1
ATOM 2722 O O . PRO B 1 107 ? -8.273 -15.992 -4.059 1 86.62 107 PRO B O 1
ATOM 2725 N N . PRO B 1 108 ? -8.922 -18 -3.227 1 65.88 108 PRO B N 1
ATOM 2726 C CA . PRO B 1 108 ? -10.32 -17.609 -3.396 1 65.88 108 PRO B CA 1
ATOM 2727 C C . PRO B 1 108 ? -10.75 -16.531 -2.4 1 65.88 108 PRO B C 1
ATOM 2729 O O . PRO B 1 108 ? -10.281 -16.516 -1.261 1 65.88 108 PRO B O 1
ATOM 2732 N N . PHE B 1 109 ? -10.797 -15.227 -2.875 1 56.34 109 PHE B N 1
ATOM 2733 C CA . PHE B 1 109 ? -11.062 -14.125 -1.956 1 56.34 109 PHE B CA 1
ATOM 2734 C C . PHE B 1 109 ? -12.5 -14.188 -1.439 1 56.34 109 PHE B C 1
ATOM 2736 O O . PHE B 1 109 ? -13.445 -14.18 -2.227 1 56.34 109 PHE B O 1
ATOM 2743 N N . TYR B 1 110 ? -12.867 -14.93 -0.464 1 45.12 110 TYR B N 1
ATOM 2744 C CA . TYR B 1 110 ? -14.156 -14.609 0.14 1 45.12 110 TYR B CA 1
ATOM 2745 C C . TYR B 1 110 ? -14.039 -13.391 1.052 1 45.12 110 TYR B C 1
ATOM 2747 O O . TYR B 1 110 ? -13.133 -13.312 1.88 1 45.12 110 TYR B O 1
ATOM 2755 N N . ALA B 1 111 ? -14.305 -12.219 0.423 1 42.03 111 ALA B N 1
ATOM 2756 C CA . ALA B 1 111 ? -14.344 -11.031 1.272 1 42.03 111 ALA B CA 1
ATOM 2757 C C . ALA B 1 111 ? -14.922 -11.352 2.646 1 42.03 111 ALA B C 1
ATOM 2759 O O . ALA B 1 111 ? -15.961 -12.008 2.752 1 42.03 111 ALA B O 1
ATOM 2760 N N . LEU B 1 112 ? -14.148 -11.289 3.701 1 39.19 112 LEU B N 1
ATOM 2761 C CA . LEU B 1 112 ? -14.758 -11.383 5.023 1 39.19 112 LEU B CA 1
ATOM 2762 C C . LEU B 1 112 ? -16.125 -10.703 5.031 1 39.19 112 LEU B C 1
ATOM 2764 O O . LEU B 1 112 ? -17.047 -11.172 5.703 1 39.19 112 LEU B O 1
ATOM 2768 N N . GLY B 1 113 ? -16.281 -9.453 4.512 1 37.47 113 GLY B N 1
ATOM 2769 C CA . GLY B 1 113 ? -17.484 -8.664 4.699 1 37.47 113 GLY B CA 1
ATOM 2770 C C . GLY B 1 113 ? -18.656 -9.156 3.877 1 37.47 113 GLY B C 1
ATOM 2771 O O . GLY B 1 113 ? -19.766 -8.641 3.996 1 37.47 113 GLY B O 1
ATOM 2772 N N . SER B 1 114 ? -18.469 -9.617 2.715 1 37.19 114 SER B N 1
ATOM 2773 C CA . SER B 1 114 ? -19.688 -9.938 1.97 1 37.19 114 SER B CA 1
ATOM 2774 C C . SER B 1 114 ? -20.438 -11.094 2.621 1 37.19 114 SER B C 1
ATOM 2776 O O . SER B 1 114 ? -20.953 -11.977 1.93 1 37.19 114 SER B O 1
ATOM 2778 N N . ILE B 1 115 ? -20.266 -11.242 3.783 1 32.31 115 ILE B N 1
ATOM 2779 C CA . ILE B 1 115 ? -21.188 -12.172 4.43 1 32.31 115 ILE B CA 1
ATOM 2780 C C . ILE B 1 115 ? -22.609 -11.617 4.363 1 32.31 115 ILE B C 1
ATOM 2782 O O . ILE B 1 115 ? -23.328 -11.641 5.355 1 32.31 115 ILE B O 1
ATOM 2786 N N . LYS B 1 116 ? -22.984 -10.633 3.518 1 32.41 116 LYS B N 1
ATOM 2787 C CA . LYS B 1 116 ? -24.406 -10.328 3.607 1 32.41 116 LYS B CA 1
ATOM 2788 C C . LYS B 1 116 ? -25.25 -11.547 3.254 1 32.41 116 LYS B C 1
ATOM 2790 O O . LYS B 1 116 ? -26.453 -11.57 3.527 1 32.41 116 LYS B O 1
ATOM 2795 N N . SER B 1 117 ? -25.188 -12.117 2.121 1 30.16 117 SER B N 1
ATOM 2796 C CA . SER B 1 117 ? -26.359 -12.969 1.893 1 30.16 117 SER B CA 1
ATOM 2797 C C . SER B 1 117 ? -26.422 -14.094 2.92 1 30.16 117 SER B C 1
ATOM 2799 O O . SER B 1 117 ? -25.547 -14.961 2.955 1 30.16 117 SER B O 1
ATOM 2801 N N . LYS B 1 118 ? -26.984 -13.711 4.047 1 33.31 118 LYS B N 1
ATOM 2802 C CA . LYS B 1 118 ? -27.609 -14.633 4.992 1 33.31 118 LYS B CA 1
ATOM 2803 C C . LYS B 1 118 ? -28.484 -15.656 4.273 1 33.31 118 LYS B C 1
ATOM 2805 O O . LYS B 1 118 ? -29.719 -15.539 4.277 1 33.31 118 LYS B O 1
ATOM 2810 N N . ILE B 1 119 ? -28.656 -15.984 3.236 1 27.59 119 ILE B N 1
ATOM 2811 C CA . ILE B 1 119 ? -29.484 -17.188 3.295 1 27.59 119 ILE B CA 1
ATOM 2812 C C . ILE B 1 119 ? -29 -18.094 4.426 1 27.59 119 ILE B C 1
ATOM 2814 O O . ILE B 1 119 ? -27.797 -18.359 4.551 1 27.59 119 ILE B O 1
ATOM 2818 N N . LYS B 1 120 ? -29.953 -18.422 5.457 1 31.72 120 LYS B N 1
ATOM 2819 C CA . LYS B 1 120 ? -30.031 -19.156 6.719 1 31.72 120 LYS B CA 1
ATOM 2820 C C . LYS B 1 120 ? -29.031 -20.312 6.758 1 31.72 120 LYS B C 1
ATOM 2822 O O . LYS B 1 120 ? -28.5 -20.641 7.816 1 31.72 120 LYS B O 1
ATOM 2827 N N . GLY B 1 121 ? -29.391 -21.359 6.047 1 27.56 121 GLY B N 1
ATOM 2828 C CA . GLY B 1 121 ? -28.953 -22.688 6.477 1 27.56 121 GLY B CA 1
ATOM 2829 C C . GLY B 1 121 ? -27.453 -22.828 6.555 1 27.56 121 GLY B C 1
ATOM 2830 O O . GLY B 1 121 ? -26.922 -23.312 7.559 1 27.56 121 GLY B O 1
ATOM 2831 N N . HIS B 1 122 ? -26.859 -23.078 5.32 1 29.22 122 HIS B N 1
ATOM 2832 C CA . HIS B 1 122 ? -25.594 -23.797 5.402 1 29.22 122 HIS B CA 1
ATOM 2833 C C . HIS B 1 122 ? -24.5 -22.922 5.992 1 29.22 122 HIS B C 1
ATOM 2835 O O . HIS B 1 122 ? -24.438 -21.719 5.727 1 29.22 122 HIS B O 1
ATOM 2841 N N . ALA B 1 123 ? -24.062 -23.219 7.258 1 33.38 123 ALA B N 1
ATOM 2842 C CA . ALA B 1 123 ? -22.797 -23.219 7.98 1 33.38 123 ALA B CA 1
ATOM 2843 C C . ALA B 1 123 ? -21.625 -23.062 7.02 1 33.38 123 ALA B C 1
ATOM 2845 O O . ALA B 1 123 ? -20.812 -23.984 6.875 1 33.38 123 ALA B O 1
ATOM 2846 N N . ARG B 1 124 ? -21.828 -22.703 5.824 1 31.97 124 ARG B N 1
ATOM 2847 C CA . ARG B 1 124 ? -20.547 -22.625 5.137 1 31.97 124 ARG B CA 1
ATOM 2848 C C . ARG B 1 124 ? -19.609 -21.641 5.84 1 31.97 124 ARG B C 1
ATOM 2850 O O . ARG B 1 124 ? -19.516 -20.484 5.445 1 31.97 124 ARG B O 1
ATOM 2857 N N . HIS B 1 125 ? -19.891 -21.094 6.938 1 37.03 125 HIS B N 1
ATOM 2858 C CA . HIS B 1 125 ? -18.781 -20.641 7.77 1 37.03 125 HIS B CA 1
ATOM 2859 C C . HIS B 1 125 ? -17.5 -21.391 7.43 1 37.03 125 HIS B C 1
ATOM 2861 O O . HIS B 1 125 ? -16.562 -21.406 8.227 1 37.03 125 HIS B O 1
ATOM 2867 N N . GLN B 1 126 ? -17.609 -22.406 6.562 1 35.09 126 GLN B N 1
ATOM 2868 C CA . GLN B 1 126 ? -16.547 -23.344 6.207 1 35.09 126 GLN B CA 1
ATOM 2869 C C . GLN B 1 126 ? -15.188 -22.641 6.164 1 35.09 126 GLN B C 1
ATOM 2871 O O . GLN B 1 126 ? -15.109 -21.438 5.941 1 35.09 126 GLN B O 1
ATOM 2876 N N . SER B 1 127 ? -13.977 -23.438 6.348 1 43.47 127 SER B N 1
ATOM 2877 C CA . SER B 1 127 ? -12.531 -23.422 6.555 1 43.47 127 SER B CA 1
ATOM 2878 C C . SER B 1 127 ? -11.828 -22.547 5.527 1 43.47 127 SER B C 1
ATOM 2880 O O . SER B 1 127 ? -11.336 -23.047 4.512 1 43.47 127 SER B O 1
ATOM 2882 N N . GLU B 1 128 ? -12.508 -21.625 4.969 1 54.28 128 GLU B N 1
ATOM 2883 C CA . GLU B 1 128 ? -11.773 -20.734 4.074 1 54.28 128 GLU B CA 1
ATOM 2884 C C . GLU B 1 128 ? -10.367 -20.453 4.605 1 54.28 128 GLU B C 1
ATOM 2886 O O . GLU B 1 128 ? -10.156 -20.406 5.816 1 54.28 128 GLU B O 1
ATOM 2891 N N . LEU B 1 129 ? -9.391 -20.875 3.777 1 65.25 129 LEU B N 1
ATOM 2892 C CA . LEU B 1 129 ? -7.969 -20.688 4.051 1 65.25 129 LEU B CA 1
ATOM 2893 C C . LEU B 1 129 ? -7.691 -19.234 4.461 1 65.25 129 LEU B C 1
ATOM 2895 O O . LEU B 1 129 ? -7.746 -18.328 3.631 1 65.25 129 LEU B O 1
ATOM 2899 N N . ASP B 1 130 ? -7.828 -19 5.859 1 85.44 130 ASP B N 1
ATOM 2900 C CA . ASP B 1 130 ? -7.461 -17.656 6.305 1 85.44 130 ASP B CA 1
ATOM 2901 C C . ASP B 1 130 ? -5.996 -17.359 6 1 85.44 130 ASP B C 1
ATOM 2903 O O . ASP B 1 130 ? -5.18 -18.281 5.883 1 85.44 130 ASP B O 1
ATOM 2907 N N . PHE B 1 131 ? -5.707 -16.203 5.762 1 93.06 131 PHE B N 1
ATOM 2908 C CA . PHE B 1 131 ? -4.398 -15.781 5.273 1 93.06 131 PHE B CA 1
ATOM 2909 C C . PHE B 1 131 ? -3.299 -16.188 6.242 1 93.06 131 PHE B C 1
ATOM 2911 O O . PHE B 1 131 ? -2.209 -16.594 5.824 1 93.06 131 PHE B O 1
ATOM 2918 N N . ALA B 1 132 ? -3.598 -16.172 7.527 1 93 132 ALA B N 1
ATOM 2919 C CA . ALA B 1 132 ? -2.602 -16.531 8.531 1 93 132 ALA B CA 1
ATOM 2920 C C . ALA B 1 132 ? -2.207 -18 8.414 1 93 132 ALA B C 1
ATOM 2922 O O . ALA B 1 132 ? -1.021 -18.328 8.43 1 93 132 ALA B O 1
ATOM 2923 N N . SER B 1 133 ? -3.207 -18.875 8.266 1 93.94 133 SER B N 1
ATOM 2924 C CA . SER B 1 133 ? -2.928 -20.297 8.102 1 93.94 133 SER B CA 1
ATOM 2925 C C . SER B 1 133 ? -2.213 -20.578 6.785 1 93.94 133 SER B C 1
ATOM 2927 O O . SER B 1 133 ? -1.318 -21.422 6.723 1 93.94 133 SER B O 1
ATOM 2929 N N . LEU B 1 134 ? -2.605 -19.859 5.801 1 95.88 134 LEU B N 1
ATOM 2930 C CA . LEU B 1 134 ? -1.983 -20 4.488 1 95.88 134 LEU B CA 1
ATOM 2931 C C . LEU B 1 134 ? -0.49 -19.688 4.559 1 95.88 134 LEU B C 1
ATOM 2933 O O . LEU B 1 134 ? 0.335 -20.516 4.16 1 95.88 134 LEU B O 1
ATOM 2937 N N . VAL B 1 135 ? -0.15 -18.562 5.125 1 96.88 135 VAL B N 1
ATOM 2938 C CA . VAL B 1 135 ? 1.244 -18.125 5.082 1 96.88 135 VAL B CA 1
ATOM 2939 C C . VAL B 1 135 ? 2.076 -18.984 6.039 1 96.88 135 VAL B C 1
ATOM 2941 O O . VAL B 1 135 ? 3.256 -19.234 5.785 1 96.88 135 VAL B O 1
ATOM 2944 N N . ALA B 1 136 ? 1.48 -19.469 7.125 1 96.94 136 ALA B N 1
ATOM 2945 C CA . ALA B 1 136 ? 2.193 -20.375 8.016 1 96.94 136 ALA B CA 1
ATOM 2946 C C . ALA B 1 136 ? 2.615 -21.656 7.285 1 96.94 136 ALA B C 1
ATOM 2948 O O . ALA B 1 136 ? 3.748 -22.125 7.438 1 96.94 136 ALA B O 1
ATOM 2949 N N . LYS B 1 137 ? 1.706 -22.203 6.547 1 97.5 137 LYS B N 1
ATOM 2950 C CA . LYS B 1 137 ? 2.006 -23.406 5.77 1 97.5 137 LYS B CA 1
ATOM 2951 C C . LYS B 1 137 ? 2.967 -23.094 4.625 1 97.5 137 LYS B C 1
ATOM 2953 O O . LYS B 1 137 ? 3.877 -23.875 4.344 1 97.5 137 LYS B O 1
ATOM 2958 N N . VAL B 1 138 ? 2.814 -21.953 3.961 1 98.12 138 VAL B N 1
ATOM 2959 C CA . VAL B 1 138 ? 3.701 -21.5 2.889 1 98.12 138 VAL B CA 1
ATOM 2960 C C . VAL B 1 138 ? 5.141 -21.469 3.395 1 98.12 138 VAL B C 1
ATOM 2962 O O . VAL B 1 138 ? 6.055 -21.953 2.73 1 98.12 138 VAL B O 1
ATOM 2965 N N . LYS B 1 139 ? 5.305 -20.891 4.562 1 98.12 139 LYS B N 1
ATOM 2966 C CA . LYS B 1 139 ? 6.629 -20.766 5.16 1 98.12 139 LYS B CA 1
ATOM 2967 C C . LYS B 1 139 ? 7.324 -22.109 5.254 1 98.12 139 LYS B C 1
ATOM 2969 O O . LYS B 1 139 ? 8.516 -22.234 4.953 1 98.12 139 LYS B O 1
ATOM 2974 N N . LYS B 1 140 ? 6.586 -23.141 5.57 1 97.75 140 LYS B N 1
ATOM 2975 C CA . LYS B 1 140 ? 7.129 -24.484 5.754 1 97.75 140 LYS B CA 1
ATOM 2976 C C . LYS B 1 140 ? 7.477 -25.125 4.414 1 97.75 140 LYS B C 1
ATOM 2978 O O . LYS B 1 140 ? 8.227 -26.094 4.359 1 97.75 140 LYS B O 1
ATOM 2983 N N . CYS B 1 141 ? 6.977 -24.594 3.344 1 98.5 141 CYS B N 1
ATOM 2984 C CA . CYS B 1 141 ? 7.137 -25.203 2.025 1 98.5 141 CYS B CA 1
ATOM 2985 C C . CYS B 1 141 ? 8.211 -24.469 1.221 1 98.5 141 CYS B C 1
ATOM 2987 O O . CYS B 1 141 ? 8.625 -24.938 0.162 1 98.5 141 CYS B O 1
ATOM 2989 N N . LEU B 1 142 ? 8.641 -23.312 1.745 1 98.38 142 LEU B N 1
ATOM 2990 C CA . LEU B 1 142 ? 9.555 -22.469 0.985 1 98.38 142 LEU B CA 1
ATOM 2991 C C . LEU B 1 142 ? 11.008 -22.828 1.295 1 98.38 142 LEU B C 1
ATOM 2993 O O . LEU B 1 142 ? 11.352 -23.078 2.449 1 98.38 142 LEU B O 1
ATOM 2997 N N . LYS B 1 143 ? 11.875 -22.781 0.246 1 97.69 143 LYS B N 1
ATOM 2998 C CA . LYS B 1 143 ? 13.328 -22.766 0.447 1 97.69 143 LYS B CA 1
ATOM 2999 C C . LYS B 1 143 ? 13.773 -21.438 1.073 1 97.69 143 LYS B C 1
ATOM 3001 O O . LYS B 1 143 ? 13.07 -20.438 0.984 1 97.69 143 LYS B O 1
ATOM 3006 N N . PRO B 1 144 ? 14.961 -21.516 1.679 1 96.25 144 PRO B N 1
ATOM 3007 C CA . PRO B 1 144 ? 15.531 -20.219 2.039 1 96.25 144 PRO B CA 1
ATOM 3008 C C . PRO B 1 144 ? 15.648 -19.266 0.847 1 96.25 144 PRO B C 1
ATOM 3010 O O . PRO B 1 144 ? 15.992 -19.703 -0.257 1 96.25 144 PRO B O 1
ATOM 3013 N N . LYS B 1 145 ? 15.211 -18.062 1.04 1 95.69 145 LYS B N 1
ATOM 3014 C CA . LYS B 1 145 ? 15.266 -17 0.038 1 95.69 145 LYS B CA 1
ATOM 3015 C C . LYS B 1 145 ? 14.219 -17.219 -1.051 1 95.69 145 LYS B C 1
ATOM 3017 O O . LYS B 1 145 ? 14.227 -16.531 -2.072 1 95.69 145 LYS B O 1
ATOM 3022 N N . GLY B 1 146 ? 13.398 -18.297 -0.877 1 98.19 146 GLY B N 1
ATOM 3023 C CA . GLY B 1 146 ? 12.281 -18.469 -1.799 1 98.19 146 GLY B CA 1
ATOM 3024 C C . GLY B 1 146 ? 11.242 -17.375 -1.706 1 98.19 146 GLY B C 1
ATOM 3025 O O . GLY B 1 146 ? 11.234 -16.609 -0.745 1 98.19 146 GLY B O 1
ATOM 3026 N N . TYR B 1 147 ? 10.406 -17.281 -2.73 1 98.75 147 TYR B N 1
ATOM 3027 C CA . TYR B 1 147 ? 9.383 -16.234 -2.795 1 98.75 147 TYR B CA 1
ATOM 3028 C C . TYR B 1 147 ? 7.984 -16.828 -2.689 1 98.75 147 TYR B C 1
ATOM 3030 O O . TYR B 1 147 ? 7.707 -17.875 -3.277 1 98.75 147 TYR B O 1
ATOM 3038 N N . PHE B 1 148 ? 7.223 -16.203 -1.845 1 98.81 148 PHE B N 1
ATOM 3039 C CA . PHE B 1 148 ? 5.77 -16.344 -1.889 1 98.81 148 PHE B CA 1
ATOM 3040 C C . PHE B 1 148 ? 5.145 -15.188 -2.668 1 98.81 148 PHE B C 1
ATOM 3042 O O . PHE B 1 148 ? 5.258 -14.031 -2.271 1 98.81 148 PHE B O 1
ATOM 3049 N N . ILE B 1 149 ? 4.504 -15.477 -3.84 1 98.88 149 ILE B N 1
ATOM 3050 C CA . ILE B 1 149 ? 3.914 -14.484 -4.73 1 98.88 149 ILE B CA 1
ATOM 3051 C C . ILE B 1 149 ? 2.406 -14.703 -4.816 1 98.88 149 ILE B C 1
ATOM 3053 O O . ILE B 1 149 ? 1.949 -15.781 -5.199 1 98.88 149 ILE B O 1
ATOM 3057 N N . PHE B 1 150 ? 1.654 -13.648 -4.465 1 98.31 150 PHE B N 1
ATOM 3058 C CA . PHE B 1 150 ? 0.223 -13.844 -4.273 1 98.31 150 PHE B CA 1
ATOM 3059 C C . PHE B 1 150 ? -0.556 -12.602 -4.691 1 98.31 150 PHE B C 1
ATOM 3061 O O . PHE B 1 150 ? 0.028 -11.539 -4.895 1 98.31 150 PHE B O 1
ATOM 3068 N N . CYS B 1 151 ? -1.81 -12.758 -4.918 1 97.56 151 CYS B N 1
ATOM 3069 C CA . CYS B 1 151 ? -2.713 -11.609 -4.969 1 97.56 151 CYS B CA 1
ATOM 3070 C C . CYS B 1 151 ? -3.77 -11.703 -3.873 1 97.56 151 CYS B C 1
ATOM 3072 O O . CYS B 1 151 ? -4.047 -12.789 -3.361 1 97.56 151 CYS B O 1
ATOM 3074 N N . TYR B 1 152 ? -4.254 -10.641 -3.398 1 96.38 152 TYR B N 1
ATOM 3075 C CA . TYR B 1 152 ? -5.258 -10.5 -2.348 1 96.38 152 TYR B CA 1
ATOM 3076 C C . TYR B 1 152 ? -6.012 -9.188 -2.484 1 96.38 152 TYR B C 1
ATOM 3078 O O . TYR B 1 152 ? -5.566 -8.281 -3.193 1 96.38 152 TYR B O 1
ATOM 3086 N N . GLU B 1 153 ? -7.195 -9.125 -1.938 1 96 153 GLU B N 1
ATOM 3087 C CA . GLU B 1 153 ? -7.941 -7.875 -1.985 1 96 153 GLU B CA 1
ATOM 3088 C C . GLU B 1 153 ? -7.164 -6.738 -1.331 1 96 153 GLU B C 1
ATOM 3090 O O . GLU B 1 153 ? -6.562 -6.922 -0.269 1 96 153 GLU B O 1
ATOM 3095 N N . ALA B 1 154 ? -7.215 -5.57 -1.927 1 97.38 154 ALA B N 1
ATOM 3096 C CA . ALA B 1 154 ? -6.434 -4.426 -1.47 1 97.38 154 ALA B CA 1
ATOM 3097 C C . ALA B 1 154 ? -6.855 -3.996 -0.068 1 97.38 154 ALA B C 1
ATOM 3099 O O . ALA B 1 154 ? -6.02 -3.598 0.746 1 97.38 154 ALA B O 1
ATOM 3100 N N . LEU B 1 155 ? -8.141 -4.09 0.234 1 96.12 155 LEU B N 1
ATOM 3101 C CA . LEU B 1 155 ? -8.648 -3.615 1.516 1 96.12 155 LEU B CA 1
ATOM 3102 C C . LEU B 1 155 ? -8.078 -4.434 2.666 1 96.12 155 LEU B C 1
ATOM 3104 O O . LEU B 1 155 ? -8.18 -4.035 3.83 1 96.12 155 LEU B O 1
ATOM 3108 N N . SER B 1 156 ? -7.477 -5.586 2.395 1 95.25 156 SER B N 1
ATOM 3109 C CA . SER B 1 156 ? -6.941 -6.477 3.418 1 95.25 156 SER B CA 1
ATOM 3110 C C . SER B 1 156 ? -5.441 -6.273 3.602 1 95.25 156 SER B C 1
ATOM 3112 O O . SER B 1 156 ? -4.762 -7.121 4.18 1 95.25 156 SER B O 1
ATOM 3114 N N . LEU B 1 157 ? -4.914 -5.16 3.117 1 97.69 157 LEU B N 1
ATOM 3115 C CA . LEU B 1 157 ? -3.482 -4.887 3.137 1 97.69 157 LEU B CA 1
ATOM 3116 C C . LEU B 1 157 ? -2.914 -5.062 4.543 1 97.69 157 LEU B C 1
ATOM 3118 O O . LEU B 1 157 ? -1.904 -5.746 4.727 1 97.69 157 LEU B O 1
ATOM 3122 N N . CYS B 1 158 ? -3.496 -4.465 5.539 1 96.81 158 CYS B N 1
ATOM 3123 C CA . CYS B 1 158 ? -2.979 -4.523 6.898 1 96.81 158 CYS B CA 1
ATOM 3124 C C . CYS B 1 158 ? -2.953 -5.961 7.414 1 96.81 158 CYS B C 1
ATOM 3126 O O . CYS B 1 158 ? -1.981 -6.383 8.039 1 96.81 158 CYS B O 1
ATOM 3128 N N . LEU B 1 159 ? -4.008 -6.719 7.141 1 94.75 159 LEU B N 1
ATOM 3129 C CA . LEU B 1 159 ? -4.078 -8.125 7.52 1 94.75 159 LEU B CA 1
ATOM 3130 C C . LEU B 1 159 ? -2.961 -8.922 6.855 1 94.75 159 LEU B C 1
ATOM 3132 O O . LEU B 1 159 ? -2.32 -9.758 7.496 1 94.75 159 LEU B O 1
ATOM 3136 N N . VAL B 1 160 ? -2.74 -8.664 5.625 1 96.62 160 VAL B N 1
ATOM 3137 C CA . VAL B 1 160 ? -1.737 -9.375 4.84 1 96.62 160 VAL B CA 1
ATOM 3138 C C . VAL B 1 160 ? -0.347 -9.109 5.41 1 96.62 160 VAL B C 1
ATOM 3140 O O . VAL B 1 160 ? 0.429 -10.039 5.633 1 96.62 160 VAL B O 1
ATOM 3143 N N . ILE B 1 161 ? -0.07 -7.855 5.652 1 97.56 161 ILE B N 1
ATOM 3144 C CA . ILE B 1 161 ? 1.247 -7.477 6.152 1 97.56 161 ILE B CA 1
ATOM 3145 C C . ILE B 1 161 ? 1.473 -8.102 7.527 1 97.56 161 ILE B C 1
ATOM 3147 O O . ILE B 1 161 ? 2.551 -8.633 7.809 1 97.56 161 ILE B O 1
ATOM 3151 N N . GLU B 1 162 ? 0.501 -8.07 8.344 1 95.62 162 GLU B N 1
ATOM 3152 C CA . GLU B 1 162 ? 0.588 -8.695 9.664 1 95.62 162 GLU B CA 1
ATOM 3153 C C . GLU B 1 162 ? 0.83 -10.203 9.547 1 95.62 162 GLU B C 1
ATOM 3155 O O . GLU B 1 162 ? 1.651 -10.758 10.273 1 95.62 162 GLU B O 1
ATOM 3160 N N . GLY B 1 163 ? 0.084 -10.859 8.695 1 96 163 GLY B N 1
ATOM 3161 C CA . GLY B 1 163 ? 0.246 -12.289 8.484 1 96 163 GLY B CA 1
ATOM 3162 C C . GLY B 1 163 ? 1.64 -12.672 8.023 1 96 163 GLY B C 1
ATOM 3163 O O . GLY B 1 163 ? 2.236 -13.609 8.547 1 96 163 GLY B O 1
ATOM 3164 N N . LEU B 1 164 ? 2.166 -11.953 7.047 1 97.81 164 LEU B N 1
ATOM 3165 C CA . LEU B 1 164 ? 3.51 -12.219 6.543 1 97.81 164 LEU B CA 1
ATOM 3166 C C . LEU B 1 164 ? 4.547 -12.062 7.648 1 97.81 164 LEU B C 1
ATOM 3168 O O . LEU B 1 164 ? 5.422 -12.914 7.809 1 97.81 164 LEU B O 1
ATOM 3172 N N . LYS B 1 165 ? 4.391 -11 8.344 1 95.31 165 LYS B N 1
ATOM 3173 C CA . LYS B 1 165 ? 5.34 -10.711 9.414 1 95.31 165 LYS B CA 1
ATOM 3174 C C . LYS B 1 165 ? 5.332 -11.828 10.461 1 95.31 165 LYS B C 1
ATOM 3176 O O . LYS B 1 165 ? 6.383 -12.195 10.992 1 95.31 165 LYS B O 1
ATOM 3181 N N . SER B 1 166 ? 4.207 -12.359 10.773 1 95.38 166 SER B N 1
ATOM 3182 C CA . SER B 1 166 ? 4.051 -13.352 11.836 1 95.38 166 SER B CA 1
ATOM 3183 C C . SER B 1 166 ? 4.859 -14.609 11.539 1 95.38 166 SER B C 1
ATOM 3185 O O . SER B 1 166 ? 5.188 -15.375 12.445 1 95.38 166 SER B O 1
ATOM 3187 N N . VAL B 1 167 ? 5.199 -14.859 10.289 1 97.19 167 VAL B N 1
ATOM 3188 C CA . VAL B 1 167 ? 5.93 -16.078 9.93 1 97.19 167 VAL B CA 1
ATOM 3189 C C . VAL B 1 167 ? 7.285 -15.703 9.336 1 97.19 167 VAL B C 1
ATOM 3191 O O . VAL B 1 167 ? 7.93 -16.531 8.68 1 97.19 167 VAL B O 1
ATOM 3194 N N . LYS B 1 168 ? 7.645 -14.391 9.391 1 96 168 LYS B N 1
ATOM 3195 C CA . LYS B 1 168 ? 8.945 -13.867 8.977 1 96 168 LYS B CA 1
ATOM 3196 C C . LYS B 1 168 ? 9.109 -13.938 7.465 1 96 168 LYS B C 1
ATOM 3198 O O . LYS B 1 168 ? 10.172 -14.312 6.965 1 96 168 LYS B O 1
ATOM 3203 N N . LEU B 1 169 ? 8.094 -13.758 6.758 1 98.31 169 LEU B N 1
ATOM 3204 C CA . LEU B 1 169 ? 8.141 -13.477 5.324 1 98.31 169 LEU B CA 1
ATOM 3205 C C . LEU B 1 169 ? 8.164 -11.977 5.07 1 98.31 169 LEU B C 1
ATOM 3207 O O . LEU B 1 169 ? 7.285 -11.25 5.531 1 98.31 169 LEU B O 1
ATOM 3211 N N . THR B 1 170 ? 9.125 -11.531 4.375 1 97.88 170 THR B N 1
ATOM 3212 C CA . THR B 1 170 ? 9.312 -10.102 4.152 1 97.88 170 THR B CA 1
ATOM 3213 C C . THR B 1 170 ? 8.688 -9.672 2.828 1 97.88 170 THR B C 1
ATOM 3215 O O . THR B 1 170 ? 9.078 -10.156 1.765 1 97.88 170 THR B O 1
ATOM 3218 N N . LEU B 1 171 ? 7.707 -8.805 2.934 1 98.5 171 LEU B N 1
ATOM 3219 C CA . LEU B 1 171 ? 7.137 -8.242 1.713 1 98.5 171 LEU B CA 1
ATOM 3220 C C . LEU B 1 171 ? 8.148 -7.348 1.002 1 98.5 171 LEU B C 1
ATOM 3222 O O . LEU B 1 171 ? 8.508 -6.285 1.511 1 98.5 171 LEU B O 1
ATOM 3226 N N . GLU B 1 172 ? 8.594 -7.73 -0.199 1 98.38 172 GLU B N 1
ATOM 3227 C CA . GLU B 1 172 ? 9.648 -7.004 -0.9 1 98.38 172 GLU B CA 1
ATOM 3228 C C . GLU B 1 172 ? 9.078 -6.164 -2.037 1 98.38 172 GLU B C 1
ATOM 3230 O O . GLU B 1 172 ? 9.648 -5.133 -2.402 1 98.38 172 GLU B O 1
ATOM 3235 N N . THR B 1 173 ? 8.07 -6.641 -2.629 1 98.81 173 THR B N 1
ATOM 3236 C CA . THR B 1 173 ? 7.465 -5.949 -3.762 1 98.81 173 THR B CA 1
ATOM 3237 C C . THR B 1 173 ? 5.945 -5.973 -3.656 1 98.81 173 THR B C 1
ATOM 3239 O O . THR B 1 173 ? 5.355 -7.004 -3.33 1 98.81 173 THR B O 1
ATOM 3242 N N . LEU B 1 174 ? 5.332 -4.855 -3.848 1 98.88 174 LEU B N 1
ATOM 3243 C CA . LEU B 1 174 ? 3.885 -4.668 -3.775 1 98.88 174 LEU B CA 1
ATOM 3244 C C . LEU B 1 174 ? 3.379 -3.871 -4.973 1 98.88 174 LEU B C 1
ATOM 3246 O O . LEU B 1 174 ? 3.963 -2.844 -5.332 1 98.88 174 LEU B O 1
ATOM 3250 N N . ARG B 1 175 ? 2.377 -4.352 -5.664 1 98.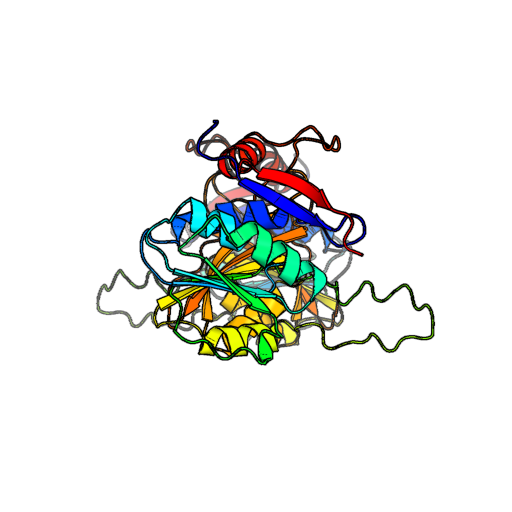94 175 ARG B N 1
ATOM 3251 C CA . ARG B 1 175 ? 1.729 -3.65 -6.77 1 98.94 175 ARG B CA 1
ATOM 3252 C C . ARG B 1 175 ? 0.211 -3.729 -6.652 1 98.94 175 ARG B C 1
ATOM 3254 O O . ARG B 1 175 ? -0.349 -4.816 -6.492 1 98.94 175 ARG B O 1
ATOM 3261 N N . PHE B 1 176 ? -0.409 -2.604 -6.711 1 98.81 176 PHE B N 1
ATOM 3262 C CA . PHE B 1 176 ? -1.865 -2.568 -6.645 1 98.81 176 PHE B CA 1
ATOM 3263 C C . PHE B 1 176 ? -2.475 -2.629 -8.039 1 98.81 176 PHE B C 1
ATOM 3265 O O . PHE B 1 176 ? -1.816 -2.293 -9.023 1 98.81 176 PHE B O 1
ATOM 3272 N N . VAL B 1 177 ? -3.688 -3.107 -8.109 1 98.69 177 VAL B N 1
ATOM 3273 C CA . VAL B 1 177 ? -4.469 -3.164 -9.344 1 98.69 177 VAL B CA 1
ATOM 3274 C C . VAL B 1 177 ? -5.703 -2.277 -9.211 1 98.69 177 VAL B C 1
ATOM 3276 O O . VAL B 1 177 ? -6.434 -2.359 -8.219 1 98.69 177 VAL B O 1
ATOM 3279 N N . GLN B 1 178 ? -5.887 -1.432 -10.18 1 97.69 178 GLN B N 1
ATOM 3280 C CA . GLN B 1 178 ? -7.02 -0.513 -10.258 1 97.69 178 GLN B CA 1
ATOM 3281 C C . GLN B 1 178 ? -7.797 -0.707 -11.555 1 97.69 178 GLN B C 1
ATOM 3283 O O . GLN B 1 178 ? -7.203 -0.92 -12.617 1 97.69 178 GLN B O 1
ATOM 3288 N N . SER B 1 179 ? -9.148 -0.576 -11.445 1 95.56 179 SER B N 1
ATOM 3289 C CA . SER B 1 179 ? -9.969 -0.694 -12.648 1 95.56 179 SER B CA 1
ATOM 3290 C C . SER B 1 179 ? -9.711 0.466 -13.602 1 95.56 179 SER B C 1
ATOM 3292 O O . SER B 1 179 ? -9.594 0.265 -14.812 1 95.56 179 SER B O 1
ATOM 3294 N N . PHE B 1 180 ? -9.68 1.693 -13.016 1 93.88 180 PHE B N 1
ATOM 3295 C CA . PHE B 1 180 ? -9.375 2.916 -13.75 1 93.88 180 PHE B CA 1
ATOM 3296 C C . PHE B 1 180 ? -8.383 3.775 -12.969 1 93.88 180 PHE B C 1
ATOM 3298 O O . PHE B 1 180 ? -8.172 3.561 -11.773 1 93.88 180 PHE B O 1
ATOM 3305 N N . LYS B 1 181 ? -7.805 4.648 -13.742 1 92.88 181 LYS B N 1
ATOM 3306 C CA . LYS B 1 181 ? -6.746 5.461 -13.164 1 92.88 181 LYS B CA 1
ATOM 3307 C C . LYS B 1 181 ? -7.238 6.203 -11.922 1 92.88 181 LYS B C 1
ATOM 3309 O O . LYS B 1 181 ? -6.465 6.48 -11.008 1 92.88 181 LYS B O 1
ATOM 3314 N N . ASP B 1 182 ? -8.531 6.551 -11.805 1 94.38 182 ASP B N 1
ATOM 3315 C CA . ASP B 1 182 ? -9.047 7.371 -10.711 1 94.38 182 ASP B CA 1
ATOM 3316 C C . ASP B 1 182 ? -9.836 6.527 -9.711 1 94.38 182 ASP B C 1
ATOM 3318 O O . ASP B 1 182 ? -10.555 7.066 -8.867 1 94.38 182 ASP B O 1
ATOM 3322 N N . LYS B 1 183 ? -9.773 5.215 -9.805 1 96.5 183 LYS B N 1
ATOM 3323 C CA . LYS B 1 183 ? -10.5 4.328 -8.891 1 96.5 183 LYS B CA 1
ATOM 3324 C C . LYS B 1 183 ? -9.562 3.766 -7.824 1 96.5 183 LYS B C 1
ATOM 3326 O O . LYS B 1 183 ? -8.375 3.564 -8.07 1 96.5 183 LYS B O 1
ATOM 3331 N N . ASN B 1 184 ? -10.148 3.508 -6.695 1 98.25 184 ASN B N 1
ATOM 3332 C CA . ASN B 1 184 ? -9.406 2.838 -5.633 1 98.25 184 ASN B CA 1
ATOM 3333 C C . ASN B 1 184 ? -8.891 1.472 -6.078 1 98.25 184 ASN B C 1
ATOM 3335 O O . ASN B 1 184 ? -9.508 0.822 -6.93 1 98.25 184 ASN B O 1
ATOM 3339 N N . ALA B 1 185 ? -7.727 1.083 -5.512 1 98.56 185 ALA B N 1
ATOM 3340 C CA . ALA B 1 185 ? -7.227 -0.265 -5.77 1 98.56 185 ALA B CA 1
ATOM 3341 C C . ALA B 1 185 ? -8.188 -1.319 -5.23 1 98.56 185 ALA B C 1
ATOM 3343 O O . ALA B 1 185 ? -8.742 -1.162 -4.141 1 98.56 185 ALA B O 1
ATOM 3344 N N . HIS B 1 186 ? -8.43 -2.389 -5.988 1 97.25 186 HIS B N 1
ATOM 3345 C CA . HIS B 1 186 ? -9.305 -3.459 -5.52 1 97.25 186 HIS B CA 1
ATOM 3346 C C . HIS B 1 186 ? -8.508 -4.727 -5.223 1 97.25 186 HIS B C 1
ATOM 3348 O O . HIS B 1 186 ? -8.969 -5.598 -4.484 1 97.25 186 HIS B O 1
ATOM 3354 N N . LEU B 1 187 ? -7.336 -4.781 -5.797 1 97.5 187 LEU B N 1
ATOM 3355 C CA . LEU B 1 187 ? -6.477 -5.957 -5.695 1 97.5 187 LEU B CA 1
ATOM 3356 C C . LEU B 1 187 ? -5.035 -5.555 -5.418 1 97.5 187 LEU B C 1
ATOM 3358 O O . LEU B 1 187 ? -4.602 -4.469 -5.816 1 97.5 187 LEU B O 1
ATOM 3362 N N . MET B 1 188 ? -4.336 -6.398 -4.648 1 98.5 188 MET B N 1
ATOM 3363 C CA . MET B 1 188 ? -2.891 -6.234 -4.5 1 98.5 188 MET B CA 1
ATOM 3364 C C . MET B 1 188 ? -2.152 -7.477 -4.988 1 98.5 188 MET B C 1
ATOM 3366 O O . MET B 1 188 ? -2.648 -8.594 -4.844 1 98.5 188 MET B O 1
ATOM 3370 N N . LEU B 1 189 ? -1.02 -7.281 -5.625 1 98.81 189 LEU B N 1
ATOM 3371 C CA . LEU B 1 189 ? -0.017 -8.289 -5.941 1 98.81 189 LEU B CA 1
ATOM 3372 C C . LEU B 1 189 ? 1.21 -8.141 -5.051 1 98.81 189 LEU B C 1
ATOM 3374 O O . LEU B 1 189 ? 1.78 -7.051 -4.953 1 98.81 189 LEU B O 1
ATOM 3378 N N . GLY B 1 190 ? 1.601 -9.234 -4.379 1 98.75 190 GLY B N 1
ATOM 3379 C CA . GLY B 1 190 ? 2.721 -9.156 -3.455 1 98.75 190 GLY B CA 1
ATOM 3380 C C . GLY B 1 190 ? 3.744 -10.258 -3.664 1 98.75 190 GLY B C 1
ATOM 3381 O O . GLY B 1 190 ? 3.389 -11.383 -4.016 1 98.75 190 GLY B O 1
ATOM 3382 N N . ALA B 1 191 ? 5.008 -9.93 -3.518 1 98.88 191 ALA B N 1
ATOM 3383 C CA . ALA B 1 191 ? 6.109 -10.891 -3.436 1 98.88 191 ALA B CA 1
ATOM 3384 C C . ALA B 1 191 ? 6.809 -10.812 -2.082 1 98.88 191 ALA B C 1
ATOM 3386 O O . ALA B 1 191 ? 7.375 -9.773 -1.728 1 98.88 191 ALA B O 1
ATOM 3387 N N . ALA B 1 192 ? 6.648 -11.844 -1.337 1 98.75 192 ALA B N 1
ATOM 3388 C CA . ALA B 1 192 ? 7.27 -11.93 -0.019 1 98.75 192 ALA B CA 1
ATOM 3389 C C . ALA B 1 192 ? 8.414 -12.945 -0.021 1 98.75 192 ALA B C 1
ATOM 3391 O O . ALA B 1 192 ? 8.273 -14.047 -0.547 1 98.75 192 ALA B O 1
ATOM 3392 N N . ARG B 1 193 ? 9.469 -12.578 0.529 1 98.38 193 ARG B N 1
ATOM 3393 C CA . ARG B 1 193 ? 10.68 -13.398 0.484 1 98.38 193 ARG B CA 1
ATOM 3394 C C . ARG B 1 193 ? 10.961 -14.031 1.843 1 98.38 193 ARG B C 1
ATOM 3396 O O . ARG B 1 193 ? 10.828 -13.375 2.877 1 98.38 193 ARG B O 1
ATOM 3403 N N . ASN B 1 194 ? 11.344 -15.273 1.798 1 97.5 194 ASN B N 1
ATOM 3404 C CA . ASN B 1 194 ? 11.719 -16 3.004 1 97.5 194 ASN B CA 1
ATOM 3405 C C . ASN B 1 194 ? 13.086 -15.555 3.527 1 97.5 194 ASN B C 1
ATOM 3407 O O . ASN B 1 194 ? 14.062 -15.539 2.783 1 97.5 194 ASN B O 1
ATOM 3411 N N . ASN B 1 195 ? 13.172 -15.125 4.809 1 89.31 195 ASN B N 1
ATOM 3412 C CA . ASN B 1 195 ? 14.406 -14.758 5.484 1 89.31 195 ASN B CA 1
ATOM 3413 C C . ASN B 1 195 ? 15.094 -13.578 4.805 1 89.31 195 ASN B C 1
ATOM 3415 O O . ASN B 1 195 ? 16.281 -13.633 4.5 1 89.31 195 ASN B O 1
ATOM 3419 N N . SER B 1 196 ? 14.438 -12.555 4.488 1 90.5 196 SER B N 1
ATOM 3420 C CA . SER B 1 196 ? 14.938 -11.352 3.838 1 90.5 196 SER B CA 1
ATOM 3421 C C . SER B 1 196 ? 14.766 -10.125 4.734 1 90.5 196 SER B C 1
ATOM 3423 O O . SER B 1 196 ? 13.883 -10.102 5.594 1 90.5 196 SER B O 1
ATOM 3425 N N . LYS B 1 197 ? 15.641 -9.172 4.547 1 87.81 197 LYS B N 1
ATOM 3426 C CA . LYS B 1 197 ? 15.539 -7.887 5.227 1 87.81 197 LYS B CA 1
ATOM 3427 C C . LYS B 1 197 ? 15.422 -6.742 4.223 1 87.81 197 LYS B C 1
ATOM 3429 O O . LYS B 1 197 ? 15.609 -5.578 4.574 1 87.81 197 LYS B O 1
ATOM 3434 N N . SER B 1 198 ? 15.18 -7.141 2.986 1 89.94 198 SER B N 1
ATOM 3435 C CA . SER B 1 198 ? 15.125 -6.152 1.91 1 89.94 198 SER B CA 1
ATOM 3436 C C . SER B 1 198 ? 13.977 -5.172 2.113 1 89.94 198 SER B C 1
ATOM 3438 O O . SER B 1 198 ? 12.938 -5.531 2.676 1 89.94 198 SER B O 1
ATOM 3440 N N . ALA B 1 199 ? 14.227 -3.963 1.622 1 91.25 199 ALA B N 1
ATOM 3441 C CA . ALA B 1 199 ? 13.203 -2.922 1.72 1 91.25 199 ALA B CA 1
ATOM 3442 C C . ALA B 1 199 ? 12.078 -3.164 0.724 1 91.25 199 ALA B C 1
ATOM 3444 O O . ALA B 1 199 ? 12.297 -3.721 -0.354 1 91.25 199 ALA B O 1
ATOM 3445 N N . LEU B 1 200 ? 10.938 -2.711 1.067 1 97.81 200 LEU B N 1
ATOM 3446 C CA . LEU B 1 200 ? 9.75 -2.826 0.235 1 97.81 200 LEU B CA 1
ATOM 3447 C C . LEU B 1 200 ? 9.82 -1.868 -0.95 1 97.81 200 LEU B C 1
ATOM 3449 O O . LEU B 1 200 ? 10.219 -0.713 -0.797 1 97.81 200 LEU B O 1
ATOM 3453 N N . LYS B 1 201 ? 9.5 -2.361 -2.105 1 98.44 201 LYS B N 1
ATOM 3454 C CA . LYS B 1 201 ? 9.234 -1.545 -3.289 1 98.44 201 LYS B CA 1
ATOM 3455 C C . LYS B 1 201 ? 7.75 -1.538 -3.635 1 98.44 201 LYS B C 1
ATOM 3457 O O . LYS B 1 201 ? 7.145 -2.596 -3.812 1 98.44 201 LYS B O 1
ATOM 3462 N N . VAL B 1 202 ? 7.188 -0.365 -3.67 1 98.75 202 VAL B N 1
ATOM 3463 C CA . VAL B 1 202 ? 5.809 -0.216 -4.117 1 98.75 202 VAL B CA 1
ATOM 3464 C C . VAL B 1 202 ? 5.781 0.217 -5.582 1 98.75 202 VAL B C 1
ATOM 3466 O O . VAL B 1 202 ? 6.109 1.361 -5.902 1 98.75 202 VAL B O 1
ATOM 3469 N N . LEU B 1 203 ? 5.359 -0.677 -6.441 1 98.88 203 LEU B N 1
ATOM 3470 C CA . LEU B 1 203 ? 5.395 -0.464 -7.883 1 98.88 203 LEU B CA 1
ATOM 3471 C C . LEU B 1 203 ? 4.215 0.392 -8.336 1 98.88 203 LEU B C 1
ATOM 3473 O O . LEU B 1 203 ? 3.217 0.509 -7.621 1 98.88 203 LEU B O 1
ATOM 3477 N N . PRO B 1 204 ? 4.367 1.008 -9.562 1 98.5 204 PRO B N 1
ATOM 3478 C CA . PRO B 1 204 ? 3.186 1.661 -10.133 1 98.5 204 PRO B CA 1
ATOM 3479 C C . PRO B 1 204 ? 1.994 0.715 -10.266 1 98.5 204 PRO B C 1
ATOM 3481 O O . PRO B 1 204 ? 2.17 -0.466 -10.578 1 98.5 204 PRO B O 1
ATOM 3484 N N . PRO B 1 205 ? 0.821 1.235 -9.984 1 98.56 205 PRO B N 1
ATOM 3485 C CA . PRO B 1 205 ? -0.338 0.345 -10.078 1 98.56 205 PRO B CA 1
ATOM 3486 C C . PRO B 1 205 ? -0.578 -0.159 -11.5 1 98.56 205 PRO B C 1
ATOM 3488 O O . PRO B 1 205 ? -0.171 0.492 -12.469 1 98.56 205 PRO B O 1
ATOM 3491 N N . LEU B 1 206 ? -1.129 -1.317 -11.594 1 98.56 206 LEU B N 1
ATOM 3492 C CA . LEU B 1 206 ? -1.664 -1.82 -12.852 1 98.56 206 LEU B CA 1
ATOM 3493 C C . LEU B 1 206 ? -3.072 -1.288 -13.094 1 98.56 206 LEU B C 1
ATOM 3495 O O . LEU B 1 206 ? -4 -1.608 -12.352 1 98.56 206 LEU B O 1
ATOM 3499 N N . ILE B 1 207 ? -3.232 -0.478 -14.078 1 97.81 207 ILE B N 1
ATOM 3500 C CA . ILE B 1 207 ? -4.543 0.009 -14.492 1 97.81 207 ILE B CA 1
ATOM 3501 C C . ILE B 1 207 ? -5.133 -0.928 -15.547 1 97.81 207 ILE B C 1
ATOM 3503 O O . ILE B 1 207 ? -4.535 -1.141 -16.594 1 97.81 207 ILE B O 1
ATOM 3507 N N . THR B 1 208 ? -6.312 -1.474 -15.297 1 97.06 208 THR B N 1
ATOM 3508 C CA . THR B 1 208 ? -6.785 -2.555 -16.156 1 97.06 208 THR B CA 1
ATOM 3509 C C . THR B 1 208 ? -7.531 -2 -17.359 1 97.06 208 THR B C 1
ATOM 3511 O O . THR B 1 208 ? -7.438 -2.551 -18.453 1 97.06 208 THR B O 1
ATOM 3514 N N . HIS B 1 209 ? -8.266 -0.849 -17.125 1 95.31 209 HIS B N 1
ATOM 3515 C CA . HIS B 1 209 ? -9.086 -0.274 -18.188 1 95.31 209 HIS B CA 1
ATOM 3516 C C . HIS B 1 209 ? -8.906 1.238 -18.266 1 95.31 209 HIS B C 1
ATOM 3518 O O . HIS B 1 209 ? -8.578 1.881 -17.266 1 95.31 209 HIS B O 1
ATOM 3524 N N . HIS B 1 210 ? -9.141 1.78 -19.469 1 88.5 210 HIS B N 1
ATOM 3525 C CA . HIS B 1 210 ? -9.109 3.229 -19.641 1 88.5 210 HIS B CA 1
ATOM 3526 C C . HIS B 1 210 ? -10.445 3.859 -19.25 1 88.5 210 HIS B C 1
ATOM 3528 O O . HIS B 1 210 ? -10.5 5.047 -18.922 1 88.5 210 HIS B O 1
ATOM 3534 N N . SER B 1 211 ? -11.492 3.111 -19.469 1 82.5 211 SER B N 1
ATOM 3535 C CA . SER B 1 211 ? -12.844 3.594 -19.203 1 82.5 211 SER B CA 1
ATOM 3536 C C . SER B 1 211 ? -13.727 2.482 -18.641 1 82.5 211 SER B C 1
ATOM 3538 O O . SER B 1 211 ? -13.266 1.356 -18.438 1 82.5 211 SER B O 1
ATOM 3540 N N . LYS B 1 212 ? -14.961 2.869 -18.422 1 79.44 212 LYS B N 1
ATOM 3541 C CA . LYS B 1 212 ? -15.906 1.921 -17.844 1 79.44 212 LYS B CA 1
ATOM 3542 C C . LYS B 1 212 ? -16.266 0.828 -18.844 1 79.44 212 LYS B C 1
ATOM 3544 O O . LYS B 1 212 ? -16.859 -0.194 -18.469 1 79.44 212 LYS B O 1
ATOM 3549 N N . ASN B 1 213 ? -15.844 1.139 -20.031 1 76 213 ASN B N 1
ATOM 3550 C CA . ASN B 1 213 ? -16.047 0.105 -21.047 1 76 213 ASN B CA 1
ATOM 3551 C C . ASN B 1 213 ? -15.078 -1.058 -20.859 1 76 213 ASN B C 1
ATOM 3553 O O . ASN B 1 213 ? -13.867 -0.89 -21.016 1 76 213 ASN B O 1
ATOM 3557 N N . GLN B 1 214 ? -15.57 -2.242 -20.562 1 73 214 GLN B N 1
ATOM 3558 C CA . GLN B 1 214 ? -14.766 -3.408 -20.219 1 73 214 GLN B CA 1
ATOM 3559 C C . GLN B 1 214 ? -13.867 -3.828 -21.391 1 73 214 GLN B C 1
ATOM 3561 O O . GLN B 1 214 ? -12.875 -4.527 -21.188 1 73 214 GLN B O 1
ATOM 3566 N N . SER B 1 215 ? -14.172 -3.424 -22.5 1 76.75 215 SER B N 1
ATOM 3567 C CA . SER B 1 215 ? -13.352 -3.793 -23.656 1 76.75 215 SER B CA 1
ATOM 3568 C C . SER B 1 215 ? -12.219 -2.795 -23.875 1 76.75 215 SER B C 1
ATOM 3570 O O . SER B 1 215 ? -11.359 -3.002 -24.734 1 76.75 215 SER B O 1
ATOM 3572 N N . ASP B 1 216 ? -12.172 -1.896 -23.047 1 88.12 216 ASP B N 1
ATOM 3573 C CA . ASP B 1 216 ? -11.18 -0.838 -23.219 1 88.12 216 ASP B CA 1
ATOM 3574 C C . ASP B 1 216 ? -9.984 -1.048 -22.297 1 88.12 216 ASP B C 1
ATOM 3576 O O . ASP B 1 216 ? -9.633 -0.163 -21.516 1 88.12 216 ASP B O 1
ATOM 3580 N N . ASN B 1 217 ? -9.406 -2.268 -22.484 1 93.12 217 ASN B N 1
ATOM 3581 C CA . ASN B 1 217 ? -8.234 -2.629 -21.688 1 93.12 217 ASN B CA 1
ATOM 3582 C C . ASN B 1 217 ? -7.055 -1.696 -21.969 1 93.12 217 ASN B C 1
ATOM 3584 O O . ASN B 1 217 ? -6.922 -1.176 -23.078 1 93.12 217 ASN B O 1
ATOM 3588 N N . THR B 1 218 ? -6.223 -1.467 -20.984 1 96.31 218 THR B N 1
ATOM 3589 C CA . THR B 1 218 ? -4.98 -0.729 -21.188 1 96.31 218 THR B CA 1
ATOM 3590 C C . THR B 1 218 ? -4.004 -1.539 -22.031 1 96.31 218 THR B C 1
ATOM 3592 O O . THR B 1 218 ? -4.148 -2.756 -22.172 1 96.31 218 THR B O 1
ATOM 3595 N N . LYS B 1 219 ? -3.01 -0.837 -22.625 1 96 219 LYS B N 1
ATOM 3596 C CA . LYS B 1 219 ? -1.983 -1.506 -23.422 1 96 219 LYS B CA 1
ATOM 3597 C C . LYS B 1 219 ? -1.233 -2.541 -22.594 1 96 219 LYS B C 1
ATOM 3599 O O . LYS B 1 219 ? -0.895 -3.619 -23.094 1 96 219 LYS B O 1
ATOM 3604 N N . GLU B 1 220 ? -0.973 -2.217 -21.344 1 97.38 220 GLU B N 1
ATOM 3605 C CA . GLU B 1 220 ? -0.261 -3.141 -20.469 1 97.38 220 GLU B CA 1
ATOM 3606 C C . GLU B 1 220 ? -1.054 -4.43 -20.266 1 97.38 220 GLU B C 1
ATOM 3608 O O . GLU B 1 220 ? -0.499 -5.527 -20.344 1 97.38 220 GLU B O 1
ATOM 3613 N N . VAL B 1 221 ? -2.35 -4.328 -20.016 1 97.62 221 VAL B N 1
ATOM 3614 C CA . VAL B 1 221 ? -3.197 -5.496 -19.812 1 97.62 221 VAL B CA 1
ATOM 3615 C C . VAL B 1 221 ? -3.273 -6.32 -21.094 1 97.62 221 VAL B C 1
ATOM 3617 O O . VAL B 1 221 ? -3.201 -7.551 -21.047 1 97.62 221 VAL B O 1
ATOM 3620 N N . LEU B 1 222 ? -3.371 -5.652 -22.219 1 96.56 222 LEU B N 1
ATOM 3621 C CA . LEU B 1 222 ? -3.381 -6.367 -23.484 1 96.56 222 LEU B CA 1
ATOM 3622 C C . LEU B 1 222 ? -2.088 -7.148 -23.688 1 96.56 222 LEU B C 1
ATOM 3624 O O . LEU B 1 222 ? -2.109 -8.281 -24.156 1 96.56 222 LEU B O 1
ATOM 3628 N N . SER B 1 223 ? -0.98 -6.527 -23.344 1 97.44 223 SER B N 1
ATOM 3629 C CA . SER B 1 223 ? 0.31 -7.203 -23.422 1 97.44 223 SER B CA 1
ATOM 3630 C C . SER B 1 223 ? 0.354 -8.43 -22.531 1 97.44 223 SER B C 1
ATOM 3632 O O . SER B 1 223 ? 0.896 -9.469 -22.906 1 97.44 223 SER B O 1
ATOM 3634 N N . ILE B 1 224 ? -0.21 -8.32 -21.328 1 98 224 ILE B N 1
ATOM 3635 C CA . ILE B 1 224 ? -0.276 -9.438 -20.391 1 98 224 ILE B CA 1
ATOM 3636 C C . ILE B 1 224 ? -1.094 -10.57 -21 1 98 224 ILE B C 1
ATOM 3638 O O . ILE B 1 224 ? -0.669 -11.727 -21 1 98 224 ILE B O 1
ATOM 3642 N N . TYR B 1 225 ? -2.293 -10.227 -21.562 1 96.69 225 TYR B N 1
ATOM 3643 C CA . TYR B 1 225 ? -3.154 -11.234 -22.172 1 96.69 225 TYR B CA 1
ATOM 3644 C C . TYR B 1 225 ? -2.443 -11.922 -23.328 1 96.69 225 TYR B C 1
ATOM 3646 O O . TYR B 1 225 ? -2.549 -13.141 -23.5 1 96.69 225 TYR B O 1
ATOM 3654 N N . GLN B 1 226 ? -1.701 -11.141 -24.094 1 96.06 226 GLN B N 1
ATOM 3655 C CA . GLN B 1 226 ? -0.962 -11.695 -25.219 1 96.06 226 GLN B CA 1
ATOM 3656 C C . GLN B 1 226 ? 0.14 -12.641 -24.75 1 96.06 226 GLN B C 1
ATOM 3658 O O . GLN B 1 226 ? 0.338 -13.711 -25.328 1 96.06 226 GLN B O 1
ATOM 3663 N N . THR B 1 227 ? 0.821 -12.227 -23.734 1 96.38 227 THR B N 1
ATOM 3664 C CA . THR B 1 227 ? 1.886 -13.047 -23.172 1 96.38 227 THR B CA 1
ATOM 3665 C C . THR B 1 227 ? 1.323 -14.352 -22.609 1 96.38 227 THR B C 1
ATOM 3667 O O . THR B 1 227 ? 1.891 -15.422 -22.828 1 96.38 227 THR B O 1
ATOM 3670 N N . CYS B 1 228 ? 0.216 -14.258 -21.906 1 97.44 228 CYS B N 1
ATOM 3671 C CA . CYS B 1 228 ? -0.395 -15.453 -21.328 1 97.44 228 CYS B CA 1
ATOM 3672 C C . CYS B 1 228 ? -0.971 -16.344 -22.406 1 97.44 228 CYS B C 1
ATOM 3674 O O . CYS B 1 228 ? -0.817 -17.578 -22.359 1 97.44 228 CYS B O 1
ATOM 3676 N N . ASN B 1 229 ? -1.639 -15.711 -23.453 1 97.44 229 ASN B N 1
ATOM 3677 C CA . ASN B 1 229 ? -2.162 -16.422 -24.625 1 97.44 229 ASN B CA 1
ATOM 3678 C C . ASN B 1 229 ? -2.932 -17.672 -24.203 1 97.44 229 ASN B C 1
ATOM 3680 O O . ASN B 1 229 ? -2.549 -18.781 -24.578 1 97.44 229 ASN B O 1
ATOM 3684 N N . THR B 1 230 ? -4.043 -17.453 -23.516 1 96.62 230 THR B N 1
ATOM 3685 C CA . THR B 1 230 ? -4.832 -18.562 -22.984 1 96.62 230 THR B CA 1
ATOM 3686 C C . THR B 1 230 ? -6.141 -18.719 -23.75 1 96.62 230 THR B C 1
ATOM 3688 O O . THR B 1 230 ? -6.617 -17.75 -24.375 1 96.62 230 THR B O 1
ATOM 3691 N N . TYR B 1 231 ? -6.652 -19.875 -23.766 1 94.81 231 TYR B N 1
ATOM 3692 C CA . TYR B 1 231 ? -7.957 -20.188 -24.344 1 94.81 231 TYR B CA 1
ATOM 3693 C C . TYR B 1 231 ? -8.703 -21.188 -23.469 1 94.81 231 TYR B C 1
ATOM 3695 O O . TYR B 1 231 ? -8.211 -22.297 -23.203 1 94.81 231 TYR B O 1
ATOM 3703 N N . SER B 1 232 ? -9.898 -20.797 -23.016 1 93.38 232 SER B N 1
ATOM 3704 C CA . SER B 1 232 ? -10.703 -21.625 -22.125 1 93.38 232 SER B CA 1
ATOM 3705 C C . SER B 1 232 ? -11.617 -22.547 -22.922 1 93.38 232 SER B C 1
ATOM 3707 O O . SER B 1 232 ? -12.297 -22.109 -23.859 1 93.38 232 SER B O 1
ATOM 3709 N N . ILE B 1 233 ? -11.562 -23.75 -22.609 1 93.38 233 ILE B N 1
ATOM 3710 C CA . ILE B 1 233 ? -12.484 -24.75 -23.156 1 93.38 233 ILE B CA 1
ATOM 3711 C C . ILE B 1 233 ? -13.453 -25.203 -22.062 1 93.38 233 ILE B C 1
ATOM 3713 O O . ILE B 1 233 ? -13.055 -25.891 -21.109 1 93.38 233 ILE B O 1
ATOM 3717 N N . LYS B 1 234 ? -14.695 -24.828 -22.172 1 91.31 234 LYS B N 1
ATOM 3718 C CA . LYS B 1 234 ? -15.688 -25.219 -21.172 1 91.31 234 LYS B CA 1
ATOM 3719 C C . LYS B 1 234 ? -16.109 -26.672 -21.359 1 91.31 234 LYS B C 1
ATOM 3721 O O . LYS B 1 234 ? -16.484 -27.078 -22.469 1 91.31 234 LYS B O 1
ATOM 3726 N N . ALA B 1 235 ? -15.953 -27.406 -20.266 1 88.25 235 ALA B N 1
ATOM 3727 C CA . ALA B 1 235 ? -16.25 -28.828 -20.312 1 88.25 235 ALA B CA 1
ATOM 3728 C C . ALA B 1 235 ? -17.375 -29.188 -19.344 1 88.25 235 ALA B C 1
ATOM 3730 O O . ALA B 1 235 ? -17.438 -28.672 -18.234 1 88.25 235 ALA B O 1
ATOM 3731 N N . LEU B 1 236 ? -18.359 -29.953 -19.797 1 83.06 236 LEU B N 1
ATOM 3732 C CA . LEU B 1 236 ? -19.375 -30.516 -18.906 1 83.06 236 LEU B CA 1
ATOM 3733 C C . LEU B 1 236 ? -18.812 -31.672 -18.094 1 83.06 236 LEU B C 1
ATOM 3735 O O . LEU B 1 236 ? -18.328 -32.656 -18.656 1 83.06 236 LEU B O 1
ATOM 3739 N N . LEU B 1 237 ? -18.547 -31.344 -16.906 1 74.75 237 LEU B N 1
ATOM 3740 C CA . LEU B 1 237 ? -18.062 -32.438 -16.047 1 74.75 237 LEU B CA 1
ATOM 3741 C C . LEU B 1 237 ? -19.219 -33.094 -15.32 1 74.75 237 LEU B C 1
ATOM 3743 O O . LEU B 1 237 ? -20.125 -32.438 -14.844 1 74.75 237 LEU B O 1
ATOM 3747 N N . ASN B 1 238 ? -19.641 -34.344 -15.766 1 63.38 238 ASN B N 1
ATOM 3748 C CA . ASN B 1 238 ? -20.703 -35.125 -15.125 1 63.38 238 ASN B CA 1
ATOM 3749 C C . ASN B 1 238 ? -20.359 -35.438 -13.664 1 63.38 238 ASN B C 1
ATOM 3751 O O . ASN B 1 238 ? -19.203 -35.594 -13.312 1 63.38 238 ASN B O 1
#

Solvent-accessible surface area (backbone atoms only — not comparable to full-atom values): 25581 Å² total; per-residue (Å²): 125,77,88,62,62,43,70,33,45,34,50,66,92,49,86,65,91,57,68,65,48,52,52,47,46,62,68,43,48,87,77,58,59,57,58,47,30,35,36,18,44,59,27,45,42,25,64,52,40,48,52,50,33,69,78,17,72,67,20,41,26,38,29,28,14,58,52,66,70,33,27,49,27,18,43,62,46,33,68,84,35,88,38,42,48,69,43,75,36,50,67,90,72,57,77,72,96,61,61,18,47,33,35,39,33,59,59,85,78,69,63,82,76,70,68,60,81,66,71,80,73,80,74,65,81,57,85,64,82,46,65,56,63,47,45,51,53,47,55,75,40,42,33,90,68,9,36,45,34,36,44,46,56,34,52,45,47,68,61,51,52,52,34,33,50,75,62,50,30,31,60,34,37,38,30,37,31,16,59,28,76,87,34,54,36,58,30,29,38,38,36,23,26,30,82,52,85,65,67,34,42,40,44,45,62,48,47,44,20,77,49,92,50,84,83,37,52,26,72,68,45,50,51,45,51,59,67,55,27,69,44,83,40,73,35,86,75,131,125,78,86,63,63,42,70,34,43,34,49,64,91,49,84,68,92,56,68,66,48,52,52,46,46,61,68,42,49,88,75,58,58,57,59,47,31,37,36,16,44,60,26,46,42,25,65,52,39,48,54,49,32,70,78,16,71,68,19,42,27,36,29,28,14,57,52,67,71,32,27,50,28,19,44,62,46,33,69,83,35,90,37,42,48,70,43,76,36,50,67,92,73,56,78,71,94,62,62,18,47,32,34,39,33,58,60,86,77,71,61,82,75,68,65,61,81,65,72,81,74,80,72,67,81,58,85,65,82,46,64,54,62,47,47,51,54,46,55,75,39,42,33,88,68,9,33,44,33,36,44,46,56,34,50,44,47,66,60,50,52,51,35,34,52,76,61,51,29,30,59,34,37,36,30,37,32,17,60,28,76,86,34,51,35,59,30,28,37,38,36,22,26,30,83,51,85,65,67,35,42,40,46,45,62,47,46,44,19,76,50,93,50,83,84,37,51,25,72,68,45,50,51,46,51,59,67,56,27,68,45,83,41,73,34,86,74,130